Protein 9K6M (pdb70)

Sequence (538 aa):
STPEKIFQCFASVKKNGESFMTVEDFIRAILPHQFKSLNIKDIPYSFKIADVDGDGLISFGEFMFFSTLLSIPEASVPIAFKIMDVNGDGSIDANEFNSILRILSNQSPFAFNSHLFGKKGDKRLTLDQFQKKFLSQLRRDVLQLEFNFYDPSGRGQISQRDFGLLLISYSKLEHHIKALSSLPNKIDANNKGISFDQQFVSFNTLLDKLHDVELSMDLYKGINQPFTKSQFKYVSKIICNVDPQPEVVNTVYQVFDTDKNGDLAKDEFVEVMERRKYRSTPEKIFQCFASVKKNGESFMTVEDFIRAILPHQFKDIPYSFKIADVDGDGLISFGEFMFFSTLLSIPEASVPIAFKIMDVNGDGSIDANEFNSILRILSNQLFGKKGDKRLTLDQFQQKFLSQLRRDVLQLEFNFYDPSGRGQISQRDFGLLLISYSKQLEHHIKALSSLPNKIDANNKGISFDQFVSFNTLLDKLHDVELSMDLYKGINQPFTKSQFKYVSKIICNVDPQPEVVNTVYQVFDTDKNGDLAKDEFVEVMYR

Radius of gyration: 27.15 Å; Cα contacts (8 Å, |Δi|>4): 688; chains: 2; bounding box: 74×65×51 Å

Solvent-accessible surface area: 26941 Å² total; per-residue (Å²): 132,74,52,40,48,44,8,155,108,38,13,78,52,134,90,139,52,46,36,12,0,37,19,68,14,0,7,65,6,14,4,76,86,29,42,143,125,44,136,63,107,108,83,11,74,0,8,102,6,4,13,28,99,56,66,35,29,0,14,19,1,6,3,29,12,4,22,67,6,45,48,17,42,102,93,42,1,40,114,17,9,158,132,21,12,119,94,43,20,10,6,0,42,10,96,12,10,27,40,44,26,126,111,49,34,106,133,10,123,126,79,102,9,58,94,27,0,12,95,82,20,99,109,75,11,52,59,60,39,0,58,50,7,1,34,71,0,49,78,29,10,27,65,25,11,2,67,108,26,5,122,90,60,140,32,60,3,2,19,68,33,1,0,77,0,1,30,31,11,18,127,86,85,76,34,45,62,14,16,88,75,10,34,89,54,61,68,92,139,44,129,10,2,37,22,30,24,2,29,17,7,22,47,4,29,78,79,16,98,48,2,62,99,19,11,76,114,43,64,64,130,131,67,64,6,39,86,76,27,4,72,120,5,6,63,110,24,20,71,14,36,14,33,85,32,5,7,62,0,0,10,77,2,0,16,84,78,90,91,31,37,1,34,60,73,23,0,12,118,27,12,70,61,61,83,156,70,141,70,46,83,49,41,2,118,102,46,17,80,42,144,85,146,59,108,29,17,0,35,30,98,6,0,40,96,2,13,4,73,98,25,99,167,138,92,13,81,0,7,133,40,3,16,74,95,60,68,38,32,0,23,67,3,6,3,19,11,4,25,47,2,45,51,14,46,101,92,43,0,44,112,16,8,155,134,26,10,118,97,42,20,6,5,0,32,24,103,15,14,38,34,57,21,102,114,63,57,120,129,98,21,44,128,86,40,87,28,91,10,37,37,84,43,0,56,57,10,0,21,74,0,49,78,28,15,32,59,30,10,1,65,97,30,8,122,92,60,140,31,55,4,12,16,70,42,1,0,74,2,1,27,25,21,23,115,123,66,72,59,14,55,69,10,19,82,82,7,35,101,54,46,71,87,139,46,108,11,0,36,17,37,24,1,28,20,10,22,52,2,33,102,74,28,102,51,2,64,102,14,13,62,120,46,160,67,126,142,60,69,5,45,84,76,20,4,73,125,4,10,58,90,19,21,100,19,63,31,26,67,35,8,1,54,0,0,12,65,3,0,11,64,95,163,95,33,39,1,31,64,85,13,0,20,116,34,53,209,127

Organism: Dictyostelium discoideum (NCBI:txid44689)

InterPro domains:
  IPR002048 EF-hand domain [PF13202] (187-206)
  IPR002048 EF-hand domain [PF13202] (220-240)
  IPR002048 EF-hand domain [PF13833] (406-433)
  IPR002048 EF-hand domain [PS50222] (212-247)
  IPR002048 EF-hand domain [PS50222] (401-436)
  IPR002048 EF-hand domain [SM00054] (182-210)
  IPR002048 EF-hand domain [SM00054] (216-244)
  IPR002048 EF-hand domain [SM00054] (297-325)
  IPR002048 EF-hand domain [SM00054] (405-433)
  IPR002048 EF-hand domain [cd00051] (187-242)
  IPR011992 EF-hand domain pair [SSF47473] (134-292)
  IPR011992 EF-hand domain pair [SSF47473] (221-430)
  IPR018247 EF-Hand 1, calcium-binding site [PS00018] (225-237)
  IPR018247 EF-Hand 1, calcium-binding site [PS00018] (414-426)
  IPR039800 Calcium uptake protein 1/2/3 [PTHR12294] (72-451)

Nearest PDB structures (foldseek):
  6xqo-assembly1_I  TM=8.011E-01  e=1.044E-15  Homo sapiens
  6lb7-assembly1_A  TM=6.963E-01  e=7.621E-16  Homo sapiens
  4nsd-assembly2_B-3  TM=6.541E-01  e=9.904E-16  Homo sapiens
  4nsc-assembly1_F  TM=7.102E-01  e=6.228E-14  Homo sapiens
  6xqn-assembly1_I  TM=7.328E-01  e=3.001E-13  Homo sapiens

B-factor: mean 44.66, std 19.62, range [13.04, 140.34]

Foldseek 3Di:
DDLLVLQVVQQPDDDPNFTWHAQVSLLLSLPVLVHCVPVDDDRFPLQLQLCFVPPRIHGQLSSVVSVVLQQQALVCLVVVQCVLVPVRPQKAAQCSVVVSSVVSRCPGPVGGRCVQQNPVRPRIDGSVNSSVVSVVNNLRSLVSVQCSQVVVPPQWFFLLSVQSVLLSQFPAVLLNVLSVVGDRDDDPVGHTAGSVLSVLVVQCLQVLVQVVVLCVVCVVVVHAQALVSVQVSSCVRSVDGRDVSNSVSLCSRFVSVNPRGRHCVGHSNTGDHRPVD/DDLLVLCVVLFDDADPNFGWAAQVSLLCSLLVLVVPDHFPLQVQLPPVPPRIHGSLSSVLSVVLLPQDLVCLVVVQCVLPVVRPQWRAPCSSCVSSCVVPVCCCDPVSPRTHGSVNSSVVSVVNNLRSLCSLVCVQVVVPPQWFFLLSLLSSQVSQWVPPVLLVVLSVVGDRDDDPVGHTHGSVLSVLVVQCLSVLVQVVVLQVVQVVVVHACALVNVQVSSCVRSVDGHDSSSSVSLCSNQVSVNPRGRDCHSPVVGGCD

Structure (mmCIF, N/CA/C/O backbone):
data_9K6M
#
_entry.id   9K6M
#
_cell.length_a   103.937
_cell.length_b   103.937
_cell.length_c   297.505
_cell.angle_alpha   90.000
_cell.angle_beta   90.000
_cell.angle_gamma   90.000
#
_symmetry.space_group_name_H-M   'I 41 2 2'
#
loop_
_entity.id
_entity.type
_entity.pdbx_description
1 polymer 'EF-hand domain-containing protein'
2 non-polymer 'CALCIUM ION'
3 water water
#
loop_
_atom_site.group_PDB
_atom_site.id
_atom_site.type_symbol
_atom_site.label_atom_id
_atom_site.label_alt_id
_atom_site.label_comp_id
_atom_site.label_asym_id
_atom_site.label_entity_id
_atom_site.label_seq_id
_atom_site.pdbx_PDB_ins_code
_atom_site.Cartn_x
_atom_site.Cartn_y
_atom_site.Cartn_z
_atom_site.occupancy
_atom_site.B_iso_or_equiv
_atom_site.auth_seq_id
_atom_site.auth_comp_id
_atom_site.auth_asym_id
_atom_site.auth_atom_id
_atom_site.pdbx_PDB_model_num
ATOM 1 N N . SER A 1 41 ? -10.794 -20.803 21.906 1.000 71.390 131 SER A N 1
ATOM 2 C CA . SER A 1 41 ? -11.964 -21.055 22.793 1.000 74.320 131 SER A CA 1
ATOM 3 C C . SER A 1 41 ? -13.013 -19.943 22.656 1.000 76.730 131 SER A C 1
ATOM 4 O O . SER A 1 41 ? -14.210 -20.222 22.588 1.000 73.980 131 SER A O 1
ATOM 6 N N . THR A 1 42 ? -12.573 -18.679 22.640 1.000 72.860 132 THR A N 1
ATOM 7 C CA . THR A 1 42 ? -13.474 -17.566 22.368 1.000 73.200 132 THR A CA 1
ATOM 8 C C . THR A 1 42 ? -14.103 -17.736 20.978 1.000 71.920 132 THR A C 1
ATOM 9 O O . THR A 1 42 ? -13.478 -18.255 20.055 1.000 67.130 132 THR A O 1
ATOM 13 N N . PRO A 1 43 ? -15.376 -17.322 20.779 1.000 65.800 133 PRO A N 1
ATOM 14 C CA . PRO A 1 43 ? -15.987 -17.308 19.448 1.000 60.480 133 PRO A CA 1
ATOM 15 C C . PRO A 1 43 ? -15.373 -16.333 18.443 1.000 54.280 133 PRO A C 1
ATOM 16 O O . PRO A 1 43 ? -15.753 -16.365 17.277 1.000 49.770 133 PRO A O 1
ATOM 20 N N . GLU A 1 44 ? -14.451 -15.465 18.883 1.000 52.020 134 GLU A N 1
ATOM 21 C CA . GLU A 1 44 ? -13.761 -14.555 17.976 1.000 55.680 134 GLU A CA 1
ATOM 22 C C . GLU A 1 44 ? -12.434 -15.169 17.526 1.000 56.550 134 GLU A C 1
ATOM 23 O O . GLU A 1 44 ? -11.934 -14.844 16.457 1.000 56.150 134 GLU A O 1
ATOM 25 N N . LYS A 1 45 ? -11.848 -16.043 18.350 1.000 59.080 135 LYS A N 1
ATOM 26 C CA . LYS A 1 45 ? -10.671 -16.794 17.934 1.000 60.420 135 LYS A CA 1
ATOM 27 C C . LYS A 1 45 ? -11.126 -17.946 17.034 1.000 56.210 135 LYS A C 1
ATOM 28 O O . LYS A 1 45 ? -10.397 -18.313 16.111 1.000 56.060 135 LYS A O 1
ATOM 30 N N . ILE A 1 46 ? -12.337 -18.483 17.288 1.000 50.050 136 ILE A N 1
ATOM 31 C CA . ILE A 1 46 ? -12.936 -19.500 16.432 1.000 48.050 136 ILE A CA 1
ATOM 32 C C . ILE A 1 46 ? -13.172 -18.898 15.050 1.000 45.850 136 ILE A C 1
ATOM 33 O O . ILE A 1 46 ? -12.922 -19.536 14.039 1.000 47.270 136 ILE A O 1
ATOM 38 N N . PHE A 1 47 ? -13.677 -17.666 15.021 1.000 44.020 137 PHE A N 1
ATOM 39 C CA . PHE A 1 47 ? -14.093 -17.033 13.783 1.000 40.500 137 PHE A CA 1
ATOM 40 C C . PHE A 1 47 ? -12.887 -16.658 12.938 1.000 40.300 137 PHE A C 1
ATOM 41 O O . PHE A 1 47 ? -12.946 -16.752 11.724 1.000 45.850 137 PHE A O 1
ATOM 49 N N . GLN A 1 48 ? -11.794 -16.225 13.561 1.000 46.400 138 GLN A N 1
ATOM 50 C CA . GLN A 1 48 ? -10.643 -15.806 12.783 1.000 50.300 138 GLN A CA 1
ATOM 51 C C . GLN A 1 48 ? -9.975 -17.044 12.194 1.000 47.900 138 GLN A C 1
ATOM 52 O O . GLN A 1 48 ? -9.501 -16.990 11.066 1.000 47.870 138 GLN A O 1
ATOM 58 N N . CYS A 1 49 ? -9.984 -18.155 12.947 1.000 47.900 139 CYS A N 1
ATOM 59 C CA . CYS A 1 49 ? -9.450 -19.422 12.466 1.000 50.840 139 CYS A CA 1
ATOM 60 C C . CYS A 1 49 ? -10.191 -19.914 11.226 1.000 44.310 139 CYS A C 1
ATOM 61 O O . CYS A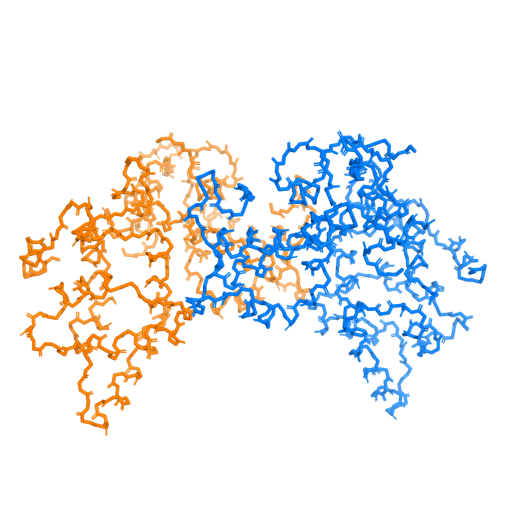 1 49 ? -9.574 -20.495 10.353 1.000 45.250 139 CYS A O 1
ATOM 64 N N . PHE A 1 50 ? -11.505 -19.698 11.158 1.000 39.590 140 PHE A N 1
ATOM 65 C CA . PHE A 1 50 ? -12.345 -20.470 10.263 1.000 39.360 140 PHE A CA 1
ATOM 66 C C . PHE A 1 50 ? -12.951 -19.615 9.161 1.000 38.150 140 PHE A C 1
ATOM 67 O O . PHE A 1 50 ? -13.454 -20.154 8.193 1.000 40.220 140 PHE A O 1
ATOM 75 N N . ALA A 1 51 ? -12.918 -18.296 9.301 1.000 40.870 141 ALA A N 1
ATOM 76 C CA . ALA A 1 51 ? -13.508 -17.438 8.289 1.000 41.890 141 ALA A CA 1
ATOM 77 C C . ALA A 1 51 ? -12.547 -17.336 7.107 1.000 41.490 141 ALA A C 1
ATOM 78 O O . ALA A 1 51 ? -11.602 -16.564 7.148 1.000 46.610 141 ALA A O 1
ATOM 80 N N . SER A 1 52 ? -12.806 -18.101 6.044 1.000 41.600 142 SER A N 1
ATOM 81 C CA . SER A 1 52 ? -11.814 -18.336 5.001 1.000 40.310 142 SER A CA 1
ATOM 82 C C . SER A 1 52 ? -11.934 -17.380 3.807 1.000 36.240 142 SER A C 1
ATOM 83 O O . SER A 1 52 ? -11.204 -17.523 2.841 1.000 36.260 142 SER A O 1
ATOM 86 N N . VAL A 1 53 ? -12.817 -16.385 3.870 1.000 36.720 143 VAL A N 1
ATOM 87 C CA . VAL A 1 53 ? -13.172 -15.610 2.694 1.000 35.870 143 VAL A CA 1
ATOM 88 C C . VAL A 1 53 ? -13.339 -14.149 3.097 1.000 37.730 143 VAL A C 1
ATOM 89 O O . VAL A 1 53 ? -13.715 -13.875 4.233 1.000 37.380 143 VAL A O 1
ATOM 93 N N . LYS A 1 54 ? -12.998 -13.255 2.172 1.000 39.050 144 LYS A N 1
ATOM 94 C CA . LYS A 1 54 ? -13.066 -11.810 2.467 1.000 41.590 144 LYS A CA 1
ATOM 95 C C . LYS A 1 54 ? -13.914 -11.121 1.409 1.000 41.230 144 LYS A C 1
ATOM 96 O O . LYS A 1 54 ? -13.928 -11.586 0.271 1.000 44.730 144 LYS A O 1
ATOM 102 N N . LYS A 1 55 ? -14.613 -10.071 1.807 1.000 41.700 145 LYS A N 1
ATOM 103 C CA . LYS A 1 55 ? -15.434 -9.299 0.897 1.000 44.160 145 LYS A CA 1
ATOM 104 C C . LYS A 1 55 ? -15.383 -7.854 1.384 1.000 45.840 145 LYS A C 1
ATOM 105 O O . LYS A 1 55 ? -15.766 -7.572 2.514 1.000 49.960 145 LYS A O 1
ATOM 111 N N . ASN A 1 56 ? -14.820 -6.976 0.540 1.000 53.660 146 ASN A N 1
ATOM 112 C CA . ASN A 1 56 ? -14.570 -5.575 0.846 1.000 54.100 146 ASN A CA 1
ATOM 113 C C . ASN A 1 56 ? -13.732 -5.462 2.114 1.000 53.620 146 ASN A C 1
ATOM 114 O O . ASN A 1 56 ? -13.986 -4.594 2.940 1.000 56.380 146 ASN A O 1
ATOM 119 N N . GLY A 1 57 ? -12.740 -6.353 2.258 1.000 53.290 147 GLY A N 1
ATOM 120 C CA . GLY A 1 57 ? -11.805 -6.306 3.371 1.000 50.210 147 GLY A CA 1
ATOM 121 C C . GLY A 1 57 ? -12.289 -7.094 4.586 1.000 49.660 147 GLY A C 1
ATOM 122 O O . GLY A 1 57 ? -11.461 -7.569 5.368 1.000 55.610 147 GLY A O 1
ATOM 123 N N . GLU A 1 58 ? -13.618 -7.252 4.699 1.000 43.730 148 GLU A N 1
ATOM 124 C CA . GLU A 1 58 ? -14.275 -7.888 5.833 1.000 43.120 148 GLU A CA 1
ATOM 125 C C . GLU A 1 58 ? -14.201 -9.414 5.682 1.000 41.240 148 GLU A C 1
ATOM 126 O O . GLU A 1 58 ? -14.423 -9.929 4.587 1.000 46.760 148 GLU A O 1
ATOM 132 N N . SER A 1 59 ? -13.903 -10.128 6.783 1.000 36.880 149 SER A N 1
ATOM 133 C CA . SER A 1 59 ? -13.879 -11.589 6.827 1.000 35.920 149 SER A CA 1
ATOM 134 C C . SER A 1 59 ? -15.279 -12.215 6.922 1.000 38.230 149 SER A C 1
ATOM 135 O O . SER A 1 59 ? -16.215 -11.635 7.482 1.000 44.040 149 SER A O 1
ATOM 138 N N . PHE A 1 60 ? -15.395 -13.435 6.378 1.000 33.840 150 PHE A N 1
ATOM 139 C CA . PHE A 1 60 ? -16.659 -14.137 6.278 1.000 32.850 150 PHE A CA 1
ATOM 140 C C . PHE A 1 60 ? -16.450 -15.656 6.246 1.000 33.560 150 PHE A C 1
ATOM 141 O O . PHE A 1 60 ? -15.385 -16.140 5.881 1.000 36.110 150 PHE A O 1
ATOM 149 N N . MET A 1 61 ? -17.512 -16.393 6.583 1.000 31.280 151 MET A N 1
ATOM 150 C CA . MET A 1 61 ? -17.544 -17.842 6.607 1.000 30.770 151 MET A CA 1
ATOM 151 C C . MET A 1 61 ? -18.428 -18.361 5.470 1.000 29.450 151 MET A C 1
ATOM 152 O O . MET A 1 61 ? -19.550 -17.907 5.301 1.000 34.790 151 MET A O 1
ATOM 157 N N . THR A 1 62 ? -17.955 -19.359 4.727 1.000 27.070 152 THR A N 1
ATOM 158 C CA . THR A 1 62 ? -18.803 -20.107 3.819 1.000 29.320 152 THR A CA 1
ATOM 159 C C . THR A 1 62 ? -19.590 -21.101 4.664 1.000 29.640 152 THR A C 1
ATOM 160 O O . THR A 1 62 ? -19.297 -21.227 5.849 1.000 31.540 152 THR A O 1
ATOM 164 N N . VAL A 1 63 ? -20.523 -21.832 4.039 1.000 29.020 153 VAL A N 1
ATOM 165 C CA . VAL A 1 63 ? -21.242 -22.922 4.687 1.000 31.990 153 VAL A CA 1
ATOM 166 C C . VAL A 1 63 ? -20.280 -23.910 5.342 1.000 31.390 153 VAL A C 1
ATOM 167 O O . VAL A 1 63 ? -20.503 -24.292 6.486 1.000 29.460 153 VAL A O 1
ATOM 171 N N . GLU A 1 64 ? -19.239 -24.349 4.626 1.000 33.440 154 GLU A N 1
ATOM 172 C CA . GLU A 1 64 ? -18.364 -25.396 5.151 1.000 35.640 154 GLU A CA 1
ATOM 173 C C . GLU A 1 64 ? -17.515 -24.872 6.315 1.000 31.530 154 GLU A C 1
ATOM 174 O O . GLU A 1 64 ? -17.193 -25.623 7.230 1.000 30.020 154 GLU A O 1
ATOM 180 N N . ASP A 1 65 ? -17.117 -23.599 6.266 1.000 29.720 155 ASP A N 1
ATOM 181 C CA . ASP A 1 65 ? -16.396 -22.983 7.369 1.000 30.910 155 ASP A CA 1
ATOM 182 C C . ASP A 1 65 ? -17.295 -22.964 8.601 1.000 31.410 155 ASP A C 1
ATOM 183 O O . ASP A 1 65 ? -16.851 -23.240 9.713 1.000 34.370 155 ASP A O 1
ATOM 188 N N . PHE A 1 66 ? -18.568 -22.625 8.395 1.000 30.370 156 PHE A N 1
ATOM 189 C CA . PHE A 1 66 ? -19.505 -22.523 9.493 1.000 30.120 156 PHE A CA 1
ATOM 190 C C . PHE A 1 66 ? -19.642 -23.870 10.181 1.000 29.560 156 PHE A C 1
ATOM 191 O O . PHE A 1 66 ? -19.566 -23.928 11.407 1.000 30.550 156 PHE A O 1
ATOM 199 N N . ILE A 1 67 ? -19.841 -24.932 9.389 1.000 29.330 157 ILE A N 1
ATOM 200 C CA . ILE A 1 67 ? -20.061 -26.248 9.958 1.000 30.500 157 ILE A CA 1
ATOM 201 C C . ILE A 1 67 ? -18.799 -26.705 10.693 1.000 32.070 157 ILE A C 1
ATOM 202 O O . ILE A 1 67 ? -18.875 -27.291 11.767 1.000 31.270 157 ILE A O 1
ATOM 207 N N . ARG A 1 68 ? -17.623 -26.449 10.129 1.000 33.650 158 ARG A N 1
ATOM 208 C CA . ARG A 1 68 ? -16.396 -26.767 10.843 1.000 39.610 158 ARG A CA 1
ATOM 209 C C . ARG A 1 68 ? -16.334 -26.002 12.166 1.000 40.080 158 ARG A C 1
ATOM 210 O O . ARG A 1 68 ? -15.996 -26.563 13.199 1.000 43.040 158 ARG A O 1
ATOM 218 N N . ALA A 1 69 ? -16.687 -24.715 12.138 1.000 36.990 159 ALA A N 1
ATOM 219 C CA . ALA A 1 69 ? -16.538 -23.854 13.295 1.000 35.290 159 ALA A CA 1
ATOM 220 C C . ALA A 1 69 ? -17.424 -24.280 14.461 1.000 36.820 159 ALA A C 1
ATOM 221 O O . ALA A 1 69 ? -17.008 -24.079 15.593 1.000 43.950 159 ALA A O 1
ATOM 223 N N . ILE A 1 70 ? -18.631 -24.808 14.203 1.000 35.100 160 ILE A N 1
ATOM 224 C CA . ILE A 1 70 ? -19.568 -25.167 15.263 1.000 35.190 160 ILE A CA 1
ATOM 225 C C . ILE A 1 70 ? -19.560 -26.671 15.550 1.000 35.600 160 ILE A C 1
ATOM 226 O O . ILE A 1 70 ? -20.441 -27.132 16.264 1.000 35.060 160 ILE A O 1
ATOM 231 N N . LEU A 1 71 ? -18.631 -27.446 14.979 1.000 33.820 161 LEU A N 1
ATOM 232 C CA . LEU A 1 71 ? -18.470 -28.845 15.359 1.000 33.740 161 LEU A CA 1
ATOM 233 C C . LEU A 1 71 ? -17.065 -29.030 15.926 1.000 36.890 161 LEU A C 1
ATOM 234 O O . LEU A 1 71 ? -16.219 -29.682 15.317 1.000 34.540 161 LEU A O 1
ATOM 239 N N . PRO A 1 72 ? -16.754 -28.469 17.114 1.000 41.780 162 PRO A N 1
ATOM 240 C CA . PRO A 1 72 ? -15.371 -28.452 17.605 1.000 47.860 162 PRO A CA 1
ATOM 241 C C . PRO A 1 72 ? -14.818 -29.843 17.927 1.000 53.060 162 PRO A C 1
ATOM 242 O O . PRO A 1 72 ? -13.635 -30.102 17.731 1.000 53.640 162 PRO A O 1
ATOM 246 N N . HIS A 1 73 ? -15.695 -30.755 18.363 1.000 60.780 163 HIS A N 1
ATOM 247 C CA . HIS A 1 73 ? -15.299 -32.123 18.670 1.000 63.010 163 HIS A CA 1
ATOM 248 C C . HIS A 1 73 ? -14.838 -32.863 17.409 1.000 60.320 163 HIS A C 1
ATOM 249 O O . HIS A 1 73 ? -14.071 -33.816 17.510 1.000 62.100 163 HIS A O 1
ATOM 256 N N . GLN A 1 74 ? -15.305 -32.431 16.227 1.000 57.110 164 GLN A N 1
ATOM 257 C CA . GLN A 1 74 ? -15.000 -33.111 14.975 1.000 54.180 164 GLN A CA 1
ATOM 258 C C . GLN A 1 74 ? -13.931 -32.346 14.187 1.000 58.270 164 GLN A C 1
ATOM 259 O O . GLN A 1 74 ? -13.219 -32.950 13.388 1.000 67.690 164 GLN A O 1
ATOM 265 N N . PHE A 1 75 ? -13.796 -31.028 14.414 1.000 63.820 165 PHE A N 1
ATOM 266 C CA . PHE A 1 75 ? -12.889 -30.188 13.634 1.000 65.430 165 PHE A CA 1
ATOM 267 C C . PHE A 1 75 ? -12.142 -29.225 14.559 1.000 71.330 165 PHE A C 1
ATOM 268 O O . PHE A 1 75 ? -12.749 -28.350 15.177 1.000 68.790 165 PHE A O 1
ATOM 276 N N . LYS A 1 76 ? -10.811 -29.371 14.622 1.000 84.590 166 LYS A N 1
ATOM 277 C CA . LYS A 1 76 ? -9.969 -28.561 15.492 1.000 90.160 166 LYS A CA 1
ATOM 278 C C . LYS A 1 76 ? -9.037 -27.675 14.651 1.000 97.980 166 LYS A C 1
ATOM 279 O O . LYS A 1 76 ? -8.162 -28.245 13.973 1.000 92.410 166 LYS A O 1
ATOM 281 N N . SER A 1 87 ? -13.116 -31.326 2.515 1.000 96.640 177 SER A N 1
ATOM 282 C CA . SER A 1 87 ? -14.166 -31.990 1.697 1.000 90.150 177 SER A CA 1
ATOM 283 C C . SER A 1 87 ? -15.258 -32.592 2.587 1.000 82.310 177 SER A C 1
ATOM 284 O O . SER A 1 87 ? -15.199 -33.775 2.923 1.000 70.290 177 SER A O 1
ATOM 286 N N . LEU A 1 88 ? -16.274 -31.783 2.932 1.000 73.810 178 LEU A N 1
ATOM 287 C CA . LEU A 1 88 ? -17.370 -32.226 3.789 1.000 63.600 178 LEU A CA 1
ATOM 288 C C . LEU A 1 88 ? -18.504 -32.794 2.941 1.000 57.150 178 LEU A C 1
ATOM 289 O O . LEU A 1 88 ? -19.451 -33.372 3.473 1.000 54.950 178 LEU A O 1
ATOM 294 N N . ASN A 1 89 ? -18.387 -32.643 1.619 1.000 57.960 179 ASN A N 1
ATOM 295 C CA . ASN A 1 89 ? -19.426 -33.064 0.689 1.000 66.140 179 ASN A CA 1
ATOM 296 C C . ASN A 1 89 ? -20.849 -32.793 1.169 1.000 60.960 179 ASN A C 1
ATOM 297 O O . ASN A 1 89 ? -21.655 -33.709 1.299 1.000 64.710 179 ASN A O 1
ATOM 302 N N . ILE A 1 90 ? -21.118 -31.520 1.468 1.000 56.220 180 ILE A N 1
ATOM 303 C CA . ILE A 1 90 ? -22.424 -31.087 1.933 1.000 57.510 180 ILE A CA 1
ATOM 304 C C . ILE A 1 90 ? -23.459 -31.286 0.832 1.000 60.020 180 ILE A C 1
ATOM 305 O O . ILE A 1 90 ? -23.234 -30.870 -0.304 1.000 65.540 180 ILE A O 1
ATOM 310 N N . LYS A 1 91 ? -24.579 -31.936 1.153 1.000 60.620 181 LYS A N 1
ATOM 311 C CA . LYS A 1 91 ? -25.612 -32.176 0.155 1.000 61.760 181 LYS A CA 1
ATOM 312 C C . LYS A 1 91 ? -26.677 -31.085 0.234 1.000 60.280 181 LYS A C 1
ATOM 313 O O . LYS A 1 91 ? -26.987 -30.450 -0.769 1.000 62.340 181 LYS A O 1
ATOM 315 N N . ASP A 1 92 ? -27.244 -30.893 1.428 1.000 64.870 182 ASP A N 1
ATOM 316 C CA . ASP A 1 92 ? -28.257 -29.874 1.662 1.000 68.640 182 ASP A CA 1
ATOM 317 C C . ASP A 1 92 ? -27.639 -28.758 2.507 1.000 60.730 182 ASP A C 1
ATOM 318 O O . ASP A 1 92 ? -26.539 -28.908 3.032 1.000 57.670 182 ASP A O 1
ATOM 323 N N . ILE A 1 93 ? -28.345 -27.626 2.606 1.000 52.340 183 ILE A N 1
ATOM 324 C CA . ILE A 1 93 ? -27.892 -26.513 3.425 1.000 47.110 183 ILE A CA 1
ATOM 325 C C . ILE A 1 93 ? -28.558 -26.640 4.787 1.000 48.950 183 ILE A C 1
ATOM 326 O O . ILE A 1 93 ? -29.777 -26.518 4.879 1.000 53.680 183 ILE A O 1
ATOM 331 N N . PRO A 1 94 ? -27.786 -26.835 5.878 1.000 50.110 184 PRO A N 1
ATOM 332 C CA . PRO A 1 94 ? -28.365 -27.081 7.201 1.000 47.750 184 PRO A CA 1
ATOM 333 C C . PRO A 1 94 ? -29.175 -25.901 7.727 1.000 40.610 184 PRO A C 1
ATOM 334 O O . PRO A 1 94 ? -28.868 -24.763 7.379 1.000 42.250 184 PRO A O 1
ATOM 338 N N . TYR A 1 95 ? -30.210 -26.208 8.531 1.000 34.430 185 TYR A N 1
ATOM 339 C CA . TYR A 1 95 ? -31.100 -25.215 9.119 1.000 34.530 185 TYR A CA 1
ATOM 340 C C . TYR A 1 95 ? -30.290 -24.206 9.940 1.000 36.480 185 TYR A C 1
ATOM 341 O O . TYR A 1 95 ? -30.610 -23.004 9.953 1.000 30.100 185 TYR A O 1
ATOM 350 N N . SER A 1 96 ? -29.251 -24.727 10.624 1.000 32.300 186 SER A N 1
ATOM 351 C CA . SER A 1 96 ? -28.367 -23.930 11.457 1.000 32.990 186 SER A CA 1
ATOM 352 C C . SER A 1 96 ? -27.740 -22.773 10.682 1.000 36.140 186 SER A C 1
ATOM 353 O O . SER A 1 96 ? -27.575 -21.676 11.239 1.000 33.110 186 SER A O 1
ATOM 356 N N . PHE A 1 97 ? -27.374 -23.055 9.418 1.000 33.790 187 PHE A N 1
ATOM 357 C CA . PHE A 1 97 ? -26.775 -22.069 8.544 1.000 31.380 187 PHE A CA 1
ATOM 358 C C . PHE A 1 97 ? -27.845 -21.069 8.124 1.000 30.940 187 PHE A C 1
ATOM 359 O O . PHE A 1 97 ? -27.616 -19.872 8.145 1.000 26.990 187 PHE A O 1
ATOM 367 N N . LYS A 1 98 ? -29.028 -21.553 7.765 1.000 35.540 188 LYS A N 1
ATOM 368 C CA . LYS A 1 98 ? -30.064 -20.640 7.312 1.000 39.390 188 LYS A CA 1
ATOM 369 C C . LYS A 1 98 ? -30.431 -19.708 8.465 1.000 37.530 188 LYS A C 1
ATOM 370 O O . LYS A 1 98 ? -30.692 -18.531 8.241 1.000 44.780 188 LYS A O 1
ATOM 376 N N . ILE A 1 99 ? -30.382 -20.218 9.700 1.000 33.630 189 ILE A N 1
ATOM 377 C CA . ILE A 1 99 ? -30.665 -19.410 10.873 1.000 34.420 189 ILE A CA 1
ATOM 378 C C . ILE A 1 99 ? -29.531 -18.413 11.125 1.000 33.180 189 ILE A C 1
ATOM 379 O O . ILE A 1 99 ? -29.794 -17.235 11.337 1.000 36.580 189 ILE A O 1
ATOM 384 N N . ALA A 1 100 ? -28.274 -18.870 11.099 1.000 29.530 190 ALA A N 1
ATOM 385 C CA . ALA A 1 100 ? -27.155 -17.991 11.382 1.000 29.510 190 ALA A CA 1
ATOM 386 C C . ALA A 1 100 ? -27.030 -16.863 10.345 1.000 31.750 190 ALA A C 1
ATOM 387 O O . ALA A 1 100 ? -26.598 -15.772 10.699 1.000 28.780 190 ALA A O 1
ATOM 389 N N . ASP A 1 101 ? -27.444 -17.107 9.087 1.000 30.670 191 ASP A N 1
ATOM 390 C CA . ASP A 1 101 ? -27.283 -16.156 7.995 1.000 32.810 191 ASP A CA 1
ATOM 391 C C . ASP A 1 101 ? -28.499 -15.230 7.869 1.000 35.560 191 ASP A C 1
ATOM 392 O O . ASP A 1 101 ? -29.340 -15.395 6.977 1.000 32.830 191 ASP A O 1
ATOM 397 N N . VAL A 1 102 ? -28.527 -14.196 8.715 1.000 35.400 192 VAL A N 1
ATOM 398 C CA . VAL A 1 102 ? -29.690 -13.338 8.863 1.000 38.080 192 VAL A CA 1
ATOM 399 C C . VAL A 1 102 ? -29.944 -12.541 7.578 1.000 41.610 192 VAL A C 1
ATOM 400 O O . VAL A 1 102 ? -31.071 -12.504 7.082 1.000 38.450 192 VAL A O 1
ATOM 404 N N . ASP A 1 103 ? -28.895 -11.915 7.021 1.000 45.620 193 ASP A N 1
ATOM 405 C CA . ASP A 1 103 ? -29.047 -11.052 5.854 1.000 44.870 193 ASP A CA 1
ATOM 406 C C . ASP A 1 103 ? -29.332 -11.871 4.596 1.000 41.380 193 ASP A C 1
ATOM 407 O O . ASP A 1 103 ? -29.970 -11.365 3.689 1.000 43.660 193 ASP A O 1
ATOM 412 N N . GLY A 1 104 ? -28.858 -13.118 4.518 1.000 42.480 194 GLY A N 1
ATOM 413 C CA . GLY A 1 104 ? -29.225 -14.005 3.417 1.000 43.810 194 GLY A CA 1
ATOM 414 C C . GLY A 1 104 ? -28.258 -13.974 2.220 1.000 40.900 194 GLY A C 1
ATOM 415 O O . GLY A 1 104 ? -28.594 -14.437 1.128 1.000 34.790 194 GLY A O 1
ATOM 416 N N . ASP A 1 105 ? -27.039 -13.459 2.426 1.000 38.790 195 ASP A N 1
ATOM 417 C CA . ASP A 1 105 ? -26.037 -13.416 1.370 1.000 37.850 195 ASP A CA 1
ATOM 418 C C . ASP A 1 105 ? -25.338 -14.764 1.229 1.000 38.190 195 ASP A C 1
ATOM 419 O O . ASP A 1 105 ? -24.452 -14.893 0.388 1.000 48.750 195 ASP A O 1
ATOM 424 N N . GLY A 1 106 ? -25.728 -15.759 2.036 1.000 34.000 196 GLY A N 1
ATOM 425 C CA . GLY A 1 106 ? -25.121 -17.079 1.960 1.000 34.100 196 GLY A CA 1
ATOM 426 C C . GLY A 1 106 ? -23.715 -17.134 2.565 1.000 35.420 196 GLY A C 1
ATOM 427 O O . GLY A 1 106 ? -22.986 -18.097 2.308 1.000 33.090 196 GLY A O 1
ATOM 428 N N . LEU A 1 107 ? -23.364 -16.124 3.388 1.000 34.740 197 LEU A N 1
ATOM 429 C CA . LEU A 1 107 ? -22.123 -16.105 4.160 1.000 33.080 197 LEU A CA 1
ATOM 430 C C . LEU A 1 107 ? -22.414 -15.741 5.613 1.000 30.050 197 LEU A C 1
ATOM 431 O O . LEU A 1 107 ? -23.344 -14.996 5.898 1.000 32.140 197 LEU A O 1
ATOM 436 N N . ILE A 1 108 ? -21.600 -16.244 6.541 1.000 27.310 198 ILE A N 1
ATOM 437 C CA . ILE A 1 108 ? -21.767 -15.890 7.935 1.000 26.720 198 ILE A CA 1
ATOM 438 C C . ILE A 1 108 ? -20.768 -14.788 8.271 1.000 27.890 198 ILE A C 1
ATOM 439 O O . ILE A 1 108 ? -19.561 -14.965 8.190 1.000 24.910 198 ILE A O 1
ATOM 444 N N . SER A 1 109 ? -21.298 -13.638 8.668 1.000 29.370 199 SER A N 1
ATOM 445 C CA . SER A 1 109 ? -20.479 -12.532 9.116 1.000 31.330 199 SER A CA 1
ATOM 446 C C . SER A 1 109 ? -19.967 -12.832 10.515 1.000 31.210 199 SER A C 1
ATOM 447 O O . SER A 1 109 ? -20.407 -13.780 11.160 1.000 34.420 199 SER A O 1
ATOM 450 N N . PHE A 1 110 ? -19.009 -12.027 10.952 1.000 28.860 200 PHE A N 1
ATO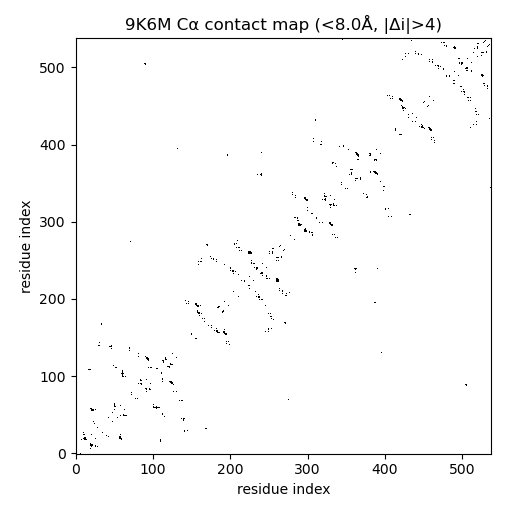M 451 C CA . PHE A 1 110 ? -18.592 -12.036 12.335 1.000 32.510 200 PHE A CA 1
ATOM 452 C C . PHE A 1 110 ? -19.802 -11.823 13.240 1.000 31.150 200 PHE A C 1
ATOM 453 O O . PHE A 1 110 ? -20.020 -12.582 14.180 1.000 28.050 200 PHE A O 1
ATOM 461 N N . GLY A 1 111 ? -20.576 -10.776 12.951 1.000 31.230 201 GLY A N 1
ATOM 462 C CA . GLY A 1 111 ? -21.770 -10.475 13.725 1.000 33.310 201 GLY A CA 1
ATOM 463 C C . GLY A 1 111 ? -22.719 -11.672 13.820 1.000 32.640 201 GLY A C 1
ATOM 464 O O . GLY A 1 111 ? -23.153 -12.055 14.904 1.000 37.430 201 GLY A O 1
ATOM 465 N N . GLU A 1 112 ? -22.994 -12.294 12.677 1.000 30.570 202 GLU A N 1
ATOM 466 C CA . GLU A 1 112 ? -23.863 -13.456 12.621 1.000 29.680 202 GLU A CA 1
ATOM 467 C C . GLU A 1 112 ? -23.281 -14.633 13.409 1.000 28.680 202 GLU A C 1
ATOM 468 O O . GLU A 1 112 ? -24.021 -15.376 14.034 1.000 30.790 202 GLU A O 1
ATOM 474 N N . PHE A 1 113 ? -21.960 -14.825 13.398 1.000 29.680 203 PHE A N 1
ATOM 475 C CA . PHE A 1 113 ? -21.396 -15.971 14.091 1.000 29.940 203 PHE A CA 1
ATOM 476 C C . PHE A 1 113 ? -21.479 -15.778 15.605 1.000 33.040 203 PHE A C 1
ATOM 477 O O . PHE A 1 113 ? -21.836 -16.710 16.322 1.000 37.160 203 PHE A O 1
ATOM 485 N N . MET A 1 114 ? -21.130 -14.580 16.091 1.000 35.290 204 MET A N 1
ATOM 486 C CA . MET A 1 114 ? -21.222 -14.263 17.511 1.000 36.820 204 MET A CA 1
ATOM 487 C C . MET A 1 114 ? -22.638 -14.516 18.018 1.000 33.340 204 MET A C 1
ATOM 488 O O . MET A 1 114 ? -22.808 -15.157 19.035 1.000 36.000 204 MET A O 1
ATOM 493 N N . PHE A 1 115 ? -23.653 -14.060 17.296 1.000 31.470 205 PHE A N 1
ATOM 494 C CA . PHE A 1 115 ? -25.043 -14.230 17.774 1.000 32.820 205 PHE A CA 1
ATOM 495 C C . PHE A 1 115 ? -25.393 -15.717 17.807 1.000 32.080 205 PHE A C 1
ATOM 496 O O . PHE A 1 115 ? -25.930 -16.187 18.812 1.000 30.690 205 PHE A O 1
ATOM 504 N N . PHE A 1 116 ? -25.101 -16.422 16.718 1.000 31.760 206 PHE A N 1
ATOM 505 C CA . PHE A 1 116 ? -25.380 -17.838 16.676 1.000 28.450 206 PHE A CA 1
ATOM 506 C C . PHE A 1 116 ? -24.690 -18.537 17.844 1.000 31.010 206 PHE A C 1
ATOM 507 O O . PHE A 1 116 ? -25.331 -19.317 18.522 1.000 34.780 206 PHE A O 1
ATOM 515 N N . SER A 1 117 ? -23.390 -18.295 18.064 1.000 32.090 207 SER A N 1
ATOM 516 C CA . SER A 1 117 ? -22.674 -18.901 19.184 1.000 33.920 207 SER A CA 1
ATOM 517 C C . SER A 1 117 ? -23.431 -18.698 20.498 1.000 32.530 207 SER A C 1
ATOM 518 O O . SER A 1 117 ? -23.704 -19.660 21.218 1.000 34.070 207 SER A O 1
ATOM 521 N N . THR A 1 118 ? -23.754 -17.422 20.774 1.000 31.710 208 THR A N 1
ATOM 522 C CA . THR A 1 118 ? -24.380 -16.958 22.005 1.000 29.660 208 THR A CA 1
ATOM 523 C C . THR A 1 118 ? -25.694 -17.704 22.229 1.000 27.890 208 THR A C 1
ATOM 524 O O . THR A 1 118 ? -25.899 -18.251 23.302 1.000 30.540 208 THR A O 1
ATOM 528 N N . LEU A 1 119 ? -26.573 -17.749 21.218 1.000 26.480 209 LEU A N 1
ATOM 529 C CA . LEU A 1 119 ? -27.844 -18.437 21.365 1.000 27.330 209 LEU A CA 1
ATOM 530 C C . LEU A 1 119 ? -27.578 -19.897 21.693 1.000 30.490 209 LEU A C 1
ATOM 531 O O . LEU A 1 119 ? -28.180 -20.439 22.603 1.000 41.820 209 LEU A O 1
ATOM 536 N N . LEU A 1 120 ? -26.648 -20.516 20.976 1.000 33.180 210 LEU A N 1
ATOM 537 C CA . LEU A 1 120 ? -26.395 -21.938 21.106 1.000 33.560 210 LEU A CA 1
ATOM 538 C C . LEU A 1 120 ? -25.797 -22.269 22.474 1.000 32.650 210 LEU A C 1
ATOM 539 O O . LEU A 1 120 ? -25.985 -23.370 22.985 1.000 30.600 210 LEU A O 1
ATOM 544 N N . SER A 1 121 ? -25.055 -21.325 23.048 1.000 31.380 211 SER A N 1
ATOM 545 C CA . SER A 1 121 ? -24.355 -21.574 24.299 1.000 31.320 211 SER A CA 1
ATOM 546 C C . SER A 1 121 ? -25.279 -21.472 25.519 1.000 31.070 211 SER A C 1
ATOM 547 O O . SER A 1 121 ? -24.869 -21.803 26.618 1.000 36.310 211 SER A O 1
ATOM 550 N N . ILE A 1 122 ? -26.514 -21.005 25.354 1.000 29.900 212 ILE A N 1
ATOM 551 C CA . ILE A 1 122 ? -27.386 -20.779 26.492 1.000 27.580 212 ILE A CA 1
ATOM 552 C C . ILE A 1 122 ? -27.893 -22.122 26.984 1.000 28.280 212 ILE A C 1
ATOM 553 O O . ILE A 1 122 ? -28.638 -22.785 26.273 1.000 32.020 212 ILE A O 1
ATOM 558 N N . PRO A 1 123 ? -27.580 -22.516 28.233 1.000 29.330 213 PRO A N 1
ATOM 559 C CA . PRO A 1 123 ? -28.200 -23.691 28.849 1.000 30.740 213 PRO A CA 1
ATOM 560 C C . PRO A 1 123 ? -29.728 -23.676 28.858 1.000 33.670 213 PRO A C 1
ATOM 561 O O . PRO A 1 123 ? -30.356 -22.648 29.098 1.000 34.820 213 PRO A O 1
ATOM 565 N N . GLU A 1 124 ? -30.320 -24.851 28.669 1.000 38.480 214 GLU A N 1
ATOM 566 C CA . GLU A 1 124 ? -31.766 -24.968 28.598 1.000 42.820 214 GLU A CA 1
ATOM 567 C C . GLU A 1 124 ? -32.423 -24.270 29.788 1.000 39.960 214 GLU A C 1
ATOM 568 O O . GLU A 1 124 ? -33.431 -23.585 29.603 1.000 41.060 214 GLU A O 1
ATOM 574 N N . ALA A 1 125 ? -31.872 -24.459 30.998 1.000 41.180 215 ALA A N 1
ATOM 575 C CA . ALA A 1 125 ? -32.548 -24.048 32.230 1.000 40.240 215 ALA A CA 1
ATOM 576 C C . ALA A 1 125 ? -32.299 -22.573 32.545 1.000 40.080 215 ALA A C 1
ATOM 577 O O . ALA A 1 125 ? -32.957 -22.018 33.421 1.000 43.230 215 ALA A O 1
ATOM 579 N N . SER A 1 126 ? -31.374 -21.942 31.812 1.000 34.020 216 SER A N 1
ATOM 580 C CA . SER A 1 126 ? -31.108 -20.521 31.941 1.000 31.310 216 SER A CA 1
ATOM 581 C C . SER A 1 126 ? -31.731 -19.707 30.806 1.000 26.520 216 SER A C 1
ATOM 582 O O . SER A 1 126 ? -31.502 -18.516 30.723 1.000 27.030 216 SER A O 1
ATOM 585 N N . VAL A 1 127 ? -32.533 -20.318 29.940 1.000 25.060 217 VAL A N 1
ATOM 586 C CA . VAL A 1 127 ? -33.122 -19.589 28.830 1.000 27.490 217 VAL A CA 1
ATOM 587 C C . VAL A 1 127 ? -33.971 -18.412 29.322 1.000 26.760 217 VAL A C 1
ATOM 588 O O . VAL A 1 127 ? -33.913 -17.343 28.729 1.000 23.230 217 VAL A O 1
ATOM 592 N N . PRO A 1 128 ? -34.836 -18.571 30.352 1.000 30.030 218 PRO A N 1
ATOM 593 C CA . PRO A 1 128 ? -35.651 -17.462 30.845 1.000 31.160 218 PRO A CA 1
ATOM 594 C C . PRO A 1 128 ? -34.873 -16.235 31.280 1.000 30.240 218 PRO A C 1
ATOM 595 O O . PRO A 1 128 ? -35.370 -15.133 31.129 1.000 38.210 218 PRO A O 1
ATOM 599 N N . ILE A 1 129 ? -33.662 -16.436 31.786 1.000 31.250 219 ILE A N 1
ATOM 600 C CA . ILE A 1 129 ? -32.799 -15.335 32.199 1.000 35.180 219 ILE A CA 1
ATOM 601 C C . ILE A 1 129 ? -32.352 -14.582 30.960 1.000 30.900 219 ILE A C 1
ATOM 602 O O . ILE A 1 129 ? -32.462 -13.371 30.904 1.000 29.340 219 ILE A O 1
ATOM 607 N N . ALA A 1 130 ? -31.862 -15.332 29.969 1.000 29.010 220 ALA A N 1
ATOM 608 C CA . ALA A 1 130 ? -31.431 -14.759 28.709 1.000 25.870 220 ALA A CA 1
ATOM 609 C C . ALA A 1 130 ? -32.588 -14.025 28.044 1.000 23.750 220 ALA A C 1
ATOM 610 O O . ALA A 1 130 ? -32.420 -12.946 27.511 1.000 24.850 220 ALA A O 1
ATOM 612 N N . PHE A 1 131 ? -33.778 -14.596 28.114 1.000 23.150 221 PHE A N 1
ATOM 613 C CA . PHE A 1 131 ? -34.953 -13.962 27.542 1.000 22.510 221 PHE A CA 1
ATOM 614 C C . PHE A 1 131 ? -35.133 -12.573 28.159 1.000 25.590 221 PHE A C 1
ATOM 615 O O . PHE A 1 131 ? -35.294 -11.601 27.443 1.000 28.650 221 PHE A O 1
ATOM 623 N N . LYS A 1 132 ? -35.079 -12.464 29.489 1.000 28.300 222 LYS A N 1
ATOM 624 C CA . LYS A 1 132 ? -35.425 -11.223 30.165 1.000 27.850 222 LYS A CA 1
ATOM 625 C C . LYS A 1 132 ? -34.390 -10.143 29.846 1.000 27.230 222 LYS A C 1
ATOM 626 O O . LYS A 1 132 ? -34.701 -8.959 29.810 1.000 30.680 222 LYS A O 1
ATOM 632 N N . ILE A 1 133 ? -33.165 -10.552 29.559 1.000 26.020 223 ILE A N 1
ATOM 633 C CA . ILE A 1 133 ? -32.127 -9.614 29.186 1.000 26.760 223 ILE A CA 1
ATOM 634 C C . ILE A 1 133 ? -32.363 -9.074 27.772 1.000 30.330 223 ILE A C 1
ATOM 635 O O . ILE A 1 133 ? -32.206 -7.886 27.531 1.000 34.630 223 ILE A O 1
ATOM 640 N N . MET A 1 134 ? -32.796 -9.918 26.838 1.000 35.350 224 MET A N 1
ATOM 641 C CA . MET A 1 134 ? -32.926 -9.508 25.451 1.000 35.440 224 MET A CA 1
ATOM 642 C C . MET A 1 134 ? -34.310 -8.908 25.216 1.000 32.180 224 MET A C 1
ATOM 643 O O . MET A 1 134 ? -34.537 -8.281 24.198 1.000 37.300 224 MET A O 1
ATOM 648 N N . ASP A 1 135 ? -35.219 -9.022 26.186 1.000 31.910 225 ASP A N 1
ATOM 649 C CA . ASP A 1 135 ? -36.539 -8.397 26.092 1.000 28.960 225 ASP A CA 1
ATOM 650 C C . ASP A 1 135 ? -36.452 -6.962 26.605 1.000 28.130 225 ASP A C 1
ATOM 651 O O . ASP A 1 135 ? -36.806 -6.682 27.738 1.000 26.400 225 ASP A O 1
ATOM 656 N N . VAL A 1 136 ? -35.974 -6.046 25.766 1.000 33.140 226 VAL A N 1
ATOM 657 C CA . VAL A 1 136 ? -35.430 -4.798 26.279 1.000 33.220 226 VAL A CA 1
ATOM 658 C C . VAL A 1 136 ? -36.564 -3.923 26.821 1.000 30.670 226 VAL A C 1
ATOM 659 O O . VAL A 1 136 ? -36.355 -3.241 27.810 1.000 30.470 226 VAL A O 1
ATOM 663 N N . ASN A 1 137 ? -37.779 -3.996 26.262 1.000 28.290 227 ASN A N 1
ATOM 664 C CA . ASN A 1 137 ? -38.845 -3.124 26.727 1.000 27.950 227 ASN A CA 1
ATOM 665 C C . ASN A 1 137 ? -39.767 -3.810 27.743 1.000 26.390 227 ASN A C 1
ATOM 666 O O . ASN A 1 137 ? -40.807 -3.233 28.087 1.000 24.440 227 ASN A O 1
ATOM 671 N N . GLY A 1 138 ? -39.417 -5.038 28.186 1.000 24.340 228 GLY A N 1
ATOM 672 C CA . GLY A 1 138 ? -40.114 -5.747 29.260 1.000 22.010 228 GLY A CA 1
ATOM 673 C C . GLY A 1 138 ? -41.575 -6.154 28.980 1.000 22.240 228 GLY A C 1
ATOM 674 O O . GLY A 1 138 ? -42.308 -6.458 29.907 1.000 27.530 228 GLY A O 1
ATOM 675 N N . ASP A 1 139 ? -42.020 -6.236 27.724 1.000 21.920 229 ASP A N 1
ATOM 676 C CA . ASP A 1 139 ? -43.410 -6.573 27.421 1.000 21.970 229 ASP A CA 1
ATOM 677 C C . ASP A 1 139 ? -43.645 -8.091 27.397 1.000 21.350 229 ASP A C 1
ATOM 678 O O . ASP A 1 139 ? -44.779 -8.537 27.183 1.000 15.940 229 ASP A O 1
ATOM 683 N N . GLY A 1 140 ? -42.561 -8.884 27.574 1.000 22.610 230 GLY A N 1
ATOM 684 C CA . GLY A 1 140 ? -42.646 -10.339 27.600 1.000 21.830 230 GLY A CA 1
ATOM 685 C C . GLY A 1 140 ? -42.636 -10.955 26.204 1.000 22.820 230 GLY A C 1
ATOM 686 O O . GLY A 1 140 ? -43.078 -12.082 26.034 1.000 22.800 230 GLY A O 1
ATOM 687 N N . SER A 1 141 ? -42.183 -10.191 25.199 1.000 23.440 231 SER A N 1
ATOM 688 C CA . SER A 1 141 ? -42.010 -10.706 23.852 1.000 25.790 231 SER A CA 1
ATOM 689 C C . SER A 1 141 ? -40.688 -10.225 23.286 1.000 26.310 231 SER A C 1
ATOM 690 O O . SER A 1 141 ? -40.251 -9.121 23.599 1.000 26.590 231 SER A O 1
ATOM 693 N N . ILE A 1 142 ? -40.084 -11.050 22.422 1.000 27.190 232 ILE A N 1
ATOM 694 C CA . ILE A 1 142 ? -38.941 -10.598 21.646 1.000 28.970 232 ILE A CA 1
ATOM 695 C C . ILE A 1 142 ? -39.388 -10.302 20.222 1.000 28.970 232 ILE A C 1
ATOM 696 O O . ILE A 1 142 ? -39.871 -11.189 19.524 1.000 24.790 232 ILE A O 1
ATOM 701 N N . ASP A 1 143 ? -39.218 -9.033 19.832 1.000 33.870 233 ASP A N 1
ATOM 702 C CA . ASP A 1 143 ? -39.600 -8.562 18.507 1.000 39.320 233 ASP A CA 1
ATOM 703 C C . ASP A 1 143 ? -38.340 -8.505 17.649 1.000 33.630 233 ASP A C 1
ATOM 704 O O . ASP A 1 143 ? -37.230 -8.626 18.167 1.000 32.300 233 ASP A O 1
ATOM 709 N N . ALA A 1 144 ? -38.542 -8.373 16.336 1.000 31.310 234 ALA A N 1
ATOM 710 C CA . ALA A 1 144 ? -37.466 -8.407 15.365 1.000 34.540 234 ALA A CA 1
ATOM 711 C C . ALA A 1 144 ? -36.392 -7.367 15.688 1.000 35.670 234 ALA A C 1
ATOM 712 O O . ALA A 1 144 ? -35.190 -7.614 15.527 1.000 39.720 234 ALA A O 1
ATOM 714 N N . ASN A 1 145 ? -36.831 -6.204 16.161 1.000 33.870 235 ASN A N 1
ATOM 715 C CA . ASN A 1 145 ? -35.928 -5.097 16.381 1.000 41.430 235 ASN A CA 1
ATOM 716 C C . ASN A 1 145 ? -35.018 -5.361 17.573 1.000 41.380 235 ASN A C 1
ATOM 717 O O . ASN A 1 145 ? -33.849 -4.964 17.551 1.000 40.870 235 ASN A O 1
ATOM 722 N N . GLU A 1 146 ? -35.568 -5.981 18.621 1.000 37.480 236 GLU A N 1
ATOM 723 C CA . GLU A 1 146 ? -34.780 -6.279 19.802 1.000 36.190 236 GLU A CA 1
ATOM 724 C C . GLU A 1 146 ? -33.676 -7.252 19.393 1.000 38.060 236 GLU A C 1
ATOM 725 O O . GLU A 1 146 ? -32.555 -7.146 19.878 1.000 42.180 236 GLU A O 1
ATOM 731 N N . PHE A 1 147 ? -33.993 -8.153 18.458 1.000 40.010 237 PHE A N 1
ATOM 732 C CA . PHE A 1 147 ? -33.044 -9.137 17.955 1.000 48.520 237 PHE A CA 1
ATOM 733 C C . PHE A 1 147 ? -32.063 -8.494 16.970 1.000 46.140 237 PHE A C 1
ATOM 734 O O . PHE A 1 147 ? -30.853 -8.653 17.100 1.000 51.540 237 PHE A O 1
ATOM 742 N N . ASN A 1 148 ? -32.568 -7.758 15.975 1.000 46.580 238 ASN A N 1
ATOM 743 C CA . ASN A 1 148 ? -31.680 -7.083 15.038 1.000 52.830 238 ASN A CA 1
ATOM 744 C C . ASN A 1 148 ? -30.819 -6.048 15.762 1.000 47.920 238 ASN A C 1
ATOM 745 O O . ASN A 1 148 ? -29.708 -5.748 15.340 1.000 47.500 238 ASN A O 1
ATOM 750 N N . SER A 1 149 ? -31.334 -5.478 16.852 1.000 49.530 239 SER A N 1
ATOM 751 C CA . SER A 1 149 ? -30.553 -4.550 17.648 1.000 46.130 239 SER A CA 1
ATOM 752 C C . SER A 1 149 ? -29.258 -5.216 18.103 1.000 41.830 239 SER A C 1
ATOM 753 O O . SER A 1 149 ? -28.208 -4.584 18.058 1.000 39.160 239 SER A O 1
ATOM 756 N N . ILE A 1 150 ? -29.344 -6.485 18.533 1.000 41.370 240 ILE A N 1
ATOM 757 C CA . ILE A 1 150 ? -28.198 -7.196 19.094 1.000 43.420 240 ILE A CA 1
ATOM 758 C C . ILE A 1 150 ? -27.186 -7.504 17.992 1.000 44.860 240 ILE A C 1
ATOM 759 O O . ILE A 1 150 ? -25.979 -7.256 18.143 1.000 39.700 240 ILE A O 1
ATOM 764 N N . LEU A 1 151 ? -27.708 -8.022 16.877 1.000 41.580 241 LEU A N 1
ATOM 765 C CA . LEU A 1 151 ? -26.893 -8.281 15.704 1.000 42.570 241 LEU A CA 1
ATOM 766 C C . LEU A 1 151 ? -26.080 -7.049 15.294 1.000 37.840 241 LEU A C 1
ATOM 767 O O . LEU A 1 151 ? -24.878 -7.167 15.075 1.000 42.070 241 LEU A O 1
ATOM 772 N N . ARG A 1 152 ? -26.743 -5.891 15.191 1.000 36.610 242 ARG A N 1
ATOM 773 C CA . ARG A 1 152 ? -26.114 -4.636 14.807 1.000 41.460 242 ARG A CA 1
ATOM 774 C C . ARG A 1 152 ? -24.919 -4.327 15.702 1.000 40.120 242 ARG A C 1
ATOM 775 O O . ARG A 1 152 ? -23.883 -3.935 15.188 1.000 42.840 242 ARG A O 1
ATOM 783 N N . ILE A 1 153 ? -25.047 -4.494 17.024 1.000 41.190 243 ILE A N 1
ATOM 784 C CA . ILE A 1 153 ? -23.983 -4.074 17.926 1.000 45.840 243 ILE A CA 1
ATOM 785 C C . ILE A 1 153 ? -22.811 -5.049 17.807 1.000 49.010 243 ILE A C 1
ATOM 786 O O . ILE A 1 153 ? -21.663 -4.621 17.729 1.000 54.680 243 ILE A O 1
ATOM 791 N N . LEU A 1 154 ? -23.112 -6.355 17.797 1.000 53.800 244 LEU A N 1
ATOM 792 C CA . LEU A 1 154 ? -22.104 -7.402 17.671 1.000 51.780 244 LEU A CA 1
ATOM 793 C C . LEU A 1 154 ? -21.289 -7.238 16.387 1.000 51.000 244 LEU A C 1
ATOM 794 O O . LEU A 1 154 ? -20.096 -7.530 16.376 1.000 49.450 244 LEU A O 1
ATOM 799 N N . SER A 1 155 ? -21.944 -6.797 15.305 1.000 48.370 245 SER A N 1
ATOM 800 C CA . SER A 1 155 ? -21.281 -6.582 14.030 1.000 47.520 245 SER A CA 1
ATOM 801 C C . SER A 1 155 ? -20.356 -5.371 14.120 1.000 59.400 245 SER A C 1
ATOM 802 O O . SER A 1 155 ? -19.188 -5.462 13.753 1.000 65.080 245 SER A O 1
ATOM 805 N N . ASN A 1 156 ? -20.869 -4.260 14.671 1.000 71.500 246 ASN A N 1
ATOM 806 C CA . ASN A 1 156 ? -20.118 -3.012 14.798 1.000 76.580 246 ASN A CA 1
ATOM 807 C C . ASN A 1 156 ? -18.956 -3.156 15.789 1.000 76.750 246 ASN A C 1
ATOM 808 O O . ASN A 1 156 ? -18.132 -2.248 15.898 1.000 68.070 246 ASN A O 1
ATOM 813 N N . GLN A 1 157 ? -18.894 -4.295 16.497 1.000 77.810 247 GLN A N 1
ATOM 814 C CA . GLN A 1 157 ? -17.773 -4.646 17.357 1.000 80.310 247 GLN A CA 1
ATOM 815 C C . GLN A 1 157 ? -16.838 -5.620 16.636 1.000 80.640 247 GLN A C 1
ATOM 816 O O . GLN A 1 157 ? -15.968 -6.210 17.275 1.000 68.110 247 GLN A O 1
ATOM 822 N N . SER A 1 158 ? -17.038 -5.805 15.318 1.000 86.660 248 SER A N 1
ATOM 823 C CA . SER A 1 158 ? -16.142 -6.617 14.504 1.000 91.430 248 SER A CA 1
ATOM 824 C C . SER A 1 158 ? -14.809 -5.881 14.347 1.000 95.750 248 SER A C 1
ATOM 825 O O . SER A 1 158 ? -14.772 -4.650 14.360 1.000 89.560 248 SER A O 1
ATOM 828 N N . PRO A 1 159 ? -13.665 -6.599 14.242 1.000 101.970 249 PRO A N 1
ATOM 829 C CA . PRO A 1 159 ? -12.384 -5.960 13.937 1.000 100.820 249 PRO A CA 1
ATOM 830 C C . PRO A 1 159 ? -12.450 -4.981 12.766 1.000 104.580 249 PRO A C 1
ATOM 831 O O . PRO A 1 159 ? -11.905 -3.883 12.864 1.000 112.260 249 PRO A O 1
ATOM 835 N N . PHE A 1 160 ? -13.134 -5.374 11.678 1.000 109.310 250 PHE A N 1
ATOM 836 C CA . PHE A 1 160 ? -13.233 -4.550 10.480 1.000 113.860 250 PHE A CA 1
ATOM 837 C C . PHE A 1 160 ? -13.908 -3.212 10.792 1.000 123.290 250 PHE A C 1
ATOM 838 O O . PHE A 1 160 ? -13.386 -2.158 10.429 1.000 140.340 250 PHE A O 1
ATOM 846 N N . ALA A 1 161 ? -15.071 -3.250 11.453 1.000 121.440 251 ALA A N 1
ATOM 847 C CA . ALA A 1 161 ? -15.774 -2.033 11.840 1.000 114.110 251 ALA A CA 1
ATOM 848 C C . ALA A 1 161 ? -14.889 -1.159 12.741 1.000 110.970 251 ALA A C 1
ATOM 849 O O . ALA A 1 161 ? -14.403 -1.681 13.761 1.000 103.170 251 ALA A O 1
ATOM 851 N N . PHE A 1 178 ? -33.524 -9.037 9.349 1.000 70.820 268 PHE A N 1
ATOM 852 C CA . PHE A 1 178 ? -34.481 -9.760 10.234 1.000 76.980 268 PHE A CA 1
ATOM 853 C C . PHE A 1 178 ? -34.607 -11.199 9.741 1.000 76.220 268 PHE A C 1
ATOM 854 O O . PHE A 1 178 ? -34.817 -11.427 8.550 1.000 83.830 268 PHE A O 1
ATOM 862 N N . ASN A 1 179 ? -34.432 -12.178 10.639 1.000 67.250 269 ASN A N 1
ATOM 863 C CA . ASN A 1 179 ? -34.722 -13.545 10.249 1.000 67.460 269 ASN A CA 1
ATOM 864 C C . ASN A 1 179 ? -36.205 -13.585 9.913 1.000 67.000 269 ASN A C 1
ATOM 865 O O . ASN A 1 179 ? -37.042 -13.327 10.773 1.000 66.720 269 ASN A O 1
ATOM 870 N N . SER A 1 180 ? -36.506 -13.856 8.642 1.000 74.580 270 SER A N 1
ATOM 871 C CA . SER A 1 180 ? -37.852 -14.207 8.218 1.000 78.150 270 SER A CA 1
ATOM 872 C C . SER A 1 180 ? -38.278 -15.517 8.877 1.000 76.280 270 SER A C 1
ATOM 873 O O . SER A 1 180 ? -39.468 -15.822 8.954 1.000 68.090 270 SER A O 1
ATOM 876 N N . HIS A 1 181 ? -37.276 -16.265 9.359 1.000 78.990 271 HIS A N 1
ATOM 877 C CA . HIS A 1 181 ? -37.467 -17.603 9.883 1.000 83.220 271 HIS A CA 1
ATOM 878 C C . HIS A 1 181 ? -38.229 -17.535 11.198 1.000 76.770 271 HIS A C 1
ATOM 879 O O . HIS A 1 181 ? -39.052 -18.413 11.453 1.000 76.200 271 HIS A O 1
ATOM 886 N N . LEU A 1 182 ? -37.966 -16.484 11.992 1.000 69.890 272 LEU A N 1
ATOM 887 C CA . LEU A 1 182 ? -38.505 -16.368 13.340 1.000 63.110 272 LEU A CA 1
ATOM 888 C C . LEU A 1 182 ? -39.638 -15.360 13.398 1.000 58.250 272 LEU A C 1
ATOM 889 O O . LEU A 1 182 ? -40.585 -15.589 14.149 1.000 60.310 272 LEU A O 1
ATOM 894 N N . PHE A 1 183 ? -39.516 -14.264 12.632 1.000 55.140 273 PHE A N 1
ATOM 895 C CA . PHE A 1 183 ? -40.389 -13.111 12.803 1.000 50.120 273 PHE A CA 1
ATOM 896 C C . PHE A 1 183 ? -41.393 -12.987 11.662 1.000 49.090 273 PHE A C 1
ATOM 897 O O . PHE A 1 183 ? -42.209 -12.070 11.690 1.000 47.770 273 PHE A O 1
ATOM 905 N N . GLY A 1 184 ? -41.357 -13.916 10.693 1.000 51.430 274 GLY A N 1
ATOM 906 C CA . GLY A 1 184 ? -42.288 -13.907 9.570 1.000 56.270 274 GLY A CA 1
ATOM 907 C C . GLY A 1 184 ? -41.726 -13.201 8.333 1.000 56.050 274 GLY A C 1
ATOM 908 O O . GLY A 1 184 ? -40.688 -12.536 8.402 1.000 51.530 274 GLY A O 1
ATOM 909 N N . LYS A 1 185 ? -42.426 -13.342 7.197 1.000 55.610 275 LYS A N 1
ATOM 910 C CA . LYS A 1 185 ? -41.958 -12.747 5.957 1.000 59.370 275 LYS A CA 1
ATOM 911 C C . LYS A 1 185 ? -41.845 -11.241 6.186 1.000 66.530 275 LYS A C 1
ATOM 912 O O . LYS A 1 185 ? -40.794 -10.646 5.922 1.000 63.520 275 LYS A O 1
ATOM 914 N N . LYS A 1 186 ? -42.911 -10.670 6.778 1.000 67.510 276 LYS A N 1
ATOM 915 C CA . LYS A 1 186 ? -43.039 -9.235 7.010 1.000 61.270 276 LYS A CA 1
ATOM 916 C C . LYS A 1 186 ? -42.131 -8.766 8.156 1.000 55.090 276 LYS A C 1
ATOM 917 O O . LYS A 1 186 ? -41.606 -7.658 8.124 1.000 49.820 276 LYS A O 1
ATOM 919 N N . GLY A 1 187 ? -41.947 -9.602 9.184 1.000 58.150 277 GLY A N 1
ATOM 920 C CA . GLY A 1 187 ? -41.102 -9.267 10.326 1.000 50.130 277 GLY A CA 1
ATOM 921 C C . GLY A 1 187 ? -41.924 -8.725 11.490 1.000 40.730 277 GLY A C 1
ATOM 922 O O . GLY A 1 187 ? -41.428 -7.983 12.318 1.000 38.710 277 GLY A O 1
ATOM 923 N N . ASP A 1 188 ? -43.181 -9.147 11.540 1.000 40.270 278 ASP A N 1
ATOM 924 C CA . ASP A 1 188 ? -44.218 -8.499 12.319 1.000 45.740 278 ASP A CA 1
ATOM 925 C C . ASP A 1 188 ? -44.650 -9.402 13.475 1.000 48.890 278 ASP A C 1
ATOM 926 O O . ASP A 1 188 ? -45.521 -9.009 14.250 1.000 44.560 278 ASP A O 1
ATOM 931 N N . LYS A 1 189 ? -44.058 -10.607 13.565 1.000 52.090 279 LYS A N 1
ATOM 932 C CA . LYS A 1 189 ? -44.389 -11.572 14.607 1.000 54.290 279 LYS A CA 1
ATOM 933 C C . LYS A 1 189 ? -43.361 -11.430 15.727 1.000 44.470 279 LYS A C 1
ATOM 934 O O . LYS A 1 189 ? -42.335 -10.773 15.550 1.000 43.200 279 LYS A O 1
ATOM 940 N N . ARG A 1 190 ? -43.645 -12.045 16.877 1.000 41.650 280 ARG A N 1
ATOM 941 C CA . ARG A 1 190 ? -42.788 -11.926 18.046 1.000 39.660 280 ARG A CA 1
ATOM 942 C C . ARG A 1 190 ? -42.666 -13.266 18.752 1.000 34.950 280 ARG A C 1
ATOM 943 O O . ARG A 1 190 ? -43.478 -14.156 18.533 1.000 38.180 280 ARG A O 1
ATOM 951 N N . LEU A 1 191 ? -41.691 -13.372 19.652 1.000 30.740 281 LEU A N 1
ATOM 952 C CA . LEU A 1 191 ? -41.511 -14.593 20.420 1.000 29.720 281 LEU A CA 1
ATOM 953 C C . LEU A 1 191 ? -41.854 -14.362 21.898 1.000 26.990 281 LEU A C 1
ATOM 954 O O . LEU A 1 191 ? -41.273 -13.523 22.589 1.000 25.050 281 LEU A O 1
ATOM 959 N N . THR A 1 192 ? -42.814 -15.140 22.384 1.000 22.560 282 THR A N 1
ATOM 960 C CA . THR A 1 192 ? -42.960 -15.348 23.803 1.000 20.930 282 THR A CA 1
ATOM 961 C C . THR A 1 192 ? -41.760 -16.142 24.329 1.000 18.570 282 THR A C 1
ATOM 962 O O . THR A 1 192 ? -40.984 -16.689 23.569 1.000 19.140 282 THR A O 1
ATOM 966 N N . LEU A 1 193 ? -41.678 -16.299 25.641 1.000 17.610 283 LEU A N 1
ATOM 967 C CA . LEU A 1 193 ? -40.646 -17.105 26.243 1.000 19.940 283 LEU A CA 1
ATOM 968 C C . LEU A 1 193 ? -40.693 -18.566 25.779 1.000 24.620 283 LEU A C 1
ATOM 969 O O . LEU A 1 193 ? -39.641 -19.187 25.623 1.000 23.270 283 LEU A O 1
ATOM 974 N N . ASP A 1 194 ? -41.901 -19.122 25.621 1.000 29.110 284 ASP A N 1
ATOM 975 C CA . ASP A 1 194 ? -42.096 -20.530 25.296 1.000 31.180 284 ASP A CA 1
ATOM 976 C C . ASP A 1 194 ? -41.612 -20.779 23.861 1.000 27.870 284 ASP A C 1
ATOM 977 O O . ASP A 1 194 ? -40.736 -21.599 23.610 1.000 30.800 284 ASP A O 1
ATOM 982 N N . GLN A 1 195 ? -42.149 -20.032 22.906 1.000 24.120 285 GLN A N 1
ATOM 983 C CA . GLN A 1 195 ? -41.602 -20.033 21.563 1.000 23.080 285 GLN A CA 1
ATOM 984 C C . GLN A 1 195 ? -40.080 -19.850 21.579 1.000 22.770 285 GLN A C 1
ATOM 985 O O . GLN A 1 195 ? -39.395 -20.501 20.810 1.000 25.260 285 GLN A O 1
ATOM 991 N N . PHE A 1 196 ? -39.520 -18.970 22.419 1.000 20.570 286 PHE A N 1
ATOM 992 C CA . PHE A 1 196 ? -38.083 -18.748 22.379 1.000 20.610 286 PHE A CA 1
ATOM 993 C C . PHE A 1 196 ? -37.340 -19.981 22.870 1.000 22.310 286 PHE A C 1
ATOM 994 O O . PHE A 1 196 ? -36.294 -20.335 22.341 1.000 23.210 286 PHE A O 1
ATOM 1002 N N . GLN A 1 197 ? -37.906 -20.650 23.872 1.000 24.620 287 GLN A N 1
ATOM 1003 C CA . GLN A 1 197 ? -37.392 -21.926 24.324 1.000 26.350 287 GLN A CA 1
ATOM 1004 C C . GLN A 1 197 ? -37.414 -22.960 23.199 1.000 29.230 287 GLN A C 1
ATOM 1005 O O . GLN A 1 197 ? -36.448 -23.699 23.051 1.000 28.980 287 GLN A O 1
ATOM 1011 N N A LYS A 1 198 ? -38.524 -23.021 22.445 0.540 29.310 288 LYS A N 1
ATOM 1012 N N B LYS A 1 198 ? -38.495 -23.005 22.422 0.460 28.700 288 LYS A N 1
ATOM 1013 C CA A LYS A 1 198 ? -38.671 -23.964 21.339 0.540 30.060 288 LYS A CA 1
ATOM 1014 C CA B LYS A 1 198 ? -38.622 -24.019 21.341 0.460 28.910 288 LYS A CA 1
ATOM 1015 C C A LYS A 1 198 ? -37.602 -23.706 20.276 0.540 29.650 288 LYS A C 1
ATOM 1016 C C B LYS A 1 198 ? -37.607 -23.708 20.237 0.460 28.930 288 LYS A C 1
ATOM 1017 O O A LYS A 1 198 ? -36.971 -24.644 19.792 0.540 29.700 288 LYS A O 1
ATOM 1018 O O B LYS A 1 198 ? -37.118 -24.662 19.614 0.460 29.120 288 LYS A O 1
ATOM 1029 N N . PHE A 1 199 ? -37.419 -22.427 19.916 1.000 28.210 289 PHE A N 1
ATOM 1030 C CA . PHE A 1 199 ? -36.430 -22.027 18.929 1.000 27.020 289 PHE A CA 1
ATOM 1031 C C . PHE A 1 199 ? -35.040 -22.450 19.387 1.000 27.890 289 PHE A C 1
ATOM 1032 O O . PHE A 1 199 ? -34.296 -23.052 18.619 1.000 25.590 289 PHE A O 1
ATOM 1040 N N . LEU A 1 200 ? -34.693 -22.186 20.651 1.000 27.230 290 LEU A N 1
ATOM 1041 C CA . LEU A 1 200 ? -33.364 -22.563 21.091 1.000 25.480 290 LEU A CA 1
ATOM 1042 C C . LEU A 1 200 ? -33.210 -24.080 21.087 1.000 24.320 290 LEU A C 1
ATOM 1043 O O . LEU A 1 200 ? -32.112 -24.569 20.851 1.000 24.080 290 LEU A O 1
ATOM 1048 N N . SER A 1 201 ? -34.310 -24.810 21.284 1.000 26.270 291 SER A N 1
ATOM 1049 C CA . SER A 1 201 ? -34.316 -26.267 21.220 1.000 27.110 291 SER A CA 1
ATOM 1050 C C . SER A 1 201 ? -33.997 -26.788 19.828 1.000 29.900 291 SER A C 1
ATOM 1051 O O . SER A 1 201 ? -33.059 -27.564 19.702 1.000 30.400 291 SER A O 1
ATOM 1054 N N . GLN A 1 202 ? -34.837 -26.447 18.833 1.000 30.600 292 GLN A N 1
ATOM 1055 C CA . GLN A 1 202 ? -34.591 -26.820 17.446 1.000 32.740 292 GLN A CA 1
ATOM 1056 C C . GLN A 1 202 ? -33.121 -26.567 17.096 1.000 29.780 292 GLN A C 1
ATOM 1057 O O . GLN A 1 202 ? -32.446 -27.415 16.541 1.000 34.940 292 GLN A O 1
ATOM 1063 N N . LEU A 1 203 ? -32.612 -25.396 17.434 1.000 26.540 293 LEU A N 1
ATOM 1064 C CA . LEU A 1 203 ? -31.232 -25.056 17.155 1.000 26.820 293 LEU A CA 1
ATOM 1065 C C . LEU A 1 203 ? -30.248 -26.061 17.755 1.000 27.630 293 LEU A C 1
ATOM 1066 O O . LEU A 1 203 ? -29.303 -26.467 17.096 1.000 24.200 293 LEU A O 1
ATOM 1071 N N . ARG A 1 204 ? -30.401 -26.361 19.049 1.000 28.330 294 ARG A N 1
ATOM 1072 C CA . ARG A 1 204 ? -29.494 -27.276 19.718 1.000 29.350 294 ARG A CA 1
ATOM 1073 C C . ARG A 1 204 ? -29.549 -28.645 19.037 1.000 30.180 294 ARG A C 1
ATOM 1074 O O . ARG A 1 204 ? -28.497 -29.232 18.772 1.000 33.650 294 ARG A O 1
ATOM 1082 N N . ARG A 1 205 ? -30.771 -29.115 18.748 1.000 26.890 295 ARG A N 1
ATOM 1083 C CA . ARG A 1 205 ? -31.028 -30.385 18.091 1.000 29.150 295 ARG A CA 1
ATOM 1084 C C . ARG A 1 205 ? -30.429 -30.413 16.680 1.000 30.550 295 ARG A C 1
ATOM 1085 O O . ARG A 1 205 ? -29.897 -31.442 16.272 1.000 26.920 295 ARG A O 1
ATOM 1093 N N . ASP A 1 206 ? -30.480 -29.282 15.957 1.000 29.620 296 ASP A N 1
ATOM 1094 C CA . ASP A 1 206 ? -29.958 -29.229 14.603 1.000 31.310 296 ASP A CA 1
ATOM 1095 C C . ASP A 1 206 ? -28.458 -29.493 14.589 1.000 28.300 296 ASP A C 1
ATOM 1096 O O . ASP A 1 206 ? -27.969 -30.259 13.762 1.000 30.700 296 ASP A O 1
ATOM 1101 N N . VAL A 1 207 ? -27.740 -28.824 15.479 1.000 25.760 297 VAL A N 1
ATOM 1102 C CA . VAL A 1 207 ? -26.309 -28.990 15.585 1.000 26.180 297 VAL A CA 1
ATOM 1103 C C . VAL A 1 207 ? -25.984 -30.424 16.002 1.000 29.520 297 VAL A C 1
ATOM 1104 O O . VAL A 1 207 ? -25.053 -31.022 15.468 1.000 29.480 297 VAL A O 1
ATOM 1108 N N . LEU A 1 208 ? -26.762 -31.003 16.921 1.000 31.970 298 LEU A N 1
ATOM 1109 C CA . LEU A 1 208 ? -26.558 -32.408 17.248 1.000 30.810 298 LEU A CA 1
ATOM 1110 C C . LEU A 1 208 ? -26.722 -33.252 15.982 1.000 31.590 298 LEU A C 1
ATOM 1111 O O . LEU A 1 208 ? -25.978 -34.197 15.785 1.000 32.730 298 LEU A O 1
ATOM 1116 N N . GLN A 1 209 ? -27.652 -32.880 15.098 1.000 32.860 299 GLN A N 1
ATOM 1117 C CA . GLN A 1 209 ? -27.874 -33.623 13.869 1.000 35.300 299 GLN A CA 1
ATOM 1118 C C . GLN A 1 209 ? -26.649 -33.524 12.961 1.000 39.820 299 GLN A C 1
ATOM 1119 O O . GLN A 1 209 ? -26.312 -34.500 12.308 1.000 43.210 299 GLN A O 1
ATOM 1125 N N . LEU A 1 210 ? -25.966 -32.369 12.932 1.000 42.210 300 LEU A N 1
ATOM 1126 C CA . LEU A 1 210 ? -24.768 -32.213 12.115 1.000 38.870 300 LEU A CA 1
ATOM 1127 C C . LEU A 1 210 ? -23.674 -33.141 12.637 1.000 42.860 300 LEU A C 1
ATOM 1128 O O . LEU A 1 210 ? -23.120 -33.912 11.854 1.000 53.570 300 LEU A O 1
ATOM 1133 N N . GLU A 1 211 ? -23.384 -33.086 13.949 1.000 40.740 301 GLU A N 1
ATOM 1134 C CA . GLU A 1 211 ? -22.460 -34.019 14.578 1.000 40.890 301 GLU A CA 1
ATOM 1135 C C . GLU A 1 211 ? -22.810 -35.456 14.195 1.000 42.700 301 GLU A C 1
ATOM 1136 O O . GLU A 1 211 ? -21.953 -36.222 13.764 1.000 41.550 301 GLU A O 1
ATOM 1142 N N . PHE A 1 212 ? -24.087 -35.809 14.351 1.000 39.250 302 PHE A N 1
ATOM 1143 C CA . PHE A 1 212 ? -24.531 -37.172 14.161 1.000 38.280 302 PHE A CA 1
ATOM 1144 C C . PHE A 1 212 ? -24.196 -37.651 12.755 1.000 39.570 302 PHE A C 1
ATOM 1145 O O . PHE A 1 212 ? -23.713 -38.767 12.594 1.000 44.750 302 PHE A O 1
ATOM 1153 N N . ASN A 1 213 ? -24.461 -36.799 11.760 1.000 37.340 303 ASN A N 1
ATOM 1154 C CA . ASN A 1 213 ? -24.464 -37.191 10.354 1.000 38.760 303 ASN A CA 1
ATOM 1155 C C . ASN A 1 213 ? -23.056 -37.503 9.842 1.000 41.160 303 ASN A C 1
ATOM 1156 O O . ASN A 1 213 ? -22.914 -38.286 8.917 1.000 42.480 303 ASN A O 1
ATOM 1161 N N . PHE A 1 214 ? -22.026 -36.862 10.403 1.000 47.060 304 PHE A N 1
ATOM 1162 C CA . PHE A 1 214 ? -20.637 -37.202 10.127 1.000 52.140 304 PHE A CA 1
ATOM 1163 C C . PHE A 1 214 ? -20.473 -38.718 10.242 1.000 47.790 304 PHE A C 1
ATOM 1164 O O . PHE A 1 214 ? -19.739 -39.312 9.463 1.000 58.870 304 PHE A O 1
ATOM 1172 N N . TYR A 1 215 ? -21.177 -39.351 11.191 1.000 44.660 305 TYR A N 1
ATOM 1173 C CA . TYR A 1 215 ? -20.997 -40.772 11.459 1.000 45.300 305 TYR A CA 1
ATOM 1174 C C . TYR A 1 215 ? -22.107 -41.595 10.816 1.000 42.370 305 TYR A C 1
ATOM 1175 O O . TYR A 1 215 ? -22.090 -42.820 10.926 1.000 43.740 305 TYR A O 1
ATOM 1184 N N . ASP A 1 216 ? -23.059 -40.925 10.157 1.000 37.650 306 ASP A N 1
ATOM 1185 C CA . ASP A 1 216 ? -24.147 -41.605 9.483 1.000 45.190 306 ASP A CA 1
ATOM 1186 C C . ASP A 1 216 ? -24.406 -40.956 8.126 1.000 54.450 306 ASP A C 1
ATOM 1187 O O . ASP A 1 216 ? -25.489 -40.405 7.907 1.000 54.470 306 ASP A O 1
ATOM 1192 N N . PRO A 1 217 ? -23.446 -40.998 7.167 1.000 61.980 307 PRO A N 1
ATOM 1193 C CA . PRO A 1 217 ? -23.578 -40.231 5.926 1.000 61.230 307 PRO A CA 1
ATOM 1194 C C . PRO A 1 217 ? -24.730 -40.743 5.070 1.000 58.580 307 PRO A C 1
ATOM 1195 O O . PRO A 1 217 ? -25.299 -39.967 4.316 1.000 53.730 307 PRO A O 1
ATOM 1199 N N . SER A 1 218 ? -25.089 -42.023 5.245 1.000 59.930 308 SER A N 1
ATOM 1200 C CA . SER A 1 218 ? -26.182 -42.654 4.518 1.000 64.960 308 SER A CA 1
ATOM 1201 C C . SER A 1 218 ? -27.549 -42.052 4.868 1.000 69.120 308 SER A C 1
ATOM 1202 O O . SER A 1 218 ? -28.457 -42.041 4.035 1.000 70.400 308 SER A O 1
ATOM 1205 N N . GLY A 1 219 ? -27.718 -41.592 6.112 1.000 64.780 309 GLY A N 1
ATOM 1206 C CA . GLY A 1 219 ? -28.995 -41.056 6.560 1.000 61.370 309 GLY A CA 1
ATOM 1207 C C . GLY A 1 219 ? -29.941 -42.161 7.026 1.000 65.400 309 GLY A C 1
ATOM 1208 O O . GLY A 1 219 ? -31.160 -42.006 6.942 1.000 66.370 309 GLY A O 1
ATOM 1209 N N . ARG A 1 220 ? -29.349 -43.246 7.559 1.000 68.610 310 ARG A N 1
ATOM 1210 C CA . ARG A 1 220 ? -30.050 -44.453 7.990 1.000 66.990 310 ARG A CA 1
ATOM 1211 C C . ARG A 1 220 ? -30.963 -44.132 9.168 1.000 66.710 310 ARG A C 1
ATOM 1212 O O . ARG A 1 220 ? -32.014 -44.747 9.333 1.000 64.700 310 ARG A O 1
ATOM 1220 N N . GLY A 1 221 ? -30.517 -43.183 9.999 1.000 61.850 311 GLY A N 1
ATOM 1221 C CA . GLY A 1 221 ? -31.184 -42.882 11.248 1.000 57.710 311 GLY A CA 1
ATOM 1222 C C . GLY A 1 221 ? -30.405 -43.391 12.458 1.000 58.950 311 GLY A C 1
ATOM 1223 O O . GLY A 1 221 ? -30.784 -43.076 13.591 1.000 60.550 311 GLY A O 1
ATOM 1224 N N . GLN A 1 222 ? -29.325 -44.164 12.224 1.000 50.770 312 GLN A N 1
ATOM 1225 C CA . GLN A 1 222 ? -28.560 -44.705 13.331 1.000 50.710 312 GLN A CA 1
ATOM 1226 C C . GLN A 1 222 ? -27.120 -45.006 12.933 1.000 47.970 312 GLN A C 1
ATOM 1227 O O . GLN A 1 222 ? -26.766 -44.987 11.767 1.000 56.080 312 GLN A O 1
ATOM 1233 N N . ILE A 1 223 ? -26.297 -45.226 13.959 1.000 48.270 313 ILE A N 1
ATOM 1234 C CA . ILE A 1 223 ? -24.863 -45.418 13.831 1.000 50.270 313 ILE A CA 1
ATOM 1235 C C . ILE A 1 223 ? -24.462 -46.679 14.594 1.000 54.460 313 ILE A C 1
ATOM 1236 O O . ILE A 1 223 ? -25.179 -47.149 15.477 1.000 53.480 313 ILE A O 1
ATOM 1241 N N . SER A 1 224 ? -23.280 -47.202 14.276 1.000 52.050 314 SER A N 1
ATOM 1242 C CA . SER A 1 224 ? -22.796 -48.385 14.963 1.000 55.560 314 SER A CA 1
ATOM 1243 C C . SER A 1 224 ? -22.391 -48.011 16.384 1.000 52.080 314 SER A C 1
ATOM 1244 O O . SER A 1 224 ? -22.364 -46.833 16.725 1.000 48.390 314 SER A O 1
ATOM 1247 N N . GLN A 1 225 ? -22.043 -49.034 17.174 1.000 49.620 315 GLN A N 1
ATOM 1248 C CA . GLN A 1 225 ? -21.579 -48.863 18.541 1.000 43.340 315 GLN A CA 1
ATOM 1249 C C . GLN A 1 225 ? -20.148 -48.331 18.542 1.000 45.530 315 GLN A C 1
ATOM 1250 O O . GLN A 1 225 ? -19.753 -47.621 19.470 1.000 38.350 315 GLN A O 1
ATOM 1256 N N . ARG A 1 226 ? -19.365 -48.721 17.527 1.000 53.090 316 ARG A N 1
ATOM 1257 C CA . ARG A 1 226 ? -18.006 -48.227 17.376 1.000 57.190 316 ARG A CA 1
ATOM 1258 C C . ARG A 1 226 ? -18.126 -46.744 17.047 1.000 53.800 316 ARG A C 1
ATOM 1259 O O . ARG A 1 226 ? -17.394 -45.907 17.586 1.000 47.710 316 ARG A O 1
ATOM 1267 N N . ASP A 1 227 ? -19.104 -46.436 16.189 1.000 54.370 317 ASP A N 1
ATOM 1268 C CA . ASP A 1 227 ? -19.323 -45.064 15.763 1.000 59.910 317 ASP A CA 1
ATOM 1269 C C . ASP A 1 227 ? -19.715 -44.240 16.987 1.000 51.630 317 ASP A C 1
ATOM 1270 O O . ASP A 1 227 ? -19.157 -43.163 17.226 1.000 43.370 317 ASP A O 1
ATOM 1275 N N . PHE A 1 228 ? -20.603 -44.808 17.810 1.000 47.010 318 PHE A N 1
ATOM 1276 C CA . PHE A 1 228 ? -21.017 -44.148 19.035 1.000 44.860 318 PHE A CA 1
ATOM 1277 C C . PHE A 1 228 ? -19.819 -43.940 19.960 1.000 41.290 318 PHE A C 1
ATOM 1278 O O . PHE A 1 228 ? -19.761 -42.940 20.664 1.000 45.420 318 PHE A O 1
ATOM 1286 N N . GLY A 1 229 ? -18.860 -44.867 19.945 1.000 43.460 319 GLY A N 1
ATOM 1287 C CA . GLY A 1 229 ? -17.682 -44.789 20.802 1.000 45.090 319 GLY A CA 1
ATOM 1288 C C . GLY A 1 229 ? -16.694 -43.701 20.375 1.000 50.410 319 GLY A C 1
ATOM 1289 O O . GLY A 1 229 ? -16.144 -42.998 21.222 1.000 45.600 319 GLY A O 1
ATOM 1290 N N . LEU A 1 230 ? -16.450 -43.571 19.063 1.000 56.390 320 LEU A N 1
ATOM 1291 C CA . LEU A 1 230 ? -15.644 -42.471 18.553 1.000 59.200 320 LEU A CA 1
ATOM 1292 C C . LEU A 1 230 ? -16.234 -41.159 19.051 1.000 57.600 320 LEU A C 1
ATOM 1293 O O . LEU A 1 230 ? -15.502 -40.331 19.597 1.000 60.000 320 LEU A O 1
ATOM 1298 N N . LEU A 1 231 ? -17.557 -40.993 18.849 1.000 53.300 321 LEU A N 1
ATOM 1299 C CA . LEU A 1 231 ? -18.284 -39.830 19.349 1.000 48.620 321 LEU A CA 1
ATOM 1300 C C . LEU A 1 231 ? -17.985 -39.608 20.830 1.000 48.470 321 LEU A C 1
ATOM 1301 O O . LEU A 1 231 ? -17.623 -38.499 21.214 1.000 50.630 321 LEU A O 1
ATOM 1306 N N . LEU A 1 232 ? -18.120 -40.654 21.660 1.000 43.880 322 LEU A N 1
ATOM 1307 C CA . LEU A 1 232 ? -17.946 -40.476 23.091 1.000 46.830 322 LEU A CA 1
ATOM 1308 C C . LEU A 1 232 ? -16.530 -39.980 23.382 1.000 53.330 322 LEU A C 1
ATOM 1309 O O . LEU A 1 232 ? -16.339 -39.155 24.272 1.000 56.120 322 LEU A O 1
ATOM 1314 N N . ILE A 1 233 ? -15.543 -40.476 22.623 1.000 58.260 323 ILE A N 1
ATOM 1315 C CA . ILE A 1 233 ? -14.152 -40.082 22.810 1.000 56.680 323 ILE A CA 1
ATOM 1316 C C . ILE A 1 233 ? -13.956 -38.631 22.364 1.000 55.840 323 ILE A C 1
ATOM 1317 O O . ILE A 1 233 ? -13.209 -37.876 22.991 1.000 43.020 323 ILE A O 1
ATOM 1322 N N . SER A 1 234 ? -14.636 -38.237 21.279 1.000 54.950 324 SER A N 1
ATOM 1323 C CA . SER A 1 234 ? -14.542 -36.866 20.806 1.000 58.380 324 SER A CA 1
ATOM 1324 C C . SER A 1 234 ? -14.952 -35.886 21.912 1.000 59.130 324 SER A C 1
ATOM 1325 O O . SER A 1 234 ? -14.467 -34.757 21.946 1.000 65.230 324 SER A O 1
ATOM 1328 N N . TYR A 1 235 ? -15.800 -36.346 22.846 1.000 57.130 325 TYR A N 1
ATOM 1329 C CA . TYR A 1 235 ? -16.301 -35.525 23.938 1.000 53.680 325 TYR A CA 1
ATOM 1330 C C . TYR A 1 235 ? -15.338 -35.502 25.127 1.000 53.660 325 TYR A C 1
ATOM 1331 O O . TYR A 1 235 ? -15.575 -34.776 26.100 1.000 47.370 325 TYR A O 1
ATOM 1340 N N . SER A 1 236 ? -14.242 -36.269 25.038 1.000 59.490 326 SER A N 1
ATOM 1341 C CA . SER A 1 236 ? -13.367 -36.513 26.174 1.000 65.250 326 SER A CA 1
ATOM 1342 C C . SER A 1 236 ? -12.318 -35.407 26.309 1.000 69.500 326 SER A C 1
ATOM 1343 O O . SER A 1 236 ? -12.452 -34.358 25.685 1.000 69.360 326 SER A O 1
ATOM 1346 N N . LYS A 1 237 ? -11.315 -35.639 27.178 1.000 77.760 327 LYS A N 1
ATOM 1347 C CA . LYS A 1 237 ? -10.128 -34.804 27.334 1.000 74.960 327 LYS A CA 1
ATOM 1348 C C . LYS A 1 237 ? -10.532 -33.355 27.642 1.000 73.000 327 LYS A C 1
ATOM 1349 O O . LYS A 1 237 ? -10.752 -33.061 28.846 1.000 72.450 327 LYS A O 1
ATOM 1351 N N . LEU A 1 241 ? -5.544 -41.091 23.548 1.000 111.280 331 LEU A N 1
ATOM 1352 C CA . LEU A 1 241 ? -6.743 -41.879 23.946 1.000 115.650 331 LEU A CA 1
ATOM 1353 C C . LEU A 1 241 ? -6.631 -43.325 23.458 1.000 124.690 331 LEU A C 1
ATOM 1354 O O . LEU A 1 241 ? -7.654 -43.964 23.220 1.000 131.950 331 LEU A O 1
ATOM 1356 N N . GLU A 1 242 ? -5.395 -43.839 23.339 1.000 123.560 332 GLU A N 1
ATOM 1357 C CA . GLU A 1 242 ? -5.127 -45.157 22.778 1.000 118.390 332 GLU A CA 1
ATOM 1358 C C . GLU A 1 242 ? -5.712 -46.249 23.673 1.000 122.640 332 GLU A C 1
ATOM 1359 O O . GLU A 1 242 ? -5.996 -47.353 23.200 1.000 127.460 332 GLU A O 1
ATOM 1361 N N . HIS A 1 243 ? -5.840 -45.939 24.973 1.000 120.070 333 HIS A N 1
ATOM 1362 C CA . HIS A 1 243 ? -6.524 -46.793 25.934 1.000 116.300 333 HIS A CA 1
ATOM 1363 C C . HIS A 1 243 ? -8.028 -46.808 25.650 1.000 113.490 333 HIS A C 1
ATOM 1364 O O . HIS A 1 243 ? -8.619 -47.882 25.526 1.000 101.790 333 HIS A O 1
ATOM 1366 N N . HIS A 1 244 ? -8.627 -45.608 25.549 1.000 110.900 334 HIS A N 1
ATOM 1367 C CA . HIS A 1 244 ? -10.031 -45.450 25.197 1.000 107.170 334 HIS A CA 1
ATOM 1368 C C . HIS A 1 244 ? -10.278 -45.968 23.779 1.000 105.700 334 HIS A C 1
ATOM 1369 O O . HIS A 1 244 ? -11.323 -46.551 23.508 1.000 109.540 334 HIS A O 1
ATOM 1376 N N . ILE A 1 245 ? -9.308 -45.760 22.879 1.000 105.410 335 ILE A N 1
ATOM 1377 C CA . ILE A 1 245 ? -9.402 -46.233 21.504 1.000 103.600 335 ILE A CA 1
ATOM 1378 C C . ILE A 1 245 ? -9.364 -47.764 21.475 1.000 105.000 335 ILE A C 1
ATOM 1379 O O . ILE A 1 245 ? -10.093 -48.374 20.696 1.000 107.960 335 ILE A O 1
ATOM 1381 N N . LYS A 1 246 ? -8.528 -48.380 22.330 1.000 104.020 336 LYS A N 1
ATOM 1382 C CA . LYS A 1 246 ? -8.346 -49.828 22.363 1.000 92.360 336 LYS A CA 1
ATOM 1383 C C . LYS A 1 246 ? -9.691 -50.548 22.481 1.000 92.780 336 LYS A C 1
ATOM 1384 O O . LYS A 1 246 ? -9.885 -51.570 21.829 1.000 90.450 336 LYS A O 1
ATOM 1386 N N . ALA A 1 247 ? -10.615 -50.006 23.293 1.000 84.560 337 ALA A N 1
ATOM 1387 C CA . ALA A 1 247 ? -11.897 -50.645 23.565 1.000 80.040 337 ALA A CA 1
ATOM 1388 C C . ALA A 1 247 ? -12.781 -50.711 22.324 1.000 78.290 337 ALA A C 1
ATOM 1389 O O . ALA A 1 247 ? -13.604 -51.616 22.223 1.000 86.250 337 ALA A O 1
ATOM 1391 N N . LEU A 1 248 ? -12.628 -49.740 21.412 1.000 79.070 338 LEU A N 1
ATOM 1392 C CA . LEU A 1 248 ? -13.416 -49.664 20.186 1.000 78.740 338 LEU A CA 1
ATOM 1393 C C . LEU A 1 248 ? -13.314 -50.967 19.398 1.000 75.490 338 LEU A C 1
ATOM 1394 O O . LEU A 1 248 ? -14.259 -51.337 18.703 1.000 66.300 338 LEU A O 1
ATOM 1399 N N . SER A 1 249 ? -12.153 -51.628 19.501 1.000 84.730 339 SER A N 1
ATOM 1400 C CA . SER A 1 249 ? -11.924 -52.959 18.955 1.000 82.340 339 SER A CA 1
ATOM 1401 C C . SER A 1 249 ? -13.041 -53.928 19.356 1.000 84.980 339 SER A C 1
ATOM 1402 O O . SER A 1 249 ? -13.556 -54.661 18.513 1.000 89.060 339 SER A O 1
ATOM 1405 N N . SER A 1 250 ? -13.416 -53.924 20.643 1.000 76.660 340 SER A N 1
ATOM 1406 C CA . SER A 1 250 ? -14.455 -54.807 21.149 1.000 75.520 340 SER A CA 1
ATOM 1407 C C . SER A 1 250 ? -15.847 -54.366 20.677 1.000 71.150 340 SER A C 1
ATOM 1408 O O . SER A 1 250 ? -16.820 -55.086 20.880 1.000 64.990 340 SER A O 1
ATOM 1411 N N . LEU A 1 251 ? -15.954 -53.178 20.067 1.000 66.730 341 LEU A N 1
ATOM 1412 C CA . LEU A 1 251 ? -17.256 -52.599 19.767 1.000 67.490 341 LEU A CA 1
ATOM 1413 C C . LEU A 1 251 ? -17.679 -52.955 18.345 1.000 57.420 341 LEU A C 1
ATOM 1414 O O . LEU A 1 251 ? -16.941 -52.723 17.391 1.000 59.170 341 LEU A O 1
ATOM 1419 N N . PRO A 1 252 ? -18.910 -53.475 18.164 1.000 50.140 342 PRO A N 1
ATOM 1420 C CA . PRO A 1 252 ? -19.447 -53.757 16.836 1.000 50.850 342 PRO A CA 1
ATOM 1421 C C . PRO A 1 252 ? -19.374 -52.558 15.894 1.000 56.240 342 PRO A C 1
ATOM 1422 O O . PRO A 1 252 ? -19.525 -51.421 16.332 1.000 61.040 342 PRO A O 1
ATOM 1426 N N . ASN A 1 253 ? -19.138 -52.831 14.602 1.000 58.870 343 ASN A N 1
ATOM 1427 C CA . ASN A 1 253 ? -19.096 -51.795 13.585 1.000 58.280 343 ASN A CA 1
ATOM 1428 C C . ASN A 1 253 ? -20.136 -52.072 12.512 1.000 52.880 343 ASN A C 1
ATOM 1429 O O . ASN A 1 253 ? -20.093 -51.461 11.453 1.000 53.850 343 ASN A O 1
ATOM 1434 N N . LYS A 1 254 ? -21.068 -52.980 12.796 1.000 57.970 344 LYS A N 1
ATOM 1435 C CA . LYS A 1 254 ? -22.126 -53.304 11.857 1.000 65.110 344 LYS A CA 1
ATOM 1436 C C . LYS A 1 254 ? -23.446 -53.164 12.602 1.000 65.820 344 LYS A C 1
ATOM 1437 O O . LYS A 1 254 ? -23.479 -53.361 13.815 1.000 78.080 344 LYS A O 1
ATOM 1439 N N . ILE A 1 255 ? -24.511 -52.790 11.886 1.000 64.460 345 ILE A N 1
ATOM 1440 C CA . ILE A 1 255 ? -25.861 -52.909 12.418 1.000 70.780 345 ILE A CA 1
ATOM 1441 C C . ILE A 1 255 ? -26.482 -54.171 11.813 1.000 72.970 345 ILE A C 1
ATOM 1442 O O . ILE A 1 255 ? -26.948 -54.156 10.679 1.000 75.000 345 ILE A O 1
ATOM 1447 N N . ASP A 1 256 ? -26.446 -55.273 12.571 1.000 79.150 346 ASP A N 1
ATOM 1448 C CA . ASP A 1 256 ? -27.160 -56.493 12.219 1.000 84.170 346 ASP A CA 1
ATOM 1449 C C . ASP A 1 256 ? -28.175 -56.804 13.323 1.000 96.000 346 ASP A C 1
ATOM 1450 O O . ASP A 1 256 ? -28.532 -55.925 14.108 1.000 109.350 346 ASP A O 1
ATOM 1455 N N . ALA A 1 257 ? -28.668 -58.049 13.360 1.000 95.460 347 ALA A N 1
ATOM 1456 C CA . ALA A 1 257 ? -29.700 -58.458 14.303 1.000 91.720 347 ALA A CA 1
ATOM 1457 C C . ALA A 1 257 ? -29.154 -58.537 15.729 1.000 89.090 347 ALA A C 1
ATOM 1458 O O . ALA A 1 257 ? -29.841 -58.170 16.682 1.000 75.510 347 ALA A O 1
ATOM 1460 N N . ASN A 1 258 ? -27.918 -59.037 15.862 1.000 97.410 348 ASN A N 1
ATOM 1461 C CA . ASN A 1 258 ? -27.293 -59.275 17.156 1.000 98.230 348 ASN A CA 1
ATOM 1462 C C . ASN A 1 258 ? -26.522 -58.041 17.621 1.000 89.950 348 ASN A C 1
ATOM 1463 O O . ASN A 1 258 ? -26.054 -58.001 18.757 1.000 90.210 348 ASN A O 1
ATOM 1468 N N . ASN A 1 259 ? -26.350 -57.062 16.725 1.000 83.160 349 ASN A N 1
ATOM 1469 C CA . ASN A 1 259 ? -25.643 -55.835 17.048 1.000 76.680 349 ASN A CA 1
ATOM 1470 C C . ASN A 1 259 ? -26.498 -54.668 16.574 1.000 77.570 349 ASN A C 1
ATOM 1471 O O . ASN A 1 259 ? -26.560 -54.396 15.376 1.000 84.230 349 ASN A O 1
ATOM 1476 N N . LYS A 1 260 ? -27.171 -54.002 17.520 1.000 70.370 350 LYS A N 1
ATOM 1477 C CA . LYS A 1 260 ? -28.046 -52.895 17.172 1.000 64.180 350 LYS A CA 1
ATOM 1478 C C . LYS A 1 260 ? -27.249 -51.596 17.157 1.000 53.030 350 LYS A C 1
ATOM 1479 O O . LYS A 1 260 ? -26.167 -51.509 17.726 1.000 47.670 350 LYS A O 1
ATOM 1485 N N . GLY A 1 261 ? -27.807 -50.612 16.445 1.000 54.070 351 GLY A N 1
ATOM 1486 C CA . GLY A 1 261 ? -27.244 -49.279 16.353 1.000 53.090 351 GLY A CA 1
ATOM 1487 C C . GLY A 1 261 ? -27.871 -48.331 17.370 1.000 50.760 351 GLY A C 1
ATOM 1488 O O . GLY A 1 261 ? -28.762 -48.724 18.120 1.000 48.830 351 GLY A O 1
ATOM 1489 N N . ILE A 1 262 ? -27.363 -47.091 17.397 1.000 52.400 352 ILE A N 1
ATOM 1490 C CA . ILE A 1 262 ? -27.854 -46.064 18.299 1.000 47.190 352 ILE A CA 1
ATOM 1491 C C . ILE A 1 262 ? -28.583 -45.025 17.466 1.000 39.680 352 ILE A C 1
ATOM 1492 O O . ILE A 1 262 ? -28.024 -44.508 16.515 1.000 38.030 352 ILE A O 1
ATOM 1497 N N . SER A 1 263 ? -29.841 -44.754 17.818 1.000 41.140 353 SER A N 1
ATOM 1498 C CA . SER A 1 263 ? -30.658 -43.779 17.102 1.000 40.300 353 SER A CA 1
ATOM 1499 C C . SER A 1 263 ? -30.247 -42.341 17.437 1.000 37.860 353 SER A C 1
ATOM 1500 O O . SER A 1 263 ? -29.657 -42.057 18.475 1.000 36.840 353 SER A O 1
ATO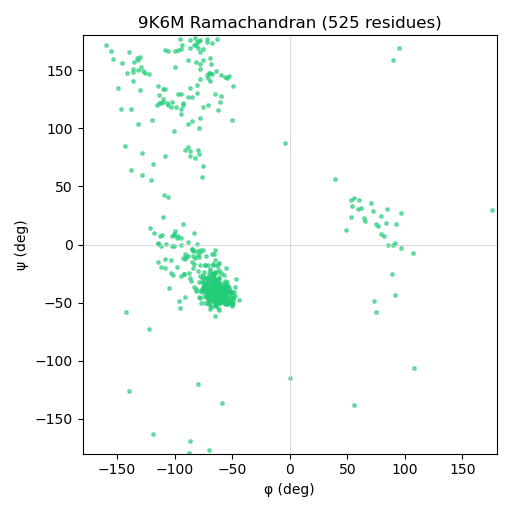M 1503 N N . PHE A 1 264 ? -30.592 -41.414 16.547 1.000 38.390 354 PHE A N 1
ATOM 1504 C CA . PHE A 1 264 ? -30.408 -39.997 16.822 1.000 36.190 354 PHE A CA 1
ATOM 1505 C C . PHE A 1 264 ? -31.042 -39.607 18.159 1.000 36.150 354 PHE A C 1
ATOM 1506 O O . PHE A 1 264 ? -30.377 -38.960 18.969 1.000 37.590 354 PHE A O 1
ATOM 1514 N N . ASP A 1 265 ? -32.307 -40.007 18.371 1.000 34.260 355 ASP A N 1
ATOM 1515 C CA . ASP A 1 265 ? -33.017 -39.767 19.622 1.000 36.660 355 ASP A CA 1
ATOM 1516 C C . ASP A 1 265 ? -32.136 -40.148 20.826 1.000 39.430 355 ASP A C 1
ATOM 1517 O O . ASP A 1 265 ? -31.980 -39.352 21.762 1.000 40.720 355 ASP A O 1
ATOM 1522 N N A GLN A 1 266 ? -31.524 -41.338 20.804 0.500 38.290 356 GLN A N 1
ATOM 1523 N N B GLN A 1 266 ? -31.582 -41.373 20.790 0.500 37.610 356 GLN A N 1
ATOM 1524 C CA A GLN A 1 266 ? -30.748 -41.805 21.945 0.500 36.970 356 GLN A CA 1
ATOM 1525 C CA B GLN A 1 266 ? -30.715 -41.890 21.841 0.500 35.820 356 GLN A CA 1
ATOM 1526 C C A GLN A 1 266 ? -29.391 -41.091 22.012 0.500 34.850 356 GLN A C 1
ATOM 1527 C C B GLN A 1 266 ? -29.505 -40.969 22.021 0.500 34.520 356 GLN A C 1
ATOM 1528 O O A GLN A 1 266 ? -28.741 -41.088 23.053 0.500 37.350 356 GLN A O 1
ATOM 1529 O O B GLN A 1 266 ? -29.087 -40.694 23.142 0.500 38.140 356 GLN A O 1
ATOM 1540 N N . PHE A 1 267 ? -28.946 -40.486 20.906 1.000 33.470 357 PHE A N 1
ATOM 1541 C CA . PHE A 1 267 ? -27.780 -39.607 20.930 1.000 30.950 357 PHE A CA 1
ATOM 1542 C C . PHE A 1 267 ? -28.129 -38.277 21.612 1.000 28.500 357 PHE A C 1
ATOM 1543 O O . PHE A 1 267 ? -27.380 -37.802 22.455 1.000 26.970 357 PHE A O 1
ATOM 1551 N N . VAL A 1 268 ? -29.274 -37.691 21.248 1.000 26.680 358 VAL A N 1
ATOM 1552 C CA . VAL A 1 268 ? -29.778 -36.475 21.865 1.000 25.400 358 VAL A CA 1
ATOM 1553 C C . VAL A 1 268 ? -29.951 -36.681 23.369 1.000 25.950 358 VAL A C 1
ATOM 1554 O O . VAL A 1 268 ? -29.507 -35.870 24.165 1.000 27.300 358 VAL A O 1
ATOM 1558 N N . SER A 1 269 ? -30.565 -37.794 23.781 1.000 32.900 359 SER A N 1
ATOM 1559 C CA . SER A 1 269 ? -30.731 -38.063 25.202 1.000 30.720 359 SER A CA 1
ATOM 1560 C C . SER A 1 269 ? -29.380 -38.122 25.891 1.000 28.070 359 SER A C 1
ATOM 1561 O O . SER A 1 269 ? -29.247 -37.712 27.034 1.000 30.270 359 SER A O 1
ATOM 1564 N N . PHE A 1 270 ? -28.376 -38.670 25.227 1.000 25.380 360 PHE A N 1
ATOM 1565 C CA . PHE A 1 270 ? -27.104 -38.761 25.908 1.000 26.370 360 PHE A CA 1
ATOM 1566 C C . PHE A 1 270 ? -26.515 -37.367 26.116 1.000 26.840 360 PHE A C 1
ATOM 1567 O O . PHE A 1 270 ? -25.891 -37.086 27.135 1.000 25.160 360 PHE A O 1
ATOM 1575 N N . ASN A 1 271 ? -26.737 -36.476 25.152 1.000 29.790 361 ASN A N 1
ATOM 1576 C CA . ASN A 1 271 ? -26.329 -35.097 25.327 1.000 32.480 361 ASN A CA 1
ATOM 1577 C C . ASN A 1 271 ? -27.123 -34.461 26.464 1.000 30.550 361 ASN A C 1
ATOM 1578 O O . ASN A 1 271 ? -26.568 -33.680 27.231 1.000 30.020 361 ASN A O 1
ATOM 1583 N N . THR A 1 272 ? -28.398 -34.819 26.616 1.000 28.560 362 THR A N 1
ATOM 1584 C CA . THR A 1 272 ? -29.125 -34.376 27.788 1.000 29.640 362 THR A CA 1
ATOM 1585 C C . THR A 1 272 ? -28.368 -34.799 29.038 1.000 29.690 362 THR A C 1
ATOM 1586 O O . THR A 1 272 ? -28.240 -34.002 29.953 1.000 33.300 362 THR A O 1
ATOM 1590 N N . LEU A 1 273 ? -27.853 -36.032 29.085 1.000 31.560 363 LEU A N 1
ATOM 1591 C CA . LEU A 1 273 ? -27.178 -36.509 30.284 1.000 30.650 363 LEU A CA 1
ATOM 1592 C C . LEU A 1 273 ? -25.912 -35.700 30.560 1.000 31.040 363 LEU A C 1
ATOM 1593 O O . LEU A 1 273 ? -25.583 -35.448 31.712 1.000 34.380 363 LEU A O 1
ATOM 1598 N N . LEU A 1 274 ? -25.183 -35.307 29.518 1.000 35.110 364 LEU A N 1
ATOM 1599 C CA . LEU A 1 274 ? -23.955 -34.545 29.708 1.000 38.780 364 LEU A CA 1
ATOM 1600 C C . LEU A 1 274 ? -24.265 -33.119 30.143 1.000 36.450 364 LEU A C 1
ATOM 1601 O O . LEU A 1 274 ? -23.471 -32.535 30.860 1.000 36.160 364 LEU A O 1
ATOM 1606 N N . ASP A 1 275 ? -25.425 -32.579 29.744 1.000 38.800 365 ASP A N 1
ATOM 1607 C CA . ASP A 1 275 ? -25.838 -31.249 30.175 1.000 38.780 365 ASP A CA 1
ATOM 1608 C C . ASP A 1 275 ? -25.982 -31.242 31.695 1.000 38.590 365 ASP A C 1
ATOM 1609 O O . ASP A 1 275 ? -25.615 -30.258 32.329 1.000 41.000 365 ASP A O 1
ATOM 1614 N N . LYS A 1 276 ? -26.432 -32.371 32.265 1.000 38.590 366 LYS A N 1
ATOM 1615 C CA . LYS A 1 276 ? -26.674 -32.500 33.697 1.000 37.920 366 LYS A CA 1
ATOM 1616 C C . LYS A 1 276 ? -25.587 -33.347 34.361 1.000 34.190 366 LYS A C 1
ATOM 1617 O O . LYS A 1 276 ? -25.855 -34.169 35.245 1.000 36.320 366 LYS A O 1
ATOM 1623 N N . LEU A 1 277 ? -24.341 -33.139 33.955 1.000 30.230 367 LEU A N 1
ATOM 1624 C CA . LEU A 1 277 ? -23.270 -34.010 34.409 1.000 32.290 367 LEU A CA 1
ATOM 1625 C C . LEU A 1 277 ? -23.055 -33.836 35.910 1.000 29.730 367 LEU A C 1
ATOM 1626 O O . LEU A 1 277 ? -22.607 -34.751 36.588 1.000 26.640 367 LEU A O 1
ATOM 1631 N N . HIS A 1 278 ? -23.430 -32.661 36.423 1.000 31.480 368 HIS A N 1
ATOM 1632 C CA . HIS A 1 278 ? -23.296 -32.329 37.829 1.000 31.660 368 HIS A CA 1
ATOM 1633 C C . HIS A 1 278 ? -24.271 -33.159 38.645 1.000 32.120 368 HIS A C 1
ATOM 1634 O O . HIS A 1 278 ? -24.013 -33.399 39.818 1.000 34.230 368 HIS A O 1
ATOM 1641 N N . ASP A 1 279 ? -25.348 -33.651 38.013 1.000 37.050 369 ASP A N 1
ATOM 1642 C CA . ASP A 1 279 ? -26.330 -34.494 38.689 1.000 34.710 369 ASP A CA 1
ATOM 1643 C C . ASP A 1 279 ? -25.925 -35.965 38.672 1.000 33.970 369 ASP A C 1
ATOM 1644 O O . ASP A 1 279 ? -26.270 -36.694 39.601 1.000 34.190 369 ASP A O 1
ATOM 1649 N N . VAL A 1 280 ? -25.212 -36.405 37.625 1.000 33.710 370 VAL A N 1
ATOM 1650 C CA . VAL A 1 280 ? -24.573 -37.717 37.648 1.000 31.170 370 VAL A CA 1
ATOM 1651 C C . VAL A 1 280 ? -23.559 -37.718 38.793 1.000 34.330 370 VAL A C 1
ATOM 1652 O O . VAL A 1 280 ? -23.351 -38.730 39.451 1.000 30.440 370 VAL A O 1
ATOM 1656 N N . GLU A 1 281 ? -22.906 -36.564 39.012 1.000 38.850 371 GLU A N 1
ATOM 1657 C CA . GLU A 1 281 ? -21.813 -36.471 39.967 1.000 40.270 371 GLU A CA 1
ATOM 1658 C C . GLU A 1 281 ? -22.369 -36.688 41.374 1.000 37.540 371 GLU A C 1
ATOM 1659 O O . GLU A 1 281 ? -21.854 -37.478 42.158 1.000 38.640 371 GLU A O 1
ATOM 1665 N N . LEU A 1 282 ? -23.457 -35.985 41.670 1.000 33.550 372 LEU A N 1
ATOM 1666 C CA . LEU A 1 282 ? -24.167 -36.132 42.928 1.000 32.650 372 LEU A CA 1
ATOM 1667 C C . LEU A 1 282 ? -24.618 -37.579 43.101 1.000 31.490 372 LEU A C 1
ATOM 1668 O O . LEU A 1 282 ? -24.468 -38.131 44.182 1.000 32.480 372 LEU A O 1
ATOM 1673 N N . SER A 1 283 ? -25.178 -38.181 42.044 1.000 29.610 373 SER A N 1
ATOM 1674 C CA . SER A 1 283 ? -25.642 -39.558 42.109 1.000 31.950 373 SER A CA 1
ATOM 1675 C C . SER A 1 283 ? -24.504 -40.492 42.530 1.000 32.640 373 SER A C 1
ATOM 1676 O O . SER A 1 283 ? -24.691 -41.401 43.340 1.000 35.870 373 SER A O 1
ATOM 1679 N N . MET A 1 284 ? -23.305 -40.257 42.000 1.000 32.910 374 MET A N 1
ATOM 1680 C CA . MET A 1 284 ? -22.184 -41.146 42.249 1.000 33.720 374 MET A CA 1
ATOM 1681 C C . MET A 1 284 ? -21.702 -40.967 43.680 1.000 34.140 374 MET A C 1
ATOM 1682 O O . MET A 1 284 ? -21.273 -41.932 44.311 1.000 40.930 374 MET A O 1
ATOM 1687 N N . ASP A 1 285 ? -21.800 -39.738 44.197 1.000 36.790 375 ASP A N 1
ATOM 1688 C CA . ASP A 1 285 ? -21.392 -39.464 45.569 1.000 38.360 375 ASP A CA 1
ATOM 1689 C C . ASP A 1 285 ? -22.414 -40.023 46.567 1.000 35.830 375 ASP A C 1
ATOM 1690 O O . ASP A 1 285 ? -22.053 -40.384 47.683 1.000 38.390 375 ASP A O 1
ATOM 1695 N N . LEU A 1 286 ? -23.685 -40.119 46.182 1.000 34.910 376 LEU A N 1
ATOM 1696 C CA . LEU A 1 286 ? -24.706 -40.645 47.080 1.000 38.320 376 LEU A CA 1
ATOM 1697 C C . LEU A 1 286 ? -24.614 -42.162 47.183 1.000 39.350 376 LEU A C 1
ATOM 1698 O O . LEU A 1 286 ? -24.798 -42.697 48.282 1.000 44.460 376 LEU A O 1
ATOM 1703 N N . TYR A 1 287 ? -24.362 -42.832 46.043 1.000 39.620 377 TYR A N 1
ATOM 1704 C CA . TYR A 1 287 ? -24.224 -44.283 46.012 1.000 38.390 377 TYR A CA 1
ATOM 1705 C C . TYR A 1 287 ? -22.915 -44.673 46.687 1.000 39.270 377 TYR A C 1
ATOM 1706 O O . TYR A 1 287 ? -22.894 -45.649 47.415 1.000 53.080 377 TYR A O 1
ATOM 1715 N N . LYS A 1 288 ? -21.839 -43.909 46.469 1.000 43.760 378 LYS A N 1
ATOM 1716 C CA . LYS A 1 288 ? -20.558 -44.178 47.115 1.000 50.520 378 LYS A CA 1
ATOM 1717 C C . LYS A 1 288 ? -20.732 -44.242 48.636 1.000 56.520 378 LYS A C 1
ATOM 1718 O O . LYS A 1 288 ? -20.095 -45.061 49.291 1.000 56.260 378 LYS A O 1
ATOM 1720 N N . GLY A 1 289 ? -21.624 -43.403 49.185 1.000 56.100 379 GLY A N 1
ATOM 1721 C CA . GLY A 1 289 ? -21.955 -43.420 50.601 1.000 58.930 379 GLY A CA 1
ATOM 1722 C C . GLY A 1 289 ? -22.567 -44.748 51.044 1.000 59.290 379 GLY A C 1
ATOM 1723 O O . GLY A 1 289 ? -22.033 -45.387 51.947 1.000 69.350 379 GLY A O 1
ATOM 1724 N N . I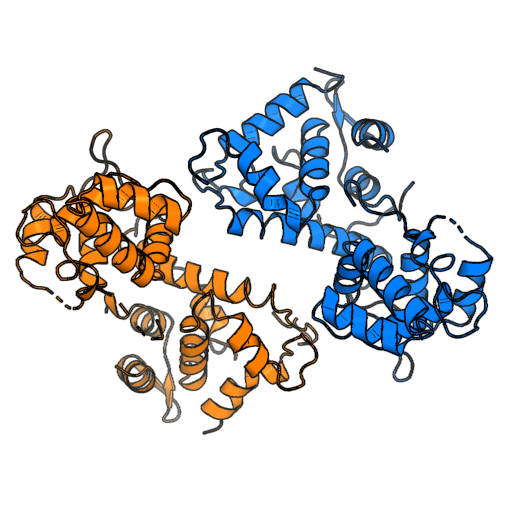LE A 1 290 ? -23.665 -45.169 50.397 1.000 53.320 380 ILE A N 1
ATOM 1725 C CA . ILE A 1 290 ? -24.298 -46.445 50.710 1.000 53.980 380 ILE A CA 1
ATOM 1726 C C . ILE A 1 290 ? -23.362 -47.611 50.361 1.000 52.310 380 ILE A C 1
ATOM 1727 O O . ILE A 1 290 ? -23.634 -48.757 50.716 1.000 45.980 380 ILE A O 1
ATOM 1732 N N . ASN A 1 291 ? -22.217 -47.277 49.769 1.000 49.760 381 ASN A N 1
ATOM 1733 C CA . ASN A 1 291 ? -21.206 -48.293 49.382 1.000 54.820 381 ASN A CA 1
ATOM 1734 C C . ASN A 1 291 ? -21.756 -49.096 48.205 1.000 58.120 381 ASN A C 1
ATOM 1735 O O . ASN A 1 291 ? -21.486 -50.299 48.139 1.000 55.860 381 ASN A O 1
ATOM 1740 N N . GLN A 1 292 ? -22.501 -48.437 47.321 1.000 64.830 382 GLN A N 1
ATOM 1741 C CA . GLN A 1 292 ? -23.016 -49.059 46.109 1.000 61.230 382 GLN A CA 1
ATOM 1742 C C . GLN A 1 292 ? -22.153 -48.598 44.935 1.000 58.030 382 GLN A C 1
ATOM 1743 O O . GLN A 1 292 ? -21.958 -47.411 44.698 1.000 51.010 382 GLN A O 1
ATOM 1749 N N . PRO A 1 293 ? -21.538 -49.533 44.194 1.000 61.150 383 PRO A N 1
ATOM 1750 C CA . PRO A 1 293 ? -20.754 -49.162 43.023 1.000 58.330 383 PRO A CA 1
ATOM 1751 C C . PRO A 1 293 ? -21.687 -48.662 41.920 1.000 55.780 383 PRO A C 1
ATOM 1752 O O . PRO A 1 293 ? -22.830 -49.127 41.817 1.000 51.160 383 PRO A O 1
ATOM 1756 N N . PHE A 1 294 ? -21.198 -47.702 41.116 1.000 48.580 384 PHE A N 1
ATOM 1757 C CA . PHE A 1 294 ? -21.985 -47.148 40.026 1.000 44.030 384 PHE A CA 1
ATOM 1758 C C . PHE A 1 294 ? -21.912 -48.128 38.852 1.000 45.840 384 PHE A C 1
ATOM 1759 O O . PHE A 1 294 ? -21.112 -47.978 37.922 1.000 45.470 384 PHE A O 1
ATOM 1767 N N . THR A 1 295 ? -22.745 -49.168 38.941 1.000 41.340 385 THR A N 1
ATOM 1768 C CA . THR A 1 295 ? -22.818 -50.192 37.920 1.000 41.490 385 THR A CA 1
ATOM 1769 C C . THR A 1 295 ? -23.821 -49.735 36.880 1.000 41.200 385 THR A C 1
ATOM 1770 O O . THR A 1 295 ? -24.447 -48.695 37.056 1.000 45.310 385 THR A O 1
ATOM 1774 N N . LYS A 1 296 ? -24.024 -50.574 35.861 1.000 41.130 386 LYS A N 1
ATOM 1775 C CA . LYS A 1 296 ? -24.824 -50.209 34.702 1.000 45.720 386 LYS A CA 1
ATOM 1776 C C . LYS A 1 296 ? -26.285 -50.030 35.115 1.000 43.910 386 LYS A C 1
ATOM 1777 O O . LYS A 1 296 ? -27.087 -49.449 34.388 1.000 42.780 386 LYS A O 1
ATOM 1783 N N . SER A 1 297 ? -26.637 -50.554 36.289 1.000 48.030 387 SER A N 1
ATOM 1784 C CA . SER A 1 297 ? -28.014 -50.501 36.745 1.000 48.950 387 SER A CA 1
ATOM 1785 C C . SER A 1 297 ? -28.273 -49.146 37.402 1.000 42.630 387 SER A C 1
ATOM 1786 O O . SER A 1 297 ? -29.347 -48.566 37.239 1.000 39.430 387 SER A O 1
ATOM 1789 N N . GLN A 1 298 ? -27.259 -48.642 38.117 1.000 38.100 388 GLN A N 1
ATOM 1790 C CA . GLN A 1 298 ? -27.301 -47.303 38.672 1.000 43.030 388 GLN A CA 1
ATOM 1791 C C . GLN A 1 298 ? -27.285 -46.287 37.533 1.000 40.050 388 GLN A C 1
ATOM 1792 O O . GLN A 1 298 ? -28.039 -45.312 37.572 1.000 39.610 388 GLN A O 1
ATOM 1798 N N . PHE A 1 299 ? -26.435 -46.553 36.528 1.000 39.140 389 PHE A N 1
ATOM 1799 C CA . PHE A 1 299 ? -26.280 -45.684 35.371 1.000 37.510 389 PHE A CA 1
ATOM 1800 C C . PHE A 1 299 ? -27.604 -45.546 34.634 1.000 34.650 389 PHE A C 1
ATOM 1801 O O . PHE A 1 299 ? -27.965 -44.449 34.205 1.000 32.920 389 PHE A O 1
ATOM 1809 N N . LYS A 1 300 ? -28.300 -46.676 34.506 1.000 34.340 390 LYS A N 1
ATOM 1810 C CA . LYS A 1 300 ? -29.589 -46.755 33.840 1.000 38.680 390 LYS A CA 1
ATOM 1811 C C . LYS A 1 300 ? -30.593 -45.887 34.600 1.000 33.520 390 LYS A C 1
ATOM 1812 O O . LYS A 1 300 ? -31.258 -45.025 34.021 1.000 30.470 390 LYS A O 1
ATOM 1818 N N . TYR A 1 301 ? -30.652 -46.087 35.920 1.000 33.880 391 TYR A N 1
ATOM 1819 C CA . TYR A 1 301 ? -31.677 -45.474 36.751 1.000 35.910 391 TYR A CA 1
ATOM 1820 C C . TYR A 1 301 ? -31.501 -43.954 36.795 1.000 36.220 391 TYR A C 1
ATOM 1821 O O . TYR A 1 301 ? -32.487 -43.215 36.685 1.000 33.660 391 TYR A O 1
ATOM 1830 N N . VAL A 1 302 ? -30.246 -43.496 36.961 1.000 33.050 392 VAL A N 1
ATOM 1831 C CA . VAL A 1 302 ? -29.949 -42.071 36.989 1.000 33.410 392 VAL A CA 1
ATOM 1832 C C . VAL A 1 302 ? -30.333 -41.424 35.653 1.000 33.840 392 VAL A C 1
ATOM 1833 O O . VAL A 1 302 ? -30.910 -40.335 35.644 1.000 29.720 392 VAL A O 1
ATOM 1837 N N . SER A 1 303 ? -30.019 -42.071 34.522 1.000 31.950 393 SER A N 1
ATOM 1838 C CA . SER A 1 303 ? -30.322 -41.463 33.238 1.000 30.120 393 SER A CA 1
ATOM 1839 C C . SER A 1 303 ? -31.823 -41.296 33.112 1.000 30.590 393 SER A C 1
ATOM 1840 O O . SER A 1 303 ? -32.293 -40.293 32.579 1.000 28.350 393 SER A O 1
ATOM 1843 N N . LYS A 1 304 ? -32.563 -42.298 33.603 1.000 38.370 394 LYS A N 1
ATOM 1844 C CA . LYS A 1 304 ? -34.014 -42.264 33.532 1.000 39.500 394 LYS A CA 1
ATOM 1845 C C . LYS A 1 304 ? -34.530 -41.037 34.284 1.000 37.410 394 LYS A C 1
ATOM 1846 O O . LYS A 1 304 ? -35.366 -40.306 33.776 1.000 36.140 394 LYS A O 1
ATOM 1852 N N . ILE A 1 305 ? -33.991 -40.796 35.483 1.000 35.660 395 ILE A N 1
ATOM 1853 C CA . ILE A 1 305 ? -34.357 -39.650 36.304 1.000 32.530 395 ILE A CA 1
ATOM 1854 C C . ILE A 1 305 ? -33.980 -38.340 35.621 1.000 32.110 395 ILE A C 1
ATOM 1855 O O . ILE A 1 305 ? -34.772 -37.405 35.644 1.000 39.180 395 ILE A O 1
ATOM 1860 N N . ILE A 1 306 ? -32.774 -38.260 35.040 1.000 31.050 396 ILE A N 1
ATOM 1861 C CA . ILE A 1 306 ? -32.284 -37.028 34.436 1.000 30.840 396 ILE A CA 1
ATOM 1862 C C . ILE A 1 306 ? -32.897 -36.781 33.052 1.000 36.560 396 ILE A C 1
ATOM 1863 O O . ILE A 1 306 ? -33.274 -35.658 32.740 1.000 37.090 396 ILE A O 1
ATOM 1868 N N . CYS A 1 307 ? -32.934 -37.810 32.195 1.000 44.070 397 CYS A N 1
ATOM 1869 C CA . CYS A 1 307 ? -33.263 -37.644 30.783 1.000 46.450 397 CYS A CA 1
ATOM 1870 C C . CYS A 1 307 ? -34.760 -37.828 30.573 1.000 52.430 397 CYS A C 1
ATOM 1871 O O . CYS A 1 307 ? -35.328 -37.336 29.601 1.000 54.730 397 CYS A O 1
ATOM 1874 N N . ASN A 1 308 ? -35.357 -38.586 31.496 1.000 57.490 398 ASN A N 1
ATOM 1875 C CA . ASN A 1 308 ? -36.771 -38.919 31.508 1.000 60.340 398 ASN A CA 1
ATOM 1876 C C . ASN A 1 308 ? -37.029 -40.038 30.509 1.000 53.950 398 ASN A C 1
ATOM 1877 O O . ASN A 1 308 ? -38.182 -40.379 30.252 1.000 53.440 398 ASN A O 1
ATOM 1882 N N . VAL A 1 309 ? -35.946 -40.610 29.977 1.000 50.860 399 VAL A N 1
ATOM 1883 C CA . VAL A 1 309 ? -36.030 -41.687 29.006 1.000 52.460 399 VAL A CA 1
ATOM 1884 C C . VAL A 1 309 ? -35.112 -42.813 29.484 1.000 50.040 399 VAL A C 1
ATOM 1885 O O . VAL A 1 309 ? -33.975 -42.593 29.885 1.000 45.260 399 VAL A 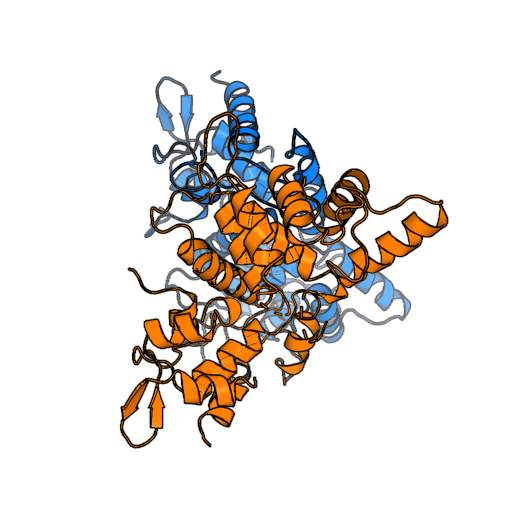O 1
ATOM 1889 N N . ASP A 1 310 ? -35.609 -44.043 29.474 1.000 53.670 400 ASP A N 1
ATOM 1890 C CA . ASP A 1 310 ? -34.714 -45.170 29.625 1.000 59.030 400 ASP A CA 1
ATOM 1891 C C . ASP A 1 310 ? -33.569 -44.961 28.643 1.000 65.120 400 ASP A C 1
ATOM 1892 O O . ASP A 1 310 ? -33.825 -44.527 27.519 1.000 64.600 400 ASP A O 1
ATOM 1897 N N . PRO A 1 311 ? -32.287 -45.182 29.024 1.000 59.610 401 PRO A N 1
ATOM 1898 C CA . PRO A 1 311 ? -31.264 -45.523 28.040 1.000 57.060 401 PRO A CA 1
ATOM 1899 C C . PRO A 1 311 ? -31.547 -46.938 27.549 1.000 64.490 401 PRO A C 1
ATOM 1900 O O . PRO A 1 311 ? -32.011 -47.771 28.326 1.000 63.080 401 PRO A O 1
ATOM 1904 N N . GLN A 1 312 ? -31.309 -47.184 26.253 1.000 66.270 402 GLN A N 1
ATOM 1905 C CA . GLN A 1 312 ? -31.283 -48.545 25.739 1.000 64.320 402 GLN A CA 1
ATOM 1906 C C . GLN A 1 312 ? -29.904 -49.136 26.044 1.000 62.700 402 GLN A C 1
ATOM 1907 O O . GLN A 1 312 ? -28.933 -48.406 26.242 1.000 67.850 402 GLN A O 1
ATOM 1909 N N . PRO A 1 313 ? -29.768 -50.476 26.109 1.000 58.640 403 PRO A N 1
ATOM 1910 C CA . PRO A 1 313 ? -28.534 -51.104 26.587 1.000 58.900 403 PRO A CA 1
ATOM 1911 C C . PRO A 1 313 ? -27.274 -50.739 25.814 1.000 61.550 403 PRO A C 1
ATOM 1912 O O . PRO A 1 313 ? -26.225 -50.516 26.410 1.000 59.530 403 PRO A O 1
ATOM 1916 N N . GLU A 1 314 ? -27.401 -50.681 24.484 1.000 69.620 404 GLU A N 1
ATOM 1917 C CA . GLU A 1 314 ? -26.260 -50.472 23.603 1.000 69.720 404 GLU A CA 1
ATOM 1918 C C . GLU A 1 314 ? -25.538 -49.185 24.002 1.000 57.840 404 GLU A C 1
ATOM 1919 O O . GLU A 1 314 ? -24.314 -49.121 23.929 1.000 47.610 404 GLU A O 1
ATOM 1925 N N . VAL A 1 315 ? -26.319 -48.184 24.441 1.000 55.050 405 VAL A N 1
ATOM 1926 C CA . VAL A 1 315 ? -25.800 -46.910 24.924 1.000 50.300 405 VAL A CA 1
ATOM 1927 C C . VAL A 1 315 ? -24.936 -47.187 26.153 1.000 43.480 405 VAL A C 1
ATOM 1928 O O . VAL A 1 315 ? -23.751 -46.861 26.191 1.000 41.250 405 VAL A O 1
ATOM 1932 N N . VAL A 1 316 ? -25.541 -47.862 27.127 1.000 38.550 406 VAL A N 1
ATOM 1933 C CA . VAL A 1 316 ? -24.909 -48.126 28.407 1.000 41.050 406 VAL A CA 1
ATOM 1934 C C . VAL A 1 316 ? -23.708 -49.053 28.216 1.000 42.520 406 VAL A C 1
ATOM 1935 O O . VAL A 1 316 ? -22.668 -48.878 28.843 1.000 38.380 406 VAL A O 1
ATOM 1939 N N . ASN A 1 317 ? -23.874 -50.072 27.365 1.000 49.990 407 ASN A N 1
ATOM 1940 C CA . ASN A 1 317 ? -22.835 -51.064 27.128 1.000 48.510 407 ASN A CA 1
ATOM 1941 C C . ASN A 1 317 ? -21.611 -50.367 26.551 1.000 42.430 407 ASN A C 1
ATOM 1942 O O . ASN A 1 317 ? -20.497 -50.585 27.020 1.000 37.470 407 ASN A O 1
ATOM 1947 N N . THR A 1 318 ? -21.851 -49.461 25.597 1.000 44.810 408 THR A N 1
ATOM 1948 C CA . THR A 1 318 ? -20.782 -48.702 24.973 1.000 42.090 408 THR A CA 1
ATOM 1949 C C . THR A 1 318 ? -20.132 -47.762 25.985 1.000 42.580 408 THR A C 1
ATOM 1950 O O . THR A 1 318 ? -18.908 -47.660 26.026 1.000 45.470 408 THR A O 1
ATOM 1954 N N . VAL A 1 319 ? -20.934 -47.088 26.819 1.000 44.360 409 VAL A N 1
ATOM 1955 C CA . VAL A 1 319 ? -20.373 -46.127 27.759 1.000 45.340 409 VAL A CA 1
ATOM 1956 C C . VAL A 1 319 ? -19.400 -46.857 28.672 1.000 44.010 409 VAL A C 1
ATOM 1957 O O . VAL A 1 319 ? -18.285 -46.392 28.892 1.000 47.290 409 VAL A O 1
ATOM 1961 N N . TYR A 1 320 ? -19.836 -48.010 29.191 1.000 51.230 410 TYR A N 1
ATOM 1962 C CA . TYR A 1 320 ? -19.035 -48.788 30.127 1.000 56.220 410 TYR A CA 1
ATOM 1963 C C . TYR A 1 320 ? -17.779 -49.294 29.418 1.000 59.220 410 TYR A C 1
ATOM 1964 O O . TYR A 1 320 ? -16.672 -49.068 29.899 1.000 52.230 410 TYR A O 1
ATOM 1973 N N . GLN A 1 321 ? -17.973 -49.919 28.250 1.000 58.500 411 GLN A N 1
ATOM 1974 C CA . GLN A 1 321 ? -16.888 -50.468 27.455 1.000 61.680 411 GLN A CA 1
ATOM 1975 C C . GLN A 1 321 ? -15.787 -49.419 27.273 1.000 59.940 411 GLN A C 1
ATOM 1976 O O . GLN A 1 321 ? -14.614 -49.670 27.557 1.000 61.500 411 GLN A O 1
ATOM 1982 N N . VAL A 1 322 ? -16.179 -48.225 26.828 1.000 56.080 412 VAL A N 1
ATOM 1983 C CA . VAL A 1 322 ? -15.222 -47.202 26.454 1.000 54.450 412 VAL A CA 1
ATOM 1984 C C . VAL A 1 322 ? -14.546 -46.634 27.700 1.000 58.630 412 VAL A C 1
ATOM 1985 O O . VAL A 1 322 ? -13.341 -46.399 27.672 1.000 62.140 412 VAL A O 1
ATOM 1989 N N . PHE A 1 323 ? -15.304 -46.403 28.784 1.000 56.790 413 PHE A N 1
ATOM 1990 C CA . PHE A 1 323 ? -14.821 -45.523 29.842 1.000 59.200 413 PHE A CA 1
ATOM 1991 C C . PHE A 1 323 ? -14.435 -46.272 31.115 1.000 57.970 413 PHE A C 1
ATOM 1992 O O . PHE A 1 323 ? -13.714 -45.726 31.940 1.000 56.680 413 PHE A O 1
ATOM 2000 N N . ASP A 1 324 ? -14.943 -47.494 31.285 1.000 61.460 414 ASP A N 1
ATOM 2001 C CA . ASP A 1 324 ? -14.689 -48.290 32.476 1.000 63.620 414 ASP A CA 1
ATOM 2002 C C . ASP A 1 324 ? -13.333 -48.982 32.331 1.000 69.120 414 ASP A C 1
ATOM 2003 O O . ASP A 1 324 ? -13.274 -50.196 32.133 1.000 84.630 414 ASP A O 1
ATOM 2008 N N . THR A 1 325 ? -12.243 -48.214 32.473 1.000 69.360 415 THR A N 1
ATOM 2009 C CA . THR A 1 325 ? -10.922 -48.655 32.037 1.000 74.230 415 THR A CA 1
ATOM 2010 C C . THR A 1 325 ? -10.256 -49.637 33.007 1.000 78.500 415 THR A C 1
ATOM 2011 O O . THR A 1 325 ? -9.184 -50.145 32.692 1.000 79.620 415 THR A O 1
ATOM 2015 N N . ASP A 1 326 ? -10.848 -49.887 34.186 1.000 82.030 416 ASP A N 1
ATOM 2016 C CA . ASP A 1 326 ? -10.412 -50.987 35.042 1.000 73.400 416 ASP A CA 1
ATOM 2017 C C . ASP A 1 326 ? -11.355 -52.184 34.888 1.000 64.440 416 ASP A C 1
ATOM 2018 O O . ASP A 1 326 ? -11.283 -53.143 35.646 1.000 64.380 416 ASP A O 1
ATOM 2023 N N . LYS A 1 327 ? -12.267 -52.115 33.917 1.000 62.400 417 LYS A N 1
ATOM 2024 C CA . LYS A 1 327 ? -13.197 -53.195 33.629 1.000 65.890 417 LYS A CA 1
ATOM 2025 C C . LYS A 1 327 ? -13.911 -53.715 34.889 1.000 70.580 417 LYS A C 1
ATOM 2026 O O . LYS A 1 327 ? -14.603 -54.726 34.801 1.000 73.010 417 LYS A O 1
ATOM 2028 N N . ASN A 1 328 ? -13.837 -53.008 36.033 1.000 69.180 418 ASN A N 1
ATOM 2029 C CA . ASN A 1 328 ? -14.284 -53.564 37.305 1.000 69.710 418 ASN A CA 1
ATOM 2030 C C . ASN A 1 328 ? -15.808 -53.522 37.452 1.000 69.530 418 ASN A C 1
ATOM 2031 O O . ASN A 1 328 ? -16.327 -54.091 38.407 1.000 67.250 418 ASN A O 1
ATOM 2036 N N . GLY A 1 329 ? -16.515 -52.810 36.560 1.000 64.520 419 GLY A N 1
ATOM 2037 C CA . GLY A 1 329 ? -17.973 -52.848 36.518 1.000 61.070 419 GLY A CA 1
ATOM 2038 C C . GLY A 1 329 ? -18.642 -51.699 37.279 1.000 57.340 419 GLY A C 1
ATOM 2039 O O . GLY A 1 329 ? -19.871 -51.605 37.270 1.000 53.510 419 GLY A O 1
ATOM 2040 N N . ASP A 1 330 ? -17.824 -50.859 37.933 1.000 55.680 420 ASP A N 1
ATOM 2041 C CA . ASP A 1 330 ? -18.251 -49.634 38.595 1.000 62.170 420 ASP A CA 1
ATOM 2042 C C . ASP A 1 330 ? -17.616 -48.447 37.879 1.000 61.590 420 ASP A C 1
ATOM 2043 O O . ASP A 1 330 ? -16.390 -48.340 37.845 1.000 64.550 420 ASP A O 1
ATOM 2048 N N . LEU A 1 331 ? -18.453 -47.551 37.339 1.000 59.420 421 LEU A N 1
ATOM 2049 C CA . LEU A 1 331 ? -17.968 -46.381 36.626 1.000 55.660 421 LEU A CA 1
ATOM 2050 C C . LEU A 1 331 ? -17.671 -45.269 37.624 1.000 56.250 421 LEU A C 1
ATOM 2051 O O . LEU A 1 331 ? -18.587 -44.656 38.165 1.000 66.820 421 LEU A O 1
ATOM 2056 N N . ALA A 1 332 ? -16.381 -45.022 37.860 1.000 51.720 422 ALA A N 1
ATOM 2057 C CA . ALA A 1 332 ? -15.958 -44.065 38.869 1.000 57.240 422 ALA A CA 1
ATOM 2058 C C . ALA A 1 332 ? -16.006 -42.643 38.316 1.000 58.920 422 ALA A C 1
ATOM 2059 O O . ALA A 1 332 ? -16.284 -42.433 37.136 1.000 58.770 422 ALA A O 1
ATOM 2061 N N . LYS A 1 333 ? -15.672 -41.676 39.180 1.000 60.940 423 LYS A N 1
ATOM 2062 C CA . LYS A 1 333 ? -15.597 -40.275 38.796 1.000 65.410 423 LYS A CA 1
ATOM 2063 C C . LYS A 1 333 ? -14.332 -39.996 37.981 1.000 70.070 423 LYS A C 1
ATOM 2064 O O . LYS A 1 333 ? -14.374 -39.224 37.026 1.000 76.460 423 LYS A O 1
ATOM 2070 N N . ASP A 1 334 ? -13.210 -40.626 38.353 1.000 70.790 424 ASP A N 1
ATOM 2071 C CA . ASP A 1 334 ? -11.965 -40.512 37.603 1.000 64.740 424 ASP A CA 1
ATOM 2072 C C . ASP A 1 334 ? -12.153 -41.004 36.163 1.000 59.570 424 ASP A C 1
ATOM 2073 O O . ASP A 1 334 ? -11.442 -40.554 35.266 1.000 58.860 424 ASP A O 1
ATOM 2075 N N . GLU A 1 335 ? -13.140 -41.886 35.936 1.000 57.000 425 GLU A N 1
ATOM 2076 C CA . GLU A 1 335 ? -13.261 -42.636 34.693 1.000 58.230 425 GLU A CA 1
ATOM 2077 C C . GLU A 1 335 ? -14.251 -42.021 33.697 1.000 59.710 425 GLU A C 1
ATOM 2078 O O . GLU A 1 335 ? -14.186 -42.363 32.518 1.000 67.150 425 GLU A O 1
ATOM 2084 N N . PHE A 1 336 ? -15.175 -41.150 34.140 1.000 59.100 426 PHE A N 1
ATOM 2085 C CA . PHE A 1 336 ? -16.236 -40.669 33.261 1.000 55.560 426 PHE A CA 1
ATOM 2086 C C . PHE A 1 336 ? -16.555 -39.196 33.501 1.000 56.320 426 PHE A C 1
ATOM 2087 O O . PHE A 1 336 ? -16.492 -38.409 32.569 1.000 59.310 426 PHE A O 1
ATOM 2095 N N . VAL A 1 337 ? -16.939 -38.834 34.730 1.000 54.630 427 VAL A N 1
ATOM 2096 C CA . VAL A 1 337 ? -17.342 -37.466 35.032 1.000 56.470 427 VAL A CA 1
ATOM 2097 C C . VAL A 1 337 ? -16.183 -36.509 34.762 1.000 59.080 427 VAL A C 1
ATOM 2098 O O . VAL A 1 337 ? -16.384 -35.489 34.116 1.000 60.530 427 VAL A O 1
ATOM 2102 N N . GLU A 1 338 ? -14.976 -36.848 35.240 1.000 67.950 428 GLU A N 1
ATOM 2103 C CA . GLU A 1 338 ? -13.805 -35.983 35.128 1.000 69.930 428 GLU A CA 1
ATOM 2104 C C . GLU A 1 338 ? -13.119 -36.120 33.765 1.000 66.020 428 GLU A C 1
ATOM 2105 O O . GLU A 1 338 ? -12.032 -35.594 33.570 1.000 70.110 428 GLU A O 1
ATOM 2111 N N . VAL A 1 339 ? -13.742 -36.810 32.807 1.000 68.920 429 VAL A N 1
ATOM 2112 C CA . VAL A 1 339 ? -13.155 -36.990 31.488 1.000 69.220 429 VAL A CA 1
ATOM 2113 C C . VAL A 1 339 ? -13.969 -36.212 30.447 1.000 70.740 429 VAL A C 1
ATOM 2114 O O . VAL A 1 339 ? -13.465 -35.911 29.368 1.000 72.990 429 VAL A O 1
ATOM 2118 N N . MET A 1 340 ? -15.216 -35.853 30.772 1.000 65.460 430 MET A N 1
ATOM 2119 C CA . MET A 1 340 ? -16.056 -35.117 29.845 1.000 67.850 430 MET A CA 1
ATOM 2120 C C . MET A 1 340 ? -15.886 -33.622 30.107 1.000 78.340 430 MET A C 1
ATOM 2121 O O . MET A 1 340 ? -16.160 -33.151 31.211 1.000 85.540 430 MET A O 1
ATOM 2126 N N . GLU A 1 341 ? -15.435 -32.885 29.084 1.000 83.720 431 GLU A N 1
ATOM 2127 C CA . GLU A 1 341 ? -15.433 -31.431 29.125 1.000 76.520 431 GLU A CA 1
ATOM 2128 C C . GLU A 1 341 ? -16.874 -30.958 29.293 1.000 73.230 431 GLU A C 1
ATOM 2129 O O . GLU A 1 341 ? -17.726 -31.296 28.477 1.000 66.040 431 GLU A O 1
ATOM 2131 N N . ARG A 1 342 ? -17.135 -30.187 30.357 1.000 76.740 432 ARG A N 1
ATOM 2132 C CA . ARG A 1 342 ? -18.467 -29.665 30.629 1.000 72.960 432 ARG A CA 1
ATOM 2133 C C . ARG A 1 342 ? -18.803 -28.563 29.618 1.000 76.600 432 ARG A C 1
ATOM 2134 O O . ARG A 1 342 ? -17.976 -28.211 28.774 1.000 72.210 432 ARG A O 1
ATOM 2136 N N . ARG A 1 343 ? -20.036 -28.038 29.702 1.000 80.860 433 ARG A N 1
ATOM 2137 C CA . ARG A 1 343 ? -20.496 -26.925 28.876 1.000 82.000 433 ARG A CA 1
ATOM 2138 C C . ARG A 1 343 ? -20.046 -25.595 29.495 1.000 86.740 433 ARG A C 1
ATOM 2139 O O . ARG A 1 343 ? -19.526 -25.576 30.607 1.000 92.120 433 ARG A O 1
ATOM 2141 N N . LYS A 1 344 ? -20.248 -24.480 28.772 1.000 89.480 434 LYS A N 1
ATOM 2142 C CA . LYS A 1 344 ? -19.665 -23.184 29.116 1.000 89.180 434 LYS A CA 1
ATOM 2143 C C . LYS A 1 344 ? -20.099 -22.711 30.508 1.000 87.910 434 LYS A C 1
ATOM 2144 O O . LYS A 1 344 ? -19.289 -22.128 31.231 1.000 88.130 434 LYS A O 1
ATOM 2146 N N . TYR A 1 345 ? -21.373 -22.929 30.869 1.000 79.810 435 TYR A N 1
ATOM 2147 C CA . TYR A 1 345 ? -21.882 -22.507 32.172 1.000 79.140 435 TYR A CA 1
ATOM 2148 C C . TYR A 1 345 ? -22.402 -23.727 32.951 1.000 79.880 435 TYR A C 1
ATOM 2149 O O . TYR A 1 345 ? -23.553 -23.763 33.397 1.000 73.340 435 TYR A O 1
ATOM 2158 N N . ARG A 1 346 ? -21.537 -24.733 33.132 1.000 75.280 436 ARG A N 1
ATOM 2159 C CA . ARG A 1 346 ? -21.927 -25.948 33.831 1.000 79.990 436 ARG A CA 1
ATOM 2160 C C . ARG A 1 346 ? -20.686 -26.781 34.167 1.000 79.880 436 ARG A C 1
ATOM 2161 O O . ARG A 1 346 ? -19.647 -26.519 33.546 1.000 80.140 436 ARG A O 1
ATOM 2163 N N . SER B 1 41 ? -73.328 -32.163 21.612 1.000 78.680 131 SER B N 1
ATOM 2164 C CA . SER B 1 41 ? -72.393 -31.601 22.627 1.000 81.000 131 SER B CA 1
ATOM 2165 C C . SER B 1 41 ? -71.158 -32.488 22.799 1.000 74.580 131 SER B C 1
ATOM 2166 O O . SER B 1 41 ? -70.078 -31.969 23.058 1.000 77.540 131 SER B O 1
ATOM 2169 N N . THR B 1 42 ? -71.315 -33.814 22.671 1.000 74.760 132 THR B N 1
ATOM 2170 C CA . THR B 1 42 ? -70.182 -34.730 22.641 1.000 75.010 132 THR B CA 1
ATOM 2171 C C . THR B 1 42 ? -69.548 -34.686 21.248 1.000 71.590 132 THR B C 1
ATOM 2172 O O . THR B 1 42 ? -70.209 -34.342 20.273 1.000 67.940 132 THR B O 1
ATOM 2176 N N . PRO B 1 43 ? -68.247 -35.024 21.102 1.000 66.380 133 PRO B N 1
ATOM 2177 C CA . PRO B 1 43 ? -67.626 -35.132 19.782 1.000 64.860 133 PRO B CA 1
ATOM 2178 C C . PRO B 1 43 ? -68.158 -36.238 18.858 1.000 60.280 133 PRO B C 1
ATOM 2179 O O . PRO B 1 43 ? -67.873 -36.212 17.666 1.000 54.620 133 PRO B O 1
ATOM 2183 N N . GLU B 1 44 ? -68.943 -37.197 19.372 1.000 63.300 134 GLU B N 1
ATOM 2184 C CA . GLU B 1 44 ? -69.550 -38.218 18.521 1.000 59.520 134 GLU B CA 1
ATOM 2185 C C . GLU B 1 44 ? -70.801 -37.653 17.862 1.000 55.400 134 GLU B C 1
ATOM 2186 O O . GLU B 1 44 ? -71.085 -37.970 16.707 1.000 48.250 134 GLU B O 1
ATOM 2192 N N . LYS B 1 45 ? -71.558 -36.848 18.625 1.000 62.270 135 LYS B N 1
ATOM 2193 C CA . LYS B 1 45 ? -72.703 -36.112 18.102 1.000 58.880 135 LYS B CA 1
ATOM 2194 C C . LYS B 1 45 ? -72.206 -35.113 17.064 1.000 48.950 135 LYS B C 1
ATOM 2195 O O . LYS B 1 45 ? -72.786 -35.041 15.992 1.000 46.120 135 LYS B O 1
ATOM 2197 N N . ILE B 1 46 ? -71.103 -34.407 17.380 1.000 50.050 136 ILE B N 1
ATOM 2198 C CA . ILE B 1 46 ? -70.509 -33.398 16.500 1.000 49.780 136 ILE B CA 1
ATOM 2199 C C . ILE B 1 46 ? -70.119 -34.036 15.168 1.000 47.290 136 ILE B C 1
ATOM 2200 O O . ILE B 1 46 ? -70.400 -33.470 14.112 1.000 42.880 136 ILE B O 1
ATOM 2205 N N . PHE B 1 47 ? -69.447 -35.198 15.233 1.000 43.290 137 PHE B N 1
ATOM 2206 C CA . PHE B 1 47 ? -68.995 -35.874 14.028 1.000 38.690 137 PHE B CA 1
ATOM 2207 C C . PHE B 1 47 ? -70.188 -36.225 13.146 1.000 37.570 137 PHE B C 1
ATOM 2208 O O . PHE B 1 47 ? -70.143 -35.939 11.957 1.000 34.110 137 PHE B O 1
ATOM 2216 N N . GLN B 1 48 ? -71.232 -36.829 13.738 1.000 41.340 138 GLN B N 1
ATOM 2217 C CA . GLN B 1 48 ? -72.436 -37.231 13.019 1.000 46.320 138 GLN B CA 1
ATOM 2218 C C . GLN B 1 48 ? -72.999 -36.052 12.238 1.000 46.180 138 GLN B C 1
ATOM 2219 O O . GLN B 1 48 ? -73.350 -36.186 11.071 1.000 48.720 138 GLN B O 1
ATOM 2225 N N . CYS B 1 49 ? -73.032 -34.894 12.889 1.000 45.440 139 CYS B N 1
ATOM 2226 C CA . CYS B 1 49 ? -73.775 -33.750 12.407 1.000 47.600 139 CYS B CA 1
ATOM 2227 C C . CYS B 1 49 ? -73.029 -33.042 11.281 1.000 47.710 139 CYS B C 1
ATOM 2228 O O . CYS B 1 49 ? -73.671 -32.411 10.443 1.000 54.480 139 CYS B O 1
ATOM 2231 N N . PHE B 1 50 ? -71.693 -33.140 11.242 1.000 42.710 140 PHE B N 1
ATOM 2232 C CA . PHE B 1 50 ? -70.920 -32.362 10.283 1.000 40.140 140 PHE B CA 1
ATOM 2233 C C . PHE B 1 50 ? -70.328 -33.209 9.153 1.000 37.750 140 PHE B C 1
ATOM 2234 O O . PHE B 1 50 ? -69.833 -32.645 8.182 1.000 35.350 140 PHE B O 1
ATOM 2242 N N . ALA B 1 51 ? -70.350 -34.543 9.281 1.000 36.640 141 ALA B N 1
ATOM 2243 C CA . ALA B 1 51 ? -69.771 -35.431 8.281 1.000 37.460 141 ALA B CA 1
ATOM 2244 C C . ALA B 1 51 ? -70.712 -35.554 7.090 1.000 36.950 141 ALA B C 1
ATOM 2245 O O . ALA B 1 51 ? -71.731 -36.224 7.178 1.000 39.660 141 ALA B O 1
ATOM 2247 N N . SER B 1 52 ? -70.332 -34.956 5.961 1.000 37.900 142 SER B N 1
ATOM 2248 C CA . SER B 1 52 ? -71.228 -34.814 4.819 1.000 39.570 142 SER B CA 1
ATOM 2249 C C . SER B 1 52 ? -71.130 -35.972 3.813 1.000 36.350 142 SER B C 1
ATOM 2250 O O . SER B 1 52 ? -72.054 -36.195 3.028 1.000 34.040 142 SER B O 1
ATOM 2253 N N . VAL B 1 53 ? -69.979 -36.649 3.774 1.000 32.000 143 VAL B N 1
ATOM 2254 C CA . VAL B 1 53 ? -69.705 -37.653 2.766 1.000 31.930 143 VAL B CA 1
ATOM 2255 C C . VAL B 1 53 ? -70.128 -39.015 3.306 1.000 34.550 143 VAL B C 1
ATOM 2256 O O . VAL B 1 53 ? -69.625 -39.475 4.319 1.000 36.140 143 VAL B O 1
ATOM 2260 N N . LYS B 1 54 ? -71.030 -39.667 2.584 1.000 39.990 144 LYS B N 1
ATOM 2261 C CA . LYS B 1 54 ? -71.411 -41.041 2.971 1.000 40.930 144 LYS B CA 1
ATOM 2262 C C . LYS B 1 54 ? -70.854 -41.968 1.900 1.000 33.000 144 LYS B C 1
ATOM 2263 O O . LYS B 1 54 ? -71.146 -41.761 0.729 1.000 40.340 144 LYS B O 1
ATOM 2269 N N . LYS B 1 55 ? -70.035 -42.907 2.310 1.000 31.010 145 LYS B N 1
ATOM 2270 C CA . LYS B 1 55 ? -69.430 -43.841 1.400 1.000 31.390 145 LYS B CA 1
ATOM 2271 C C . LYS B 1 55 ? -69.238 -45.134 2.181 1.000 31.700 145 LYS B C 1
ATOM 2272 O O . LYS B 1 55 ? -68.845 -45.088 3.344 1.000 29.760 145 LYS B O 1
ATOM 2278 N N . ASN B 1 56 ? -69.606 -46.255 1.553 1.000 31.000 146 ASN B N 1
ATOM 2279 C CA . ASN B 1 56 ? -69.533 -47.564 2.170 1.000 33.430 146 ASN B CA 1
ATOM 2280 C C . ASN B 1 56 ? -70.287 -47.571 3.508 1.000 37.220 146 ASN B C 1
ATOM 2281 O O . ASN B 1 56 ? -69.933 -48.293 4.446 1.000 34.930 146 ASN B O 1
ATOM 2286 N N . GLY B 1 57 ? -71.362 -46.790 3.600 1.000 37.660 147 GLY B N 1
ATOM 2287 C CA . GLY B 1 57 ? -72.150 -46.809 4.818 1.000 42.990 147 GLY B CA 1
ATOM 2288 C C . GLY B 1 57 ? -71.390 -46.366 6.075 1.000 47.680 147 GLY B C 1
ATOM 2289 O O . GLY B 1 57 ? -71.688 -46.859 7.166 1.000 49.090 147 GLY B O 1
ATOM 2290 N N . GLU B 1 58 ? -70.423 -45.443 5.911 1.000 48.790 148 GLU B N 1
ATOM 2291 C CA . GLU B 1 58 ? -69.810 -44.683 6.994 1.000 43.890 148 GLU B CA 1
ATOM 2292 C C . GLU B 1 58 ? -69.797 -43.204 6.612 1.000 42.020 148 GLU B C 1
ATOM 2293 O O . GLU B 1 58 ? -69.848 -42.845 5.439 1.000 43.450 148 GLU B O 1
ATOM 2299 N N . SER B 1 59 ? -69.690 -42.324 7.601 1.000 41.810 149 SER B N 1
ATOM 2300 C CA . SER B 1 59 ? -69.628 -40.903 7.307 1.000 38.450 149 SER B CA 1
ATOM 2301 C C . SER B 1 59 ? -68.177 -40.428 7.363 1.000 30.630 149 SER B C 1
ATOM 2302 O O . SER B 1 59 ? -67.344 -41.045 8.029 1.000 27.160 149 SER B O 1
ATOM 2305 N N . PHE B 1 60 ? -67.890 -39.364 6.606 1.000 25.630 150 PHE B N 1
ATOM 2306 C CA . PHE B 1 60 ? -66.566 -38.785 6.555 1.000 25.960 150 PHE B CA 1
ATOM 2307 C C . PHE B 1 60 ? -66.646 -37.267 6.394 1.000 28.440 150 PHE B C 1
ATOM 2308 O O . PHE B 1 60 ? -67.649 -36.736 5.896 1.000 25.870 150 PHE B O 1
ATOM 2316 N N . MET B 1 61 ? -65.568 -36.585 6.819 1.000 26.650 151 MET B N 1
ATOM 2317 C CA . MET B 1 61 ? -65.513 -35.135 6.769 1.000 26.500 151 MET B CA 1
ATOM 2318 C C . MET B 1 61 ? -64.549 -34.716 5.671 1.000 24.480 151 MET B C 1
ATOM 2319 O O . MET B 1 61 ? -63.456 -35.248 5.583 1.000 22.350 151 MET B O 1
ATOM 2324 N N . THR B 1 62 ? -64.957 -33.752 4.853 1.000 26.200 152 THR B N 1
ATOM 2325 C CA . THR B 1 62 ? -64.009 -33.031 4.023 1.000 28.600 152 THR B CA 1
ATOM 2326 C C . THR B 1 62 ? -63.278 -31.996 4.874 1.000 29.110 152 THR B C 1
ATOM 2327 O O . THR B 1 62 ? -63.581 -31.827 6.049 1.000 26.640 152 THR B O 1
ATOM 2331 N N . VAL B 1 63 ? -62.323 -31.314 4.247 1.000 29.450 153 VAL B N 1
ATOM 2332 C CA . VAL B 1 63 ? -61.632 -30.197 4.847 1.000 32.900 153 VAL B CA 1
ATOM 2333 C C . VAL B 1 63 ? -62.632 -29.196 5.419 1.000 37.530 153 VAL B C 1
ATOM 2334 O O . VAL B 1 63 ? -62.460 -28.752 6.548 1.000 43.070 153 VAL B O 1
ATOM 2338 N N . GLU B 1 64 ? -63.686 -28.854 4.674 1.000 40.920 154 GLU B N 1
ATOM 2339 C CA . GLU B 1 64 ? -64.601 -27.816 5.134 1.000 47.090 154 GLU B CA 1
ATOM 2340 C C . GLU B 1 64 ? -65.477 -28.353 6.263 1.000 40.630 154 GLU B C 1
ATOM 2341 O O . GLU B 1 64 ? -65.841 -27.613 7.174 1.000 40.360 154 GLU B O 1
ATOM 2347 N N . ASP B 1 65 ? -65.845 -29.631 6.201 1.000 36.380 155 ASP B N 1
ATOM 2348 C CA . ASP B 1 65 ? -66.613 -30.211 7.292 1.000 39.260 155 ASP B CA 1
ATOM 2349 C C . ASP B 1 65 ? -65.770 -30.135 8.565 1.000 38.500 155 ASP B C 1
ATOM 2350 O O . ASP B 1 65 ? -66.262 -29.761 9.626 1.000 40.120 155 ASP B O 1
ATOM 2355 N N . PHE B 1 66 ? -64.485 -30.483 8.432 1.000 35.280 156 PHE B N 1
ATOM 2356 C CA . PHE B 1 66 ? -63.582 -30.623 9.559 1.000 32.380 156 PHE B CA 1
ATOM 2357 C C . PHE B 1 66 ? -63.319 -29.272 10.208 1.000 33.680 156 PHE B C 1
ATOM 2358 O O . PHE B 1 66 ? -63.267 -29.169 11.423 1.000 33.470 156 PHE B O 1
ATOM 2366 N N . ILE B 1 67 ? -63.161 -28.239 9.387 1.000 34.260 157 ILE B N 1
ATOM 2367 C CA . ILE B 1 67 ? -62.974 -26.905 9.920 1.000 35.500 157 ILE B CA 1
ATOM 2368 C C . ILE B 1 67 ? -64.249 -26.449 10.633 1.000 36.310 157 ILE B C 1
ATOM 2369 O O . ILE B 1 67 ? -64.154 -25.866 11.701 1.000 45.310 157 ILE B O 1
ATOM 2374 N N . ARG B 1 68 ? -65.439 -26.768 10.129 1.000 35.550 158 ARG B N 1
ATOM 2375 C CA . ARG B 1 68 ? -66.650 -26.302 10.797 1.000 41.940 158 ARG B CA 1
ATOM 2376 C C . ARG B 1 68 ? -66.847 -27.025 12.127 1.000 43.880 158 ARG B C 1
ATOM 2377 O O . ARG B 1 68 ? -67.474 -26.496 13.039 1.000 44.700 158 ARG B O 1
ATOM 2385 N N . ALA B 1 69 ? -66.296 -28.234 12.239 1.000 43.880 159 ALA B N 1
ATOM 2386 C CA . ALA B 1 69 ? -66.531 -29.076 13.398 1.000 40.630 159 ALA B CA 1
ATOM 2387 C C . ALA B 1 69 ? -65.624 -28.666 14.555 1.000 40.560 159 ALA B C 1
ATOM 2388 O O . ALA B 1 69 ? -66.060 -28.682 15.703 1.000 42.040 159 ALA B O 1
ATOM 2390 N N . ILE B 1 70 ? -64.360 -28.335 14.249 1.000 37.700 160 ILE B N 1
ATOM 2391 C CA . ILE B 1 70 ? -63.383 -27.973 15.266 1.000 39.700 160 ILE B CA 1
ATOM 2392 C C . ILE B 1 70 ? -63.528 -26.498 15.663 1.000 40.590 160 ILE B C 1
ATOM 2393 O O . ILE B 1 70 ? -62.903 -26.072 16.624 1.000 44.020 160 ILE B O 1
ATOM 2398 N N . LEU B 1 71 ? -64.298 -25.697 14.918 1.000 38.570 161 LEU B N 1
ATOM 2399 C CA . LEU B 1 71 ? -64.583 -24.338 15.344 1.000 36.540 161 LEU B CA 1
ATOM 2400 C C . LEU B 1 71 ? -66.051 -24.348 15.760 1.000 40.400 161 LEU B C 1
ATOM 2401 O O . LEU B 1 71 ? -66.898 -23.829 15.038 1.000 44.7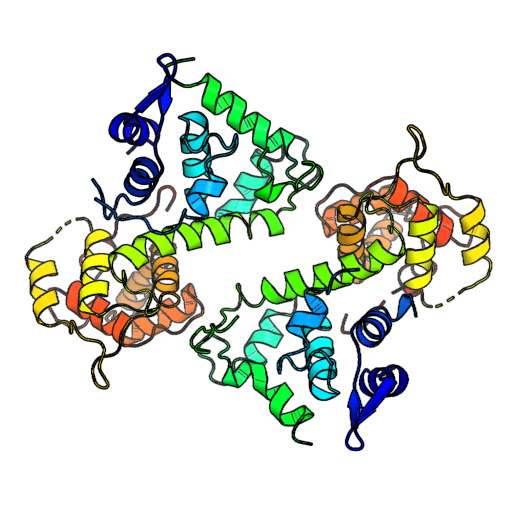90 161 LEU B O 1
ATOM 2406 N N . PRO B 1 72 ? -66.406 -24.898 16.945 1.000 49.300 162 PRO B N 1
ATOM 2407 C CA . PRO B 1 72 ? -67.812 -25.057 17.334 1.000 62.290 162 PRO B CA 1
ATOM 2408 C C . PRO B 1 72 ? -68.444 -23.688 17.593 1.000 71.490 162 PRO B C 1
ATOM 2409 O O . PRO B 1 72 ? -69.587 -23.453 17.192 1.000 69.130 162 PRO B O 1
ATOM 2413 N N . HIS B 1 73 ? -67.676 -22.789 18.235 1.000 70.450 163 HIS B N 1
ATOM 2414 C CA . HIS B 1 73 ? -68.136 -21.446 18.557 1.000 72.440 163 HIS B CA 1
ATOM 2415 C C . HIS B 1 73 ? -68.611 -20.707 17.305 1.000 69.460 163 HIS B C 1
ATOM 2416 O O . HIS B 1 73 ? -69.562 -19.932 17.385 1.000 70.220 163 HIS B O 1
ATOM 2423 N N . GLN B 1 74 ? -67.967 -20.948 16.154 1.000 64.820 164 GLN B N 1
ATOM 2424 C CA . GLN B 1 74 ? -68.261 -20.191 14.944 1.000 60.970 164 GLN B CA 1
ATOM 2425 C C . GLN B 1 74 ? -69.320 -20.892 14.086 1.000 59.420 164 GLN B C 1
ATOM 2426 O O . GLN B 1 74 ? -69.805 -20.289 13.129 1.000 52.430 164 GLN B O 1
ATOM 2432 N N . PHE B 1 75 ? -69.652 -22.163 14.388 1.000 61.450 165 PHE B N 1
ATOM 2433 C CA . PHE B 1 75 ? -70.574 -22.933 13.555 1.000 65.640 165 PHE B CA 1
ATOM 2434 C C . PHE B 1 75 ? -71.529 -23.769 14.414 1.000 64.720 165 PHE B C 1
ATOM 2435 O O . PHE B 1 75 ? -71.055 -24.793 14.928 1.000 66.650 165 PHE B O 1
ATOM 2443 N N . LYS B 1 91 ? -59.119 -22.174 0.979 1.000 84.310 181 LYS B N 1
ATOM 2444 C CA . LYS B 1 91 ? -57.811 -21.635 0.509 1.000 85.550 181 LYS B CA 1
ATOM 2445 C C . LYS B 1 91 ? -56.824 -22.797 0.398 1.000 85.750 181 LYS B C 1
ATOM 2446 O O . LYS B 1 91 ? -56.959 -23.600 -0.523 1.000 78.160 181 LYS B O 1
ATOM 2448 N N . ASP B 1 92 ? -55.876 -22.874 1.337 1.000 86.840 182 ASP B N 1
ATOM 2449 C CA . ASP B 1 92 ? -54.917 -24.014 1.368 1.000 80.940 182 ASP B CA 1
ATOM 2450 C C . ASP B 1 92 ? -55.310 -24.938 2.525 1.000 67.780 182 ASP B C 1
ATOM 2451 O O . ASP B 1 92 ? -56.099 -24.500 3.364 1.000 71.760 182 ASP B O 1
ATOM 2456 N N . ILE B 1 93 ? -54.768 -26.150 2.581 1.000 59.020 183 ILE B N 1
ATOM 2457 C CA . ILE B 1 93 ? -55.196 -27.139 3.567 1.000 53.570 183 ILE B CA 1
ATOM 2458 C C . ILE B 1 93 ? -54.454 -26.954 4.892 1.000 48.240 183 ILE B C 1
ATOM 2459 O O . ILE B 1 93 ? -53.228 -27.034 4.920 1.000 44.400 183 ILE B O 1
ATOM 2464 N N . PRO B 1 94 ? -55.175 -26.831 6.036 1.000 41.390 184 PRO B N 1
ATOM 2465 C CA . PRO B 1 94 ? -54.540 -26.689 7.359 1.000 38.800 184 PRO B CA 1
ATOM 2466 C C . PRO B 1 94 ? -53.751 -27.878 7.935 1.000 36.920 184 PRO B C 1
ATOM 2467 O O . PRO B 1 94 ? -54.128 -29.043 7.765 1.000 36.120 184 PRO B O 1
ATOM 2471 N N . TYR B 1 95 ? -52.682 -27.564 8.687 1.000 33.750 185 TYR B N 1
ATOM 2472 C CA . TYR B 1 95 ? -51.874 -28.554 9.397 1.000 31.890 185 TYR B CA 1
ATOM 2473 C C . TYR B 1 95 ? -52.754 -29.429 10.291 1.000 29.790 185 TYR B C 1
ATOM 2474 O O . TYR B 1 95 ? -52.480 -30.614 10.486 1.000 33.180 185 TYR B O 1
ATOM 2483 N N . SER B 1 96 ? -53.785 -28.812 10.869 1.000 27.280 186 SER B N 1
ATOM 2484 C CA . SER B 1 96 ? -54.787 -29.508 11.651 1.000 27.230 186 SER B CA 1
ATOM 2485 C C . SER B 1 96 ? -55.369 -30.701 10.886 1.000 28.710 186 SER B C 1
ATOM 2486 O O . SER B 1 96 ? -55.468 -31.804 11.447 1.000 28.450 186 SER B O 1
ATOM 2489 N N . PHE B 1 97 ? -55.759 -30.477 9.616 1.000 28.130 187 PHE B N 1
ATOM 2490 C CA . PHE B 1 97 ? -56.432 -31.510 8.832 1.000 27.960 187 PHE B CA 1
ATOM 2491 C C . PHE B 1 97 ? -55.423 -32.586 8.461 1.000 27.610 187 PHE B C 1
ATOM 2492 O O . PHE B 1 97 ? -55.752 -33.762 8.496 1.000 26.110 187 PHE B O 1
ATOM 2500 N N . LYS B 1 98 ? -54.193 -32.160 8.169 1.000 26.240 188 LYS B N 1
ATOM 2501 C CA . LYS B 1 98 ? -53.129 -33.060 7.777 1.000 28.400 188 LYS B CA 1
ATOM 2502 C C . LYS B 1 98 ? -52.766 -34.003 8.918 1.000 29.080 188 LYS B C 1
ATOM 2503 O O . LYS B 1 98 ? -52.589 -35.200 8.686 1.000 30.560 188 LYS B O 1
ATOM 2509 N N . ILE B 1 99 ? -52.762 -33.495 10.150 1.000 30.540 189 ILE B N 1
ATOM 2510 C CA . ILE B 1 99 ? -52.500 -34.324 11.313 1.000 31.610 189 ILE B CA 1
ATOM 2511 C C . ILE B 1 99 ? -53.641 -35.300 11.536 1.000 26.410 189 ILE B C 1
ATOM 2512 O O . ILE B 1 99 ? -53.363 -36.450 11.827 1.000 26.930 189 ILE B O 1
ATOM 2517 N N . ALA B 1 100 ? -54.889 -34.840 11.413 1.000 25.920 190 ALA B N 1
ATOM 2518 C CA . ALA B 1 100 ? -56.059 -35.683 11.632 1.000 26.260 190 ALA B CA 1
ATOM 2519 C C . ALA B 1 100 ? -56.168 -36.822 10.618 1.000 26.400 190 ALA B C 1
ATOM 2520 O O . ALA B 1 100 ? -56.628 -37.886 11.008 1.000 26.570 190 ALA B O 1
ATOM 2522 N N . ASP B 1 101 ? -55.739 -36.610 9.359 1.000 24.870 191 ASP B N 1
ATOM 2523 C CA . ASP B 1 101 ? -55.882 -37.602 8.301 1.000 23.630 191 ASP B CA 1
ATOM 2524 C C . ASP B 1 101 ? -54.687 -38.554 8.326 1.000 27.970 191 ASP B C 1
ATOM 2525 O O . ASP B 1 101 ? -53.799 -38.507 7.459 1.000 28.470 191 ASP B O 1
ATOM 2530 N N . VAL B 1 102 ? -54.702 -39.464 9.302 1.000 28.280 192 VAL B N 1
ATOM 2531 C CA . VAL B 1 102 ? -53.615 -40.400 9.485 1.000 29.830 192 VAL B CA 1
ATOM 2532 C C . VAL B 1 102 ? -53.443 -41.281 8.251 1.000 31.340 192 VAL B C 1
ATOM 2533 O O . VAL B 1 102 ? -52.303 -41.557 7.901 1.000 31.930 192 VAL B O 1
ATOM 2537 N N . ASP B 1 103 ? -54.549 -41.673 7.594 1.000 30.550 193 ASP B N 1
ATOM 2538 C CA . ASP B 1 103 ? -54.502 -42.612 6.479 1.000 31.090 193 ASP B CA 1
ATOM 2539 C C . ASP B 1 103 ? -54.208 -41.895 5.159 1.000 30.570 193 ASP B C 1
ATOM 2540 O O . ASP B 1 103 ? -53.863 -42.547 4.194 1.000 28.190 193 ASP B O 1
ATOM 2545 N N . GLY B 1 104 ? -54.333 -40.564 5.104 1.000 30.940 194 GLY B N 1
ATOM 2546 C CA . GLY B 1 104 ? -53.976 -39.812 3.909 1.000 29.050 194 GLY B CA 1
ATOM 2547 C C . GLY B 1 104 ? -55.011 -39.904 2.788 1.000 31.250 194 GLY B C 1
ATOM 2548 O O . GLY B 1 104 ? -54.702 -39.532 1.657 1.000 30.720 194 GLY B O 1
ATOM 2549 N N . ASP B 1 105 ? -56.237 -40.348 3.113 1.000 31.880 195 ASP B N 1
ATOM 2550 C CA . ASP B 1 105 ? -57.291 -40.481 2.120 1.000 30.970 195 ASP B CA 1
ATOM 2551 C C . ASP B 1 105 ? -57.925 -39.130 1.790 1.000 27.300 195 ASP B C 1
ATOM 2552 O O . ASP B 1 105 ? -58.756 -39.080 0.884 1.000 27.220 195 ASP B O 1
ATOM 2557 N N . GLY B 1 106 ? -57.525 -38.054 2.481 1.000 23.520 196 GLY B N 1
ATOM 2558 C CA . GLY B 1 106 ? -58.014 -36.713 2.176 1.000 24.140 196 GLY B CA 1
ATOM 2559 C C . GLY B 1 106 ? -59.376 -36.409 2.794 1.000 22.510 196 GLY B C 1
ATOM 2560 O O . GLY B 1 106 ? -59.962 -35.378 2.507 1.000 22.380 196 GLY B O 1
ATOM 2561 N N . LEU B 1 107 ? -59.858 -37.313 3.638 1.000 22.830 197 LEU B N 1
ATOM 2562 C CA . LEU B 1 107 ? -61.077 -37.131 4.410 1.000 24.450 197 LEU B CA 1
ATOM 2563 C C . LEU B 1 107 ? -60.799 -37.511 5.866 1.000 23.110 197 LEU B C 1
ATOM 2564 O O . LEU B 1 107 ? -59.863 -38.257 6.146 1.000 23.080 197 LEU B O 1
ATOM 2569 N N . ILE B 1 108 ? -61.640 -37.052 6.791 1.000 21.010 198 ILE B N 1
ATOM 2570 C CA . ILE B 1 108 ? -61.478 -37.397 8.191 1.000 20.650 198 ILE B CA 1
ATOM 2571 C C . ILE B 1 108 ? -62.543 -38.403 8.589 1.000 22.090 198 ILE B C 1
ATOM 2572 O O . ILE B 1 108 ? -63.728 -38.071 8.549 1.000 25.460 198 ILE B O 1
ATOM 2577 N N . SER B 1 109 ? -62.099 -39.588 9.036 1.000 21.820 199 SER B N 1
ATOM 2578 C CA . SER B 1 109 ? -62.972 -40.649 9.535 1.000 22.070 199 SER B CA 1
ATOM 2579 C C . SER B 1 109 ? -63.402 -40.364 10.976 1.000 26.050 199 SER B C 1
ATOM 2580 O O . SER B 1 109 ? -62.830 -39.503 11.648 1.000 29.860 199 SER B O 1
ATOM 2583 N N . PHE B 1 110 ? -64.379 -41.137 11.472 1.000 28.870 200 PHE B N 1
ATOM 2584 C CA . PHE B 1 110 ? -64.912 -40.961 12.820 1.000 28.380 200 PHE B CA 1
ATOM 2585 C C . PHE B 1 110 ? -63.802 -41.152 13.847 1.000 25.030 200 PHE B C 1
ATOM 2586 O O . PHE B 1 110 ? -63.736 -40.384 14.795 1.000 25.350 200 PHE B O 1
ATOM 2594 N N . GLY B 1 111 ? -62.983 -42.190 13.666 1.000 22.770 201 GLY B N 1
ATOM 2595 C CA . GLY B 1 111 ? -61.858 -42.480 14.537 1.000 23.320 201 GLY B CA 1
ATOM 2596 C C . GLY B 1 111 ? -60.806 -41.375 14.497 1.000 25.930 201 GLY B C 1
ATOM 2597 O O . GLY B 1 111 ? -60.370 -40.908 15.553 1.000 28.340 201 GLY B O 1
ATOM 2598 N N . GLU B 1 112 ? -60.465 -40.923 13.282 1.000 25.190 202 GLU B N 1
ATOM 2599 C CA . GLU B 1 112 ? -59.522 -39.836 13.114 1.000 23.280 202 GLU B CA 1
ATOM 2600 C C . GLU B 1 112 ? -60.000 -38.602 13.879 1.000 25.070 202 GLU B C 1
ATOM 2601 O O . GLU B 1 112 ? -59.169 -37.962 14.514 1.000 28.340 202 GLU B O 1
ATOM 2607 N N . PHE B 1 113 ? -61.301 -38.284 13.833 1.000 23.230 203 PHE B N 1
ATOM 2608 C CA . PHE B 1 113 ? -61.820 -37.050 14.402 1.000 23.820 203 PHE B CA 1
ATOM 2609 C C . PHE B 1 113 ? -61.877 -37.129 15.918 1.000 28.890 203 PHE B C 1
ATOM 2610 O O . PHE B 1 113 ? -61.638 -36.130 16.590 1.000 37.520 203 PHE B O 1
ATOM 2618 N N . MET B 1 114 ? -62.206 -38.305 16.450 1.000 32.190 204 MET B N 1
ATOM 2619 C CA . MET B 1 114 ? -62.262 -38.509 17.887 1.000 29.770 204 MET B CA 1
ATOM 2620 C C . MET B 1 114 ? -60.849 -38.406 18.459 1.000 27.670 204 MET B C 1
ATOM 2621 O O . MET B 1 114 ? -60.666 -37.835 19.529 1.000 28.650 204 MET B O 1
ATOM 2626 N N . PHE B 1 115 ? -59.868 -38.951 17.731 1.000 25.260 205 PHE B N 1
ATOM 2627 C CA . PHE B 1 115 ? -58.473 -38.912 18.137 1.000 26.850 205 PHE B CA 1
ATOM 2628 C C . PHE B 1 115 ? -57.981 -37.470 18.152 1.000 26.220 205 PHE B C 1
ATOM 2629 O O . PHE B 1 115 ? -57.399 -37.043 19.138 1.000 25.970 205 PHE B O 1
ATOM 2637 N N . PHE B 1 116 ? -58.240 -36.731 17.067 1.000 26.960 206 PHE B N 1
ATOM 2638 C CA . PHE B 1 116 ? -57.819 -35.347 16.970 1.000 23.440 206 PHE B CA 1
ATOM 2639 C C . PHE B 1 116 ? -58.443 -34.572 18.113 1.000 23.350 206 PHE B C 1
ATOM 2640 O O . PHE B 1 116 ? -57.723 -33.886 18.814 1.000 23.670 206 PHE B O 1
ATOM 2648 N N . SER B 1 117 ? -59.753 -34.737 18.300 1.000 27.930 207 SER B N 1
ATOM 2649 C CA . SER B 1 117 ? -60.510 -34.062 19.344 1.000 30.680 207 SER B CA 1
ATOM 2650 C C . SER B 1 117 ? -59.939 -34.325 20.740 1.000 34.450 207 SER B C 1
ATOM 2651 O O . SER B 1 117 ? -60.018 -33.426 21.574 1.000 32.740 207 SER B O 1
ATOM 2654 N N . THR B 1 118 ? -59.419 -35.546 20.982 1.000 31.720 208 THR B N 1
ATOM 2655 C CA . THR B 1 118 ? -58.915 -35.954 22.278 1.000 28.090 208 THR B CA 1
ATOM 2656 C C . THR B 1 118 ? -57.623 -35.215 22.549 1.000 27.540 208 THR B C 1
ATOM 2657 O O . THR B 1 118 ? -57.513 -34.613 23.609 1.000 29.200 208 THR B O 1
ATOM 2661 N N . LEU B 1 119 ? -56.691 -35.259 21.583 1.000 25.960 209 LEU B N 1
ATOM 2662 C CA . LEU B 1 119 ? -55.400 -34.602 21.712 1.000 25.100 209 LEU B CA 1
ATOM 2663 C C . LEU B 1 119 ? -55.584 -33.095 21.863 1.000 23.630 209 LEU B C 1
ATOM 2664 O O . LEU B 1 119 ? -54.940 -32.493 22.702 1.000 21.460 209 LEU B O 1
ATOM 2669 N N . LEU B 1 120 ? -56.500 -32.497 21.101 1.000 24.630 210 LEU B N 1
ATOM 2670 C CA . LEU B 1 120 ? -56.796 -31.078 21.229 1.000 27.590 210 LEU B CA 1
ATOM 2671 C C . LEU B 1 120 ? -57.391 -30.722 22.597 1.000 29.810 210 LEU B C 1
ATOM 2672 O O . LEU B 1 120 ? -57.153 -29.614 23.076 1.000 35.220 210 LEU B O 1
ATOM 2677 N N . SER B 1 121 ? -58.126 -31.649 23.232 1.000 26.630 211 SER B N 1
ATOM 2678 C CA . SER B 1 121 ? -58.784 -31.375 24.501 1.000 25.830 211 SER B CA 1
ATOM 2679 C C . SER B 1 121 ? -57.759 -31.318 25.639 1.000 25.350 211 SER B C 1
ATOM 2680 O O . SER B 1 121 ? -58.070 -30.783 26.703 1.000 23.440 211 SER B O 1
ATOM 2683 N N . ILE B 1 122 ? -56.543 -31.849 25.431 1.000 22.690 212 ILE B N 1
ATOM 2684 C CA . ILE B 1 122 ? -55.598 -31.958 26.532 1.000 22.980 212 ILE B CA 1
ATOM 2685 C C . ILE B 1 122 ? -55.096 -30.561 26.894 1.000 24.620 212 ILE B C 1
ATOM 2686 O O . ILE B 1 122 ? -54.552 -29.843 26.057 1.000 28.370 212 ILE B O 1
ATO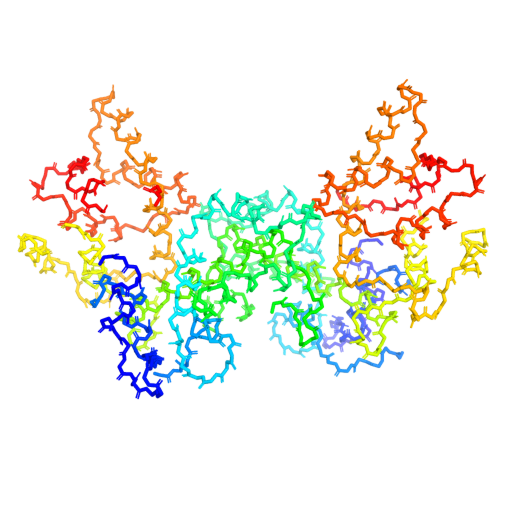M 2691 N N . PRO B 1 123 ? -55.305 -30.103 28.140 1.000 28.010 213 PRO B N 1
ATOM 2692 C CA . PRO B 1 123 ? -54.760 -28.821 28.606 1.000 29.090 213 PRO B CA 1
ATOM 2693 C C . PRO B 1 123 ? -53.244 -28.823 28.765 1.000 27.410 213 PRO B C 1
ATOM 2694 O O . PRO B 1 123 ? -52.674 -29.807 29.218 1.000 29.430 213 PRO B O 1
ATOM 2698 N N . GLU B 1 124 ? -52.593 -27.719 28.396 1.000 28.220 214 GLU B N 1
ATOM 2699 C CA . GLU B 1 124 ? -51.141 -27.677 28.326 1.000 32.270 214 GLU B CA 1
ATOM 2700 C C . GLU B 1 124 ? -50.505 -28.144 29.631 1.000 31.580 214 GLU B C 1
ATOM 2701 O O . GLU B 1 124 ? -49.448 -28.782 29.610 1.000 29.280 214 GLU B O 1
ATOM 2707 N N . ALA B 1 125 ? -51.136 -27.776 30.751 1.000 33.390 215 ALA B N 1
ATOM 2708 C CA . ALA B 1 125 ? -50.613 -28.078 32.076 1.000 34.710 215 ALA B CA 1
ATOM 2709 C C . ALA B 1 125 ? -50.717 -29.566 32.417 1.000 33.090 215 ALA B C 1
ATOM 2710 O O . ALA B 1 125 ? -50.021 -29.987 33.324 1.000 33.020 215 ALA B O 1
ATOM 2712 N N . SER B 1 126 ? -51.558 -30.334 31.704 1.000 30.370 216 SER B N 1
ATOM 2713 C CA . SER B 1 126 ? -51.843 -31.729 32.021 1.000 30.090 216 SER B CA 1
ATOM 2714 C C . SER B 1 126 ? -51.261 -32.676 30.970 1.000 26.630 216 SER B C 1
ATOM 2715 O O . SER B 1 126 ? -51.513 -33.865 30.993 1.000 23.550 216 SER B O 1
ATOM 2718 N N . VAL B 1 127 ? -50.460 -32.147 30.051 1.000 27.100 217 VAL B N 1
ATOM 2719 C CA . VAL B 1 127 ? -49.878 -32.943 28.992 1.000 27.510 217 VAL B CA 1
ATOM 2720 C C . VAL B 1 127 ? -48.966 -34.023 29.574 1.000 29.650 217 VAL B C 1
ATOM 2721 O O . VAL B 1 127 ? -48.914 -35.132 29.043 1.000 32.150 217 VAL B O 1
ATOM 2725 N N . PRO B 1 128 ? -48.185 -33.750 30.644 1.000 30.310 218 PRO B N 1
ATOM 2726 C CA . PRO B 1 128 ? -47.398 -34.804 31.306 1.000 26.940 218 PRO B CA 1
ATOM 2727 C C . PRO B 1 128 ? -48.216 -35.992 31.819 1.000 22.830 218 PRO B C 1
ATOM 2728 O O . PRO B 1 128 ? -47.738 -37.122 31.787 1.000 23.520 218 PRO B O 1
ATOM 2732 N N . ILE B 1 129 ? -49.452 -35.745 32.258 1.000 20.890 219 ILE B N 1
ATOM 2733 C CA . ILE B 1 129 ? -50.329 -36.800 32.746 1.000 23.370 219 ILE B CA 1
ATOM 2734 C C . ILE B 1 129 ? -50.765 -37.662 31.566 1.000 23.860 219 ILE B C 1
ATOM 2735 O O . ILE B 1 129 ? -50.661 -38.896 31.610 1.000 20.550 219 ILE B O 1
ATOM 2740 N N . ALA B 1 130 ? -51.235 -36.977 30.515 1.000 23.520 220 ALA B N 1
ATOM 2741 C CA . ALA B 1 130 ? -51.642 -37.623 29.279 1.000 22.500 220 ALA B CA 1
ATOM 2742 C C . ALA B 1 130 ? -50.486 -38.401 28.647 1.000 20.180 220 ALA B C 1
ATOM 2743 O O . ALA B 1 130 ? -50.678 -39.511 28.172 1.000 15.650 220 ALA B O 1
ATOM 2745 N N . PHE B 1 131 ? -49.268 -37.860 28.719 1.000 21.090 221 PHE B N 1
ATOM 2746 C CA . PHE B 1 131 ? -48.098 -38.564 28.209 1.000 21.310 221 PHE B CA 1
ATOM 2747 C C . PHE B 1 131 ? -47.908 -39.920 28.906 1.000 22.730 221 PHE B C 1
ATOM 2748 O O . PHE B 1 131 ? -47.558 -40.894 28.260 1.000 20.040 221 PHE B O 1
ATOM 2756 N N . LYS B 1 132 ? -48.117 -39.975 30.224 1.000 26.070 222 LYS B N 1
ATOM 2757 C CA . LYS B 1 132 ? -47.806 -41.167 31.006 1.000 26.290 222 LYS B CA 1
ATOM 2758 C C . LYS B 1 132 ? -48.851 -42.242 30.748 1.000 25.520 222 LYS B C 1
ATOM 2759 O O . LYS B 1 132 ? -48.530 -43.425 30.704 1.000 28.560 222 LYS B O 1
ATOM 2765 N N . ILE B 1 133 ? -50.085 -41.822 30.525 1.000 26.290 223 ILE B N 1
ATOM 2766 C CA . ILE B 1 133 ? -51.151 -42.753 30.220 1.000 26.320 223 ILE B CA 1
ATOM 2767 C C . ILE B 1 133 ? -50.885 -43.378 28.860 1.000 26.030 223 ILE B C 1
ATOM 2768 O O . ILE B 1 133 ? -51.243 -44.520 28.636 1.000 25.150 223 ILE B O 1
ATOM 2773 N N . MET B 1 134 ? -50.269 -42.611 27.969 1.000 27.320 224 MET B N 1
ATOM 2774 C CA . MET B 1 134 ? -50.093 -43.050 26.607 1.000 28.360 224 MET B CA 1
ATOM 2775 C C . MET B 1 134 ? -48.818 -43.863 26.491 1.000 27.350 224 MET B C 1
ATOM 2776 O O . MET B 1 134 ? -48.772 -44.727 25.630 1.000 28.930 224 MET B O 1
ATOM 2781 N N . ASP B 1 135 ? -47.819 -43.591 27.345 1.000 26.320 225 ASP B N 1
ATOM 2782 C CA . ASP B 1 135 ? -46.607 -44.391 27.396 1.000 27.560 225 ASP B CA 1
ATOM 2783 C C . ASP B 1 135 ? -46.924 -45.663 28.184 1.000 33.170 225 ASP B C 1
ATOM 2784 O O . ASP B 1 135 ? -46.569 -45.774 29.362 1.000 35.610 225 ASP B O 1
ATOM 2789 N N . VAL B 1 136 ? -47.592 -46.616 27.525 1.000 31.210 226 VAL B N 1
ATOM 2790 C CA . VAL B 1 136 ? -48.057 -47.826 28.173 1.000 32.850 226 VAL B CA 1
ATOM 2791 C C . VAL B 1 136 ? -46.907 -48.575 28.839 1.000 30.380 226 VAL B C 1
ATOM 2792 O O . VAL B 1 136 ? -47.132 -49.154 29.897 1.000 31.100 226 VAL B O 1
ATOM 2796 N N . ASN B 1 137 ? -45.697 -48.575 28.253 1.000 31.490 227 ASN B N 1
ATOM 2797 C CA . ASN B 1 137 ? -44.616 -49.433 28.750 1.000 32.420 227 ASN B CA 1
ATOM 2798 C C . ASN B 1 137 ? -43.745 -48.732 29.794 1.000 29.600 227 ASN B C 1
ATOM 2799 O O . ASN B 1 137 ? -42.967 -49.405 30.471 1.000 31.920 227 ASN B O 1
ATOM 2804 N N . GLY B 1 138 ? -43.882 -47.408 29.946 1.000 29.210 228 GLY B N 1
ATOM 2805 C CA . GLY B 1 138 ? -43.187 -46.660 30.989 1.000 29.290 228 GLY B CA 1
ATOM 2806 C C . GLY B 1 138 ? -41.722 -46.340 30.674 1.000 29.010 228 GLY B C 1
ATOM 2807 O O . GLY B 1 138 ? -40.944 -46.097 31.589 1.000 39.210 228 GLY B O 1
ATOM 2808 N N . ASP B 1 139 ? -41.350 -46.283 29.398 1.000 27.600 229 ASP B N 1
ATOM 2809 C CA . ASP B 1 139 ? -39.958 -46.115 29.020 1.000 28.150 229 ASP B CA 1
ATOM 2810 C C . ASP B 1 139 ? -39.624 -44.636 28.782 1.000 27.570 229 ASP B C 1
ATOM 2811 O O . ASP B 1 139 ? -38.496 -44.316 28.455 1.000 31.790 229 ASP B O 1
ATOM 2816 N N . GLY B 1 140 ? -40.579 -43.726 28.924 1.000 28.540 230 GLY B N 1
ATOM 2817 C CA . GLY B 1 140 ? -40.302 -42.299 28.794 1.000 29.310 230 GLY B CA 1
ATOM 2818 C C . GLY B 1 140 ? -40.490 -41.788 27.367 1.000 29.620 230 GLY B C 1
ATOM 2819 O O . GLY B 1 140 ? -40.261 -40.627 27.096 1.000 30.530 230 GLY B O 1
ATOM 2820 N N . SER B 1 141 ? -40.904 -42.662 26.451 1.000 31.090 231 SER B N 1
ATOM 2821 C CA . SER B 1 141 ? -41.122 -42.277 25.062 1.000 29.510 231 SER B CA 1
ATOM 2822 C C . SER B 1 141 ? -42.429 -42.906 24.578 1.000 27.550 231 SER B C 1
ATOM 2823 O O . SER B 1 141 ? -42.763 -44.022 24.965 1.000 26.410 231 SER B O 1
ATOM 2826 N N . ILE B 1 142 ? -43.181 -42.136 23.780 1.000 28.330 232 ILE B N 1
ATOM 2827 C CA . ILE B 1 142 ? -44.382 -42.611 23.121 1.000 26.400 232 ILE B CA 1
ATOM 2828 C C . ILE B 1 142 ? -44.005 -43.081 21.719 1.000 28.050 232 ILE B C 1
ATOM 2829 O O . ILE B 1 142 ? -43.611 -42.274 20.885 1.000 26.690 232 ILE B O 1
ATOM 2834 N N . ASP B 1 143 ? -44.104 -44.392 21.462 1.000 30.920 233 ASP B N 1
ATOM 2835 C CA . ASP B 1 143 ? -43.847 -44.939 20.133 1.000 33.380 233 ASP B CA 1
ATOM 2836 C C . ASP B 1 143 ? -45.128 -44.881 19.300 1.000 30.450 233 ASP B C 1
ATOM 2837 O O . ASP B 1 143 ? -46.202 -44.620 19.842 1.000 29.100 233 ASP B O 1
ATOM 2842 N N . ALA B 1 144 ? -44.991 -45.145 17.989 1.000 33.670 234 ALA B N 1
ATOM 2843 C CA . ALA B 1 144 ? -46.098 -45.073 17.036 1.000 35.240 234 ALA B CA 1
ATOM 2844 C C . ALA B 1 144 ? -47.186 -46.094 17.359 1.000 32.220 234 ALA B C 1
ATOM 2845 O O . ALA B 1 144 ? -48.360 -45.824 17.129 1.000 30.520 234 ALA B O 1
ATOM 2847 N N . ASN B 1 145 ? -46.795 -47.252 17.893 1.000 33.000 235 ASN B N 1
ATOM 2848 C CA . ASN B 1 145 ? -47.771 -48.259 18.270 1.000 35.110 235 ASN B CA 1
ATOM 2849 C C . ASN B 1 145 ? -48.655 -47.716 19.386 1.000 34.100 235 ASN B C 1
ATOM 2850 O O . ASN B 1 145 ? -49.862 -47.897 19.333 1.000 36.560 235 ASN B O 1
ATOM 2855 N N . GLU B 1 146 ? -48.054 -47.024 20.359 1.000 36.130 236 GLU B N 1
ATOM 2856 C CA . GLU B 1 146 ? -48.782 -46.526 21.511 1.000 33.400 236 GLU B CA 1
ATOM 2857 C C . GLU B 1 146 ? -49.638 -45.347 21.080 1.000 36.630 236 GLU B C 1
ATOM 2858 O O . GLU B 1 146 ? -50.741 -45.182 21.586 1.000 40.040 236 GLU B O 1
ATOM 2864 N N . PHE B 1 147 ? -49.128 -44.542 20.145 1.000 37.630 237 PHE B N 1
ATOM 2865 C CA . PHE B 1 147 ? -49.795 -43.302 19.778 1.000 37.110 237 PHE B CA 1
ATOM 2866 C C . PHE B 1 147 ? -51.079 -43.619 19.015 1.000 36.000 237 PHE B C 1
ATOM 2867 O O . PHE B 1 147 ? -52.082 -42.938 19.239 1.000 39.070 237 PHE B O 1
ATOM 2875 N N . ASN B 1 148 ? -51.041 -44.668 18.175 1.000 33.740 238 ASN B N 1
ATOM 2876 C CA . ASN B 1 148 ? -52.156 -45.033 17.310 1.000 41.030 238 ASN B CA 1
ATOM 2877 C C . ASN B 1 148 ? -53.065 -46.057 17.994 1.000 40.490 238 ASN B C 1
ATOM 2878 O O . ASN B 1 148 ? -53.861 -46.714 17.335 1.000 37.190 238 ASN B O 1
ATOM 2883 N N . SER B 1 149 ? -52.951 -46.173 19.320 1.000 38.450 239 SER B N 1
ATOM 2884 C CA . SER B 1 149 ? -53.728 -47.125 20.084 1.000 40.460 239 SER B CA 1
ATOM 2885 C C . SER B 1 149 ? -55.212 -46.764 20.013 1.000 38.390 239 SER B C 1
ATOM 2886 O O . SER B 1 149 ? -56.041 -47.601 19.632 1.000 29.190 239 SER B O 1
ATOM 2889 N N . ILE B 1 150 ? -55.521 -45.507 20.353 1.000 36.700 240 ILE B N 1
ATOM 2890 C CA . ILE B 1 150 ? -56.893 -45.038 20.365 1.000 39.310 240 ILE B CA 1
ATOM 2891 C C . ILE B 1 150 ? -57.460 -45.196 18.965 1.000 37.890 240 ILE B C 1
ATOM 2892 O O . ILE B 1 150 ? -58.603 -45.621 18.795 1.000 38.770 240 ILE B O 1
ATOM 2897 N N . LEU B 1 151 ? -56.626 -44.870 17.975 1.000 35.500 241 LEU B N 1
ATOM 2898 C CA . LEU B 1 151 ? -57.079 -44.806 16.604 1.000 34.860 241 LEU B CA 1
ATOM 2899 C C . LEU B 1 151 ? -57.513 -46.196 16.167 1.000 33.160 241 LEU B C 1
ATOM 2900 O O . LEU B 1 151 ? -58.621 -46.358 15.703 1.000 36.830 241 LEU B O 1
ATOM 2905 N N . ARG B 1 152 ? -56.654 -47.193 16.344 1.000 36.120 242 ARG B N 1
ATOM 2906 C CA . ARG B 1 152 ? -57.011 -48.582 16.097 1.000 39.730 242 ARG B CA 1
ATOM 2907 C C . ARG B 1 152 ? -58.325 -48.955 16.788 1.000 42.480 242 ARG B C 1
ATOM 2908 O O . ARG B 1 152 ? -59.184 -49.553 16.156 1.000 47.410 242 ARG B O 1
ATOM 2916 N N . ILE B 1 153 ? -58.495 -48.619 18.075 1.000 39.700 243 ILE B N 1
ATOM 2917 C CA . ILE B 1 153 ? -59.654 -49.086 18.822 1.000 37.470 243 ILE B CA 1
ATOM 2918 C C . ILE B 1 153 ? -60.914 -48.329 18.381 1.000 42.890 243 ILE B C 1
ATOM 2919 O O . ILE B 1 153 ? -61.906 -48.964 18.055 1.000 43.970 243 ILE B O 1
ATOM 2924 N N . LEU B 1 154 ? -60.878 -46.990 18.332 1.000 46.380 244 LEU B N 1
ATOM 2925 C CA . LEU B 1 154 ? -62.037 -46.205 17.921 1.000 53.430 244 LEU B CA 1
ATOM 2926 C C . LEU B 1 154 ? -62.372 -46.448 16.449 1.000 57.900 244 LEU B C 1
ATOM 2927 O O . LEU B 1 154 ? -63.467 -46.111 16.008 1.000 61.960 244 LEU B O 1
ATOM 2932 N N . SER B 1 155 ? -61.428 -47.003 15.682 1.000 53.840 245 SER B N 1
ATOM 2933 C CA . SER B 1 155 ? -61.643 -47.218 14.261 1.000 59.830 245 SER B CA 1
ATOM 2934 C C . SER B 1 155 ? -62.108 -48.648 14.031 1.000 69.510 245 SER B C 1
ATOM 2935 O O . SER B 1 155 ? -63.074 -48.865 13.313 1.000 78.520 245 SER B O 1
ATOM 2938 N N . ASN B 1 156 ? -61.410 -49.620 14.631 1.000 82.800 246 ASN B N 1
ATOM 2939 C CA . ASN B 1 156 ? -61.785 -51.024 14.523 1.000 87.690 246 ASN B CA 1
ATOM 2940 C C . ASN B 1 156 ? -62.983 -51.298 15.434 1.000 89.340 246 ASN B C 1
ATOM 2941 O O . ASN B 1 156 ? -62.918 -52.162 16.307 1.000 98.070 246 ASN B O 1
ATOM 2946 N N . GLN B 1 157 ? -64.079 -50.563 15.202 1.000 88.650 247 GLN B N 1
ATOM 2947 C CA . GLN B 1 157 ? -65.310 -50.702 15.967 1.000 87.160 247 GLN B CA 1
ATOM 2948 C C . GLN B 1 157 ? -65.005 -50.579 17.467 1.000 88.140 247 GLN B C 1
ATOM 2949 O O . GLN B 1 157 ? -65.301 -49.503 18.025 1.000 74.230 247 GLN B O 1
ATOM 2951 N N . LEU B 1 182 ? -44.069 -37.423 12.514 1.000 89.100 272 LEU B N 1
ATOM 2952 C CA . LEU B 1 182 ? -43.691 -37.413 13.955 1.000 76.370 272 LEU B CA 1
ATOM 2953 C C . LEU B 1 182 ? -42.800 -38.611 14.263 1.000 67.510 272 LEU B C 1
ATOM 2954 O O . LEU B 1 182 ? -41.810 -38.453 14.974 1.000 65.320 272 LEU B O 1
ATOM 2959 N N . PHE B 1 183 ? -43.159 -39.792 13.731 1.000 56.010 273 PHE B N 1
ATOM 2960 C CA . PHE B 1 183 ? -42.463 -41.024 14.066 1.000 52.880 273 PHE B CA 1
ATOM 2961 C C . PHE B 1 183 ? -41.507 -41.420 12.942 1.000 59.540 273 PHE B C 1
ATOM 2962 O O . PHE B 1 183 ? -40.809 -42.425 13.058 1.000 62.430 273 PHE B O 1
ATOM 2970 N N . GLY B 1 184 ? -41.472 -40.621 11.865 1.000 69.510 274 GLY B N 1
ATOM 2971 C CA . GLY B 1 184 ? -40.584 -40.879 10.740 1.000 73.740 274 GLY B CA 1
ATOM 2972 C C . GLY B 1 184 ? -41.257 -41.767 9.701 1.000 77.400 274 GLY B C 1
ATOM 2973 O O . GLY B 1 184 ? -42.198 -42.490 10.033 1.000 77.700 274 GLY B O 1
ATOM 2974 N N . LYS B 1 185 ? -40.763 -41.725 8.455 1.000 79.410 275 LYS B N 1
ATOM 2975 C CA . LYS B 1 185 ? -41.387 -42.477 7.372 1.000 83.760 275 LYS B CA 1
ATOM 2976 C C . LYS B 1 185 ? -41.331 -43.972 7.696 1.000 88.600 275 LYS B C 1
ATOM 2977 O O . LYS B 1 185 ? -42.228 -44.721 7.307 1.000 82.050 275 LYS B O 1
ATOM 2979 N N . LYS B 1 186 ? -40.295 -44.376 8.452 1.000 89.400 276 LYS B N 1
ATOM 2980 C CA . LYS B 1 186 ? -40.132 -45.753 8.899 1.000 85.590 276 LYS B CA 1
ATOM 2981 C C . LYS B 1 186 ? -40.858 -46.000 10.227 1.000 85.010 276 LYS B C 1
ATOM 2982 O O . LYS B 1 186 ? -40.791 -47.111 10.754 1.000 95.770 276 LYS B O 1
ATOM 2984 N N . GLY B 1 187 ? -41.556 -44.983 10.763 1.000 77.690 277 GLY B N 1
ATOM 2985 C CA . GLY B 1 187 ? -42.242 -45.098 12.041 1.000 69.640 277 GLY B CA 1
ATOM 2986 C C . GLY B 1 187 ? -41.291 -45.583 13.127 1.000 64.790 277 GLY B C 1
ATOM 2987 O O . GLY B 1 187 ? -41.682 -46.368 13.980 1.000 53.230 277 GLY B O 1
ATOM 2988 N N . ASP B 1 188 ? -40.045 -45.102 13.066 1.000 66.670 278 ASP B N 1
ATOM 2989 C CA . ASP B 1 188 ? -38.983 -45.549 13.959 1.000 73.750 278 ASP B CA 1
ATOM 2990 C C . ASP B 1 188 ? -38.738 -44.505 15.054 1.000 63.960 278 ASP B C 1
ATOM 2991 O O . ASP B 1 188 ? -38.068 -44.799 16.040 1.000 62.590 278 ASP B O 1
ATOM 2996 N N . LYS B 1 189 ? -39.283 -43.294 14.880 1.000 53.380 279 LYS B N 1
ATOM 2997 C CA . LYS B 1 189 ? -39.051 -42.206 15.813 1.000 54.250 279 LYS B CA 1
ATOM 2998 C C . LYS B 1 189 ? -39.920 -42.415 17.052 1.000 50.320 279 LYS B C 1
ATOM 2999 O O . LYS B 1 189 ? -41.042 -42.886 16.949 1.000 44.050 279 LYS B O 1
ATOM 3001 N N . ARG B 1 190 ? -39.382 -42.091 18.229 1.000 50.850 280 ARG B N 1
ATOM 3002 C CA . ARG B 1 190 ? -40.138 -42.175 19.470 1.000 45.410 280 ARG B CA 1
ATOM 3003 C C . ARG B 1 190 ? -40.288 -40.749 19.994 1.000 39.780 280 ARG B C 1
ATOM 3004 O O . ARG B 1 190 ? -39.338 -39.978 19.929 1.000 42.540 280 ARG B O 1
ATOM 3012 N N . LEU B 1 191 ? -41.484 -40.379 20.456 1.000 35.010 281 LEU B N 1
ATOM 3013 C CA . LEU B 1 191 ? -41.728 -39.029 20.957 1.000 34.180 281 LEU B CA 1
ATOM 3014 C C . LEU B 1 191 ? -41.393 -38.943 22.448 1.000 33.580 281 LEU B C 1
ATOM 3015 O O . LEU B 1 191 ? -41.914 -39.695 23.273 1.000 33.600 281 LEU B O 1
ATOM 3020 N N . THR B 1 192 ? -40.558 -37.969 22.803 1.000 31.850 282 THR B N 1
ATOM 3021 C CA . THR B 1 192 ? -40.362 -37.603 24.198 1.000 32.050 282 THR B CA 1
ATOM 3022 C C . THR B 1 192 ? -41.489 -36.672 24.647 1.000 30.920 282 THR B C 1
ATOM 3023 O O . THR B 1 192 ? -42.276 -36.212 23.813 1.000 29.130 282 THR B O 1
ATOM 3027 N N . LEU B 1 193 ? -41.542 -36.391 25.960 1.000 28.890 283 LEU B N 1
ATOM 3028 C CA . LEU B 1 193 ? -42.561 -35.523 26.528 1.000 29.380 283 LEU B CA 1
ATOM 3029 C C . LEU B 1 193 ? -42.432 -34.091 25.994 1.000 32.220 283 LEU B C 1
ATOM 3030 O O . LEU B 1 193 ? -43.450 -33.453 25.755 1.000 27.670 283 LEU B O 1
ATOM 3035 N N . ASP B 1 194 ? -41.197 -33.607 25.793 1.000 32.800 284 ASP B N 1
ATOM 3036 C CA . ASP B 1 194 ? -40.952 -32.269 25.272 1.000 36.430 284 ASP B CA 1
ATOM 3037 C C . ASP B 1 194 ? -41.489 -32.177 23.845 1.000 31.410 284 ASP B C 1
ATOM 3038 O O . ASP B 1 194 ? -42.226 -31.260 23.519 1.000 30.200 284 ASP B O 1
ATOM 3043 N N . GLN B 1 195 ? -41.128 -33.152 23.009 1.000 28.490 285 GLN B N 1
ATOM 3044 C CA . GLN B 1 195 ? -41.634 -33.240 21.649 1.000 26.510 285 GLN B CA 1
ATOM 3045 C C . GLN B 1 195 ? -43.158 -33.338 21.587 1.000 26.780 285 GLN B C 1
ATOM 3046 O O . GLN B 1 195 ? -43.746 -32.756 20.681 1.000 34.200 285 GLN B O 1
ATOM 3052 N N . PHE B 1 196 ? -43.781 -34.044 22.538 1.000 23.240 286 PHE B N 1
ATOM 3053 C CA . PHE B 1 196 ? -45.221 -34.214 22.570 1.000 22.120 286 PHE B CA 1
ATOM 3054 C C . PHE B 1 196 ? -45.877 -32.914 22.980 1.000 23.620 286 PHE B C 1
ATOM 3055 O O . PHE B 1 196 ? -46.926 -32.586 22.449 1.000 25.930 286 PHE B O 1
ATOM 3063 N N A GLN B 1 197 ? -45.258 -32.210 23.938 0.540 24.130 287 GLN B N 1
ATOM 3064 N N B GLN B 1 197 ? -45.263 -32.210 23.942 0.460 24.250 287 GLN B N 1
ATOM 3065 C CA A GLN B 1 197 ? -45.724 -30.902 24.360 0.540 23.650 287 GLN B CA 1
ATOM 3066 C CA B GLN B 1 197 ? -45.725 -30.898 24.363 0.460 23.950 287 GLN B CA 1
ATOM 3067 C C A GLN B 1 197 ? -45.669 -29.957 23.165 0.540 24.360 287 GLN B C 1
ATOM 3068 C C B GLN B 1 197 ? -45.668 -29.953 23.168 0.460 24.630 287 GLN B C 1
ATOM 3069 O O A GLN B 1 197 ? -46.638 -29.266 22.886 0.540 23.710 287 GLN B O 1
ATOM 3070 O O B GLN B 1 197 ? -46.634 -29.256 22.891 0.460 24.060 287 GLN B O 1
ATOM 3081 N N . LYS B 1 198 ? -44.552 -29.991 22.436 1.000 25.690 288 LYS B N 1
ATOM 3082 C CA . LYS B 1 198 ? -44.360 -29.165 21.262 1.000 31.940 288 LYS B CA 1
ATOM 3083 C C . LYS B 1 198 ? -45.463 -29.447 20.232 1.000 32.050 288 LYS B C 1
ATOM 3084 O O . LYS B 1 198 ? -46.100 -28.502 19.754 1.000 33.040 288 LYS B O 1
ATOM 3090 N N . PHE B 1 199 ? -45.692 -30.738 19.922 1.000 27.360 289 PHE B N 1
ATOM 3091 C CA . PHE B 1 199 ? -46.662 -31.154 18.918 1.000 25.010 289 PHE B CA 1
ATOM 3092 C C . PHE B 1 199 ? -48.034 -30.597 19.270 1.000 24.340 289 PHE B C 1
ATOM 3093 O O . PHE B 1 199 ? -48.654 -29.993 18.399 1.000 24.550 289 PHE B O 1
ATOM 3101 N N . LEU B 1 200 ? -48.465 -30.774 20.532 1.000 24.330 290 LEU B N 1
ATOM 3102 C CA . LEU B 1 200 ? -49.790 -30.349 20.958 1.000 26.640 290 LEU B CA 1
ATOM 3103 C C . LEU B 1 200 ? -49.897 -28.827 20.890 1.000 25.900 290 LEU B C 1
ATOM 3104 O O . LEU B 1 200 ? -50.967 -28.307 20.585 1.000 23.850 290 LEU B O 1
ATOM 3109 N N . SER B 1 201 ? -48.769 -28.145 21.111 1.000 27.520 291 SER B N 1
ATOM 3110 C CA . SER B 1 201 ? -48.703 -26.696 21.036 1.000 29.190 291 SER B CA 1
ATOM 3111 C C . SER B 1 201 ? -48.941 -26.218 19.615 1.000 26.810 291 SER B C 1
ATOM 3112 O O . SER B 1 201 ? -49.690 -25.277 19.420 1.000 23.990 291 SER B O 1
ATOM 3115 N N . GLN B 1 202 ? -48.294 -26.846 18.637 1.000 26.450 292 GLN B N 1
ATOM 3116 C CA . GLN B 1 202 ? -48.537 -26.474 17.250 1.000 29.370 292 GLN B CA 1
ATOM 3117 C C . GLN B 1 202 ? -50.015 -26.708 16.905 1.000 27.910 292 GLN B C 1
ATOM 3118 O O . GLN B 1 202 ? -50.649 -25.856 16.302 1.000 30.990 292 GLN B O 1
ATOM 3124 N N . LEU B 1 203 ? -50.578 -27.832 17.348 1.000 24.920 293 LEU B N 1
ATOM 3125 C CA . LEU B 1 203 ? -51.947 -28.187 17.053 1.000 25.470 293 LEU B CA 1
ATOM 3126 C C . LEU B 1 203 ? -52.896 -27.118 17.591 1.000 23.120 293 LEU B C 1
ATOM 3127 O O . LEU B 1 203 ? -53.777 -26.635 16.901 1.000 23.030 293 LEU B O 1
ATOM 3132 N N . ARG B 1 204 ? -52.726 -26.741 18.849 1.000 24.400 294 ARG B N 1
ATOM 3133 C CA . ARG B 1 204 ? -53.602 -25.755 19.453 1.000 22.540 294 ARG B CA 1
ATOM 3134 C C . ARG B 1 204 ? -53.500 -24.422 18.714 1.000 23.410 294 ARG B C 1
ATOM 3135 O O . ARG B 1 204 ? -54.538 -23.829 18.409 1.000 21.130 294 ARG B O 1
ATOM 3143 N N . ARG B 1 205 ? -52.266 -23.992 18.404 1.000 21.740 295 ARG B N 1
ATOM 3144 C CA . ARG B 1 205 ? -52.035 -22.754 17.685 1.000 23.390 295 ARG B CA 1
ATOM 3145 C C . ARG B 1 205 ? -52.713 -22.771 16.308 1.000 24.770 295 ARG B C 1
ATOM 3146 O O . ARG B 1 205 ? -53.390 -21.791 15.987 1.000 22.760 295 ARG B O 1
ATOM 3154 N N . ASP B 1 206 ? -52.615 -23.887 15.561 1.000 24.820 296 ASP B N 1
ATOM 3155 C CA . ASP B 1 206 ? -53.265 -24.022 14.259 1.000 25.970 296 ASP B CA 1
ATOM 3156 C C . ASP B 1 206 ? -54.782 -23.823 14.357 1.000 21.330 296 ASP B C 1
ATOM 3157 O O . ASP B 1 206 ? -55.332 -23.069 13.552 1.000 18.860 296 ASP B O 1
ATOM 3162 N N . VAL B 1 207 ? -55.445 -24.456 15.330 1.000 19.340 297 VAL B N 1
ATOM 3163 C CA . VAL B 1 207 ? -56.889 -24.307 15.489 1.000 20.740 297 VAL B CA 1
ATOM 3164 C C . VAL B 1 207 ? -57.260 -22.854 15.836 1.000 24.190 297 VAL B C 1
ATOM 3165 O O . VAL B 1 207 ? -58.290 -22.354 15.382 1.000 23.370 297 VAL B O 1
ATOM 3169 N N . LEU B 1 208 ? -56.396 -22.152 16.584 1.000 25.460 298 LEU B N 1
ATOM 3170 C CA . LEU B 1 208 ? -56.602 -20.748 16.895 1.000 24.510 298 LEU B CA 1
ATOM 3171 C C . LEU B 1 208 ? -56.441 -19.875 15.652 1.000 24.610 298 LEU B C 1
ATOM 3172 O O . LEU B 1 208 ? -57.210 -18.928 15.485 1.000 24.150 298 LEU B O 1
ATOM 3177 N N . GLN B 1 209 ? -55.472 -20.207 14.786 1.000 23.420 299 GLN B N 1
ATOM 3178 C CA . GLN B 1 209 ? -55.248 -19.464 13.553 1.000 22.790 299 GLN B CA 1
ATOM 3179 C C . GLN B 1 209 ? -56.487 -19.560 12.676 1.000 25.190 299 GLN B C 1
ATOM 3180 O O . GLN B 1 209 ? -56.907 -18.542 12.131 1.000 27.030 299 GLN B O 1
ATOM 3186 N N . LEU B 1 210 ? -57.090 -20.759 12.613 1.000 27.010 300 LEU B N 1
ATOM 3187 C CA . LEU B 1 210 ? -58.268 -20.990 11.798 1.000 26.470 300 LEU B CA 1
ATOM 3188 C C . LEU B 1 210 ? -59.436 -20.170 12.314 1.000 25.040 300 LEU B C 1
ATOM 3189 O O . LEU B 1 210 ? -60.200 -19.663 11.516 1.000 27.160 300 LEU B O 1
ATOM 3194 N N . GLU B 1 211 ? -59.547 -20.016 13.627 1.000 27.420 301 GLU B N 1
ATOM 3195 C CA . GLU B 1 211 ? -60.662 -19.309 14.221 1.000 29.660 301 GLU B CA 1
ATOM 3196 C C . GLU B 1 211 ? -60.529 -17.808 13.970 1.000 32.280 301 GLU B C 1
ATOM 3197 O O . GLU B 1 211 ? -61.532 -17.144 13.747 1.000 32.320 301 GLU B O 1
ATOM 3203 N N . PHE B 1 212 ? -59.284 -17.318 13.973 1.000 31.110 302 PHE B N 1
ATOM 3204 C CA . PHE B 1 212 ? -58.959 -15.917 13.786 1.000 28.090 302 PHE B CA 1
ATOM 3205 C C . PHE B 1 212 ? -59.051 -15.562 12.306 1.000 29.460 302 PHE B C 1
ATOM 3206 O O . PHE B 1 212 ? -59.542 -14.483 11.969 1.000 31.670 302 PHE B O 1
ATOM 3214 N N . ASN B 1 213 ? -58.583 -16.476 11.441 1.000 27.050 303 ASN B N 1
ATOM 3215 C CA . ASN B 1 213 ? -58.607 -16.266 10.003 1.000 27.990 303 ASN B CA 1
ATOM 3216 C C . ASN B 1 213 ? -60.054 -16.157 9.512 1.000 28.410 303 ASN B C 1
ATOM 3217 O O . ASN B 1 213 ? -60.312 -15.528 8.495 1.000 31.400 303 ASN B O 1
ATOM 3222 N N . PHE B 1 214 ? -61.004 -16.724 10.253 1.000 30.260 304 PHE B N 1
ATOM 3223 C CA . PHE B 1 214 ? -62.413 -16.536 9.961 1.000 37.350 304 PHE B CA 1
ATOM 3224 C C . PHE B 1 214 ? -62.806 -15.053 10.063 1.000 38.590 304 PHE B C 1
ATOM 3225 O O . PHE B 1 214 ? -63.815 -14.671 9.481 1.000 42.430 304 PHE B O 1
ATOM 3233 N N . TYR B 1 215 ? -62.048 -14.219 10.795 1.000 36.600 305 TYR B N 1
ATOM 3234 C CA . TYR B 1 215 ? -62.333 -12.790 10.859 1.000 35.600 305 TYR B CA 1
ATOM 3235 C C . TYR B 1 215 ? -61.197 -11.993 10.221 1.000 36.460 305 TYR B C 1
ATOM 3236 O O . TYR B 1 215 ? -61.256 -10.768 10.196 1.000 36.090 305 TYR B O 1
ATOM 3245 N N . ASP B 1 216 ? -60.165 -12.671 9.705 1.000 34.010 306 ASP B N 1
ATOM 3246 C CA . ASP B 1 216 ? -59.116 -11.992 8.961 1.000 35.530 306 ASP B CA 1
ATOM 3247 C C . ASP B 1 216 ? -58.928 -12.706 7.624 1.000 39.100 306 ASP B C 1
ATOM 3248 O O . ASP B 1 216 ? -58.001 -13.495 7.453 1.000 34.480 306 ASP B O 1
ATOM 3253 N N . PRO B 1 217 ? -59.825 -12.458 6.638 1.000 49.510 307 PRO B N 1
ATOM 3254 C CA . PRO B 1 217 ? -59.730 -13.101 5.324 1.000 50.030 307 PRO B CA 1
ATOM 3255 C C . PRO B 1 217 ? -58.626 -12.493 4.465 1.000 47.940 307 PRO B C 1
ATOM 3256 O O . PRO B 1 217 ? -57.879 -13.222 3.821 1.000 49.920 307 PRO B O 1
ATOM 3260 N N . SER B 1 218 ? -58.471 -11.168 4.540 1.000 48.350 308 SER B N 1
ATOM 3261 C CA . SER B 1 218 ? -57.422 -10.452 3.824 1.000 51.600 308 SER B CA 1
ATOM 3262 C C . SER B 1 218 ? -56.016 -10.886 4.247 1.000 48.020 308 SER B C 1
ATOM 3263 O O . SER B 1 218 ? -55.050 -10.542 3.564 1.000 50.560 308 SER B O 1
ATOM 3266 N N . GLY B 1 219 ? -55.886 -11.574 5.395 1.000 44.030 309 GLY B N 1
ATOM 3267 C CA . GLY B 1 219 ? -54.580 -11.975 5.908 1.000 41.910 309 GLY B CA 1
ATOM 3268 C C . GLY B 1 219 ? -53.759 -10.805 6.459 1.000 40.230 309 GLY B C 1
ATOM 3269 O O . GLY B 1 219 ? -52.542 -10.875 6.442 1.000 37.030 309 GLY B O 1
ATOM 3270 N N . ARG B 1 220 ? -54.438 -9.765 6.968 1.000 39.790 310 ARG B N 1
ATOM 3271 C CA . ARG B 1 220 ? -53.820 -8.608 7.594 1.000 39.640 310 ARG B CA 1
ATOM 3272 C C . ARG B 1 220 ? -52.945 -9.001 8.787 1.000 36.040 310 ARG B C 1
ATOM 3273 O O . ARG B 1 220 ? -51.922 -8.369 9.048 1.000 36.090 310 ARG B O 1
ATOM 3281 N N . GLY B 1 221 ? -53.403 -9.993 9.556 1.000 30.520 311 GLY B N 1
ATOM 3282 C CA . GLY B 1 221 ? -52.769 -10.369 10.808 1.000 30.120 311 GLY B CA 1
ATOM 3283 C C . GLY B 1 221 ? -53.329 -9.613 12.014 1.000 28.440 311 GLY B C 1
ATOM 3284 O O . GLY B 1 221 ? -52.858 -9.798 13.133 1.000 27.640 311 GLY B O 1
ATOM 3285 N N . GLN B 1 222 ? -54.289 -8.718 11.771 1.000 26.250 312 GLN B N 1
ATOM 3286 C CA . GLN B 1 222 ? -54.959 -8.018 12.847 1.000 26.200 312 GLN B CA 1
ATOM 3287 C C . GLN B 1 222 ? -56.435 -8.039 12.513 1.000 26.840 312 GLN B C 1
ATOM 3288 O O . GLN B 1 222 ? -56.769 -8.257 11.364 1.000 30.550 312 GLN B O 1
ATOM 3294 N N . ILE B 1 223 ? -57.276 -7.886 13.537 1.000 27.320 313 ILE B N 1
ATOM 3295 C CA . ILE B 1 223 ? -58.725 -7.828 13.387 1.000 27.080 313 ILE B CA 1
ATOM 3296 C C . ILE B 1 223 ? -59.249 -6.588 14.116 1.000 25.090 313 ILE B C 1
ATOM 3297 O O . ILE B 1 223 ? -58.665 -6.128 15.092 1.000 27.170 313 ILE B O 1
ATOM 3302 N N . SER B 1 224 ? -60.374 -6.061 13.665 1.000 23.730 314 SER B N 1
ATOM 3303 C CA . SER B 1 224 ? -60.960 -4.880 14.296 1.000 26.200 314 SER B CA 1
ATOM 3304 C C . SER B 1 224 ? -61.351 -5.211 15.735 1.000 26.030 314 SER B C 1
ATOM 3305 O O . SER B 1 224 ? -61.273 -6.378 16.136 1.000 29.840 314 SER B O 1
ATOM 3308 N N . GLN B 1 225 ? -61.842 -4.202 16.462 1.000 22.460 315 GLN B N 1
ATOM 3309 C CA . GLN B 1 225 ? -62.294 -4.404 17.824 1.000 24.580 315 GLN B CA 1
ATOM 3310 C C . GLN B 1 225 ? -63.650 -5.093 17.802 1.000 23.740 315 GLN B C 1
ATOM 3311 O O . GLN B 1 225 ? -63.962 -5.887 18.688 1.000 19.950 315 GLN B O 1
ATOM 3317 N N . ARG B 1 226 ? -64.437 -4.804 16.771 1.000 28.110 316 ARG B N 1
ATOM 3318 C CA . ARG B 1 226 ? -65.778 -5.362 16.677 1.000 34.130 316 ARG B CA 1
ATOM 3319 C C . ARG B 1 226 ? -65.712 -6.842 16.314 1.000 32.850 316 ARG B C 1
ATOM 3320 O O . ARG B 1 226 ? -66.542 -7.618 16.796 1.000 31.900 316 ARG B O 1
ATOM 3328 N N . ASP B 1 227 ? -64.712 -7.215 15.502 1.000 33.680 317 ASP B N 1
ATOM 3329 C CA . ASP B 1 227 ? -64.505 -8.614 15.146 1.000 37.470 317 ASP B CA 1
ATOM 3330 C C . ASP B 1 227 ? -64.030 -9.367 16.382 1.000 32.000 317 ASP B C 1
ATOM 3331 O O . ASP B 1 227 ? -64.513 -10.464 16.659 1.000 29.590 317 ASP B O 1
ATOM 3336 N N . PHE B 1 228 ? -63.177 -8.730 17.193 1.000 30.480 318 PHE B N 1
ATOM 3337 C CA . PHE B 1 228 ? -62.789 -9.322 18.469 1.000 28.210 318 PHE B CA 1
ATOM 3338 C C . PHE B 1 228 ? -64.005 -9.508 19.368 1.000 25.850 318 PHE B C 1
ATOM 3339 O O . PHE B 1 228 ? -64.149 -10.544 20.005 1.000 25.200 318 PHE B O 1
ATOM 3347 N N . GLY B 1 229 ? -64.883 -8.505 19.404 1.000 29.690 319 GLY B N 1
ATOM 3348 C CA . GLY B 1 229 ? -66.113 -8.563 20.183 1.000 29.620 319 GLY B CA 1
ATOM 3349 C C . GLY B 1 229 ? -66.962 -9.765 19.801 1.000 32.330 319 GLY B C 1
ATOM 3350 O O . GLY B 1 229 ? -67.396 -10.485 20.686 1.000 38.890 319 GLY B O 1
ATOM 3351 N N . LEU B 1 230 ? -67.161 -9.993 18.492 1.000 34.280 320 LEU B N 1
ATOM 3352 C CA . LEU B 1 230 ? -67.927 -11.137 18.011 1.000 38.180 320 LEU B CA 1
ATOM 3353 C C . LEU B 1 230 ? -67.280 -12.454 18.455 1.000 35.630 320 LEU B C 1
ATOM 3354 O O . LEU B 1 230 ? -67.947 -13.358 18.951 1.000 36.210 320 LEU B O 1
ATOM 3359 N N . LEU B 1 231 ? -65.967 -12.549 18.272 1.000 34.720 321 LEU B N 1
ATOM 3360 C CA . LEU B 1 231 ? -65.222 -13.717 18.683 1.000 36.380 321 LEU B CA 1
ATOM 3361 C C . LEU B 1 231 ? -65.383 -13.925 20.187 1.000 38.640 321 LEU B C 1
ATOM 3362 O O . LEU B 1 231 ? -65.504 -15.060 20.601 1.000 38.910 321 LEU B O 1
ATOM 3367 N N . LEU B 1 232 ? -65.436 -12.849 20.996 1.000 40.200 322 LEU B N 1
ATOM 3368 C CA . LEU B 1 232 ? -65.698 -12.993 22.423 1.000 39.980 322 LEU B CA 1
ATOM 3369 C C . LEU B 1 232 ? -67.110 -13.526 22.634 1.000 41.660 322 LEU B C 1
ATOM 3370 O O . LEU B 1 232 ? -67.295 -14.464 23.405 1.000 47.040 322 LEU B O 1
ATOM 3375 N N . ILE B 1 233 ? -68.100 -12.941 21.950 1.000 37.360 323 ILE B N 1
ATOM 3376 C CA . ILE B 1 233 ? -69.476 -13.375 22.131 1.000 40.990 323 ILE B CA 1
ATOM 3377 C C . ILE B 1 233 ? -69.623 -14.847 21.720 1.000 38.960 323 ILE B C 1
ATOM 3378 O O . ILE B 1 233 ? -70.457 -15.565 22.266 1.000 36.710 323 ILE B O 1
ATOM 3383 N N . SER B 1 234 ? -68.782 -15.307 20.789 1.000 36.470 324 SER B N 1
ATOM 3384 C CA . SER B 1 234 ? -68.822 -16.692 20.352 1.000 39.170 324 SER B CA 1
ATOM 3385 C C . SER B 1 234 ? -68.370 -17.618 21.481 1.000 40.270 324 SER B C 1
ATOM 3386 O O . SER B 1 234 ? -68.970 -18.669 21.670 1.000 50.330 324 SER B O 1
ATOM 3389 N N . TYR B 1 235 ? -67.363 -17.187 22.262 1.000 45.910 325 TYR B N 1
ATOM 3390 C CA . TYR B 1 235 ? -66.774 -17.961 23.351 1.000 45.600 325 TYR B CA 1
ATOM 3391 C C . TYR B 1 235 ? -67.695 -17.969 24.574 1.000 48.580 325 TYR B C 1
ATOM 3392 O O . TYR B 1 235 ? -67.414 -18.634 25.566 1.000 47.560 325 TYR B O 1
ATOM 3401 N N . SER B 1 236 ? -68.794 -17.219 24.509 1.000 51.640 326 SER B N 1
ATOM 3402 C CA . SER B 1 236 ? -69.670 -17.026 25.651 1.000 55.620 326 SER B CA 1
ATOM 3403 C C . SER B 1 236 ? -70.703 -18.153 25.741 1.000 60.150 326 SER B C 1
ATOM 3404 O O . SER B 1 236 ? -70.751 -19.008 24.861 1.000 59.320 326 SER B O 1
ATOM 3407 N N . LYS B 1 237 ? -71.518 -18.127 26.814 1.000 68.180 327 LYS B N 1
ATOM 3408 C CA . LYS B 1 237 ? -72.538 -19.126 27.120 1.000 75.450 327 LYS B CA 1
ATOM 3409 C C . LYS B 1 237 ? -73.906 -18.474 27.389 1.000 89.690 327 LYS B C 1
ATOM 3410 O O . LYS B 1 237 ? -74.186 -17.413 26.795 1.000 102.460 327 LYS B O 1
ATOM 3412 N N . GLN B 1 240 ? -76.001 -15.141 22.522 1.000 111.420 330 GLN B N 1
ATOM 3413 C CA . GLN B 1 240 ? -76.469 -13.797 22.087 1.000 113.750 330 GLN B CA 1
ATOM 3414 C C . GLN B 1 240 ? -77.540 -13.306 23.057 1.000 112.620 330 GLN B C 1
ATOM 3415 O O . GLN B 1 240 ? -78.661 -13.803 23.022 1.000 115.770 330 GLN B O 1
ATOM 3417 N N . LEU B 1 241 ? -77.186 -12.328 23.903 1.000 113.570 331 LEU B N 1
ATOM 3418 C CA . LEU B 1 241 ? -78.108 -11.783 24.890 1.000 116.510 331 LEU B CA 1
ATOM 3419 C C . LEU B 1 241 ? -78.743 -10.491 24.362 1.000 121.280 331 LEU B C 1
ATOM 3420 O O . LEU B 1 241 ? -79.484 -9.846 25.100 1.000 135.010 331 LEU B O 1
ATOM 3422 N N . GLU B 1 242 ? -78.468 -10.125 23.094 1.000 114.700 332 GLU B N 1
ATOM 3423 C CA . GLU B 1 242 ? -78.934 -8.879 22.489 1.000 110.090 332 GLU B CA 1
ATOM 3424 C C . GLU B 1 242 ? -78.164 -7.682 23.056 1.000 111.710 332 GLU B C 1
ATOM 3425 O O . GLU B 1 242 ? -77.701 -6.840 22.289 1.000 104.950 332 GLU B O 1
ATOM 3427 N N . HIS B 1 243 ? -78.052 -7.599 24.395 1.000 116.180 333 HIS B N 1
ATOM 3428 C CA . HIS B 1 243 ? -77.160 -6.664 25.076 1.000 106.590 333 HIS B CA 1
ATOM 3429 C C . HIS B 1 243 ? -75.722 -6.920 24.633 1.000 108.100 333 HIS B C 1
ATOM 3430 O O . HIS B 1 243 ? -74.970 -5.983 24.363 1.000 109.400 333 HIS B O 1
ATOM 3432 N N . HIS B 1 244 ? -75.360 -8.207 24.554 1.000 97.050 334 HIS B N 1
ATOM 3433 C CA . HIS B 1 244 ? -74.105 -8.613 23.947 1.000 89.670 334 HIS B CA 1
ATOM 3434 C C . HIS B 1 244 ? -74.012 -8.005 22.545 1.000 79.920 334 HIS B C 1
ATOM 3435 O O . HIS B 1 244 ? -72.954 -7.504 22.166 1.000 81.970 334 HIS B O 1
ATOM 3442 N N . ILE B 1 245 ? -75.124 -7.999 21.794 1.000 70.850 335 ILE B N 1
ATOM 3443 C CA . ILE B 1 245 ? -75.104 -7.559 20.401 1.000 82.650 335 ILE B CA 1
ATOM 3444 C C . ILE B 1 245 ? -75.236 -6.030 20.294 1.000 80.790 335 ILE B C 1
ATOM 3445 O O . ILE B 1 245 ? -74.861 -5.457 19.274 1.000 78.200 335 ILE B O 1
ATOM 3447 N N . LYS B 1 246 ? -75.749 -5.358 21.339 1.000 79.290 336 LYS B N 1
ATOM 3448 C CA . LYS B 1 246 ? -75.920 -3.910 21.316 1.000 74.670 336 LYS B CA 1
ATOM 3449 C C . LYS B 1 246 ? -74.609 -3.225 21.681 1.000 70.350 336 LYS B C 1
ATOM 3450 O O . LYS B 1 246 ? -74.444 -2.036 21.412 1.000 65.570 336 LYS B O 1
ATOM 3452 N N . ALA B 1 247 ? -73.684 -3.986 22.286 1.000 66.570 337 ALA B N 1
ATOM 3453 C CA . ALA B 1 247 ? -72.384 -3.454 22.664 1.000 58.080 337 ALA B CA 1
ATOM 3454 C C . ALA B 1 247 ? -71.487 -3.291 21.442 1.000 52.380 337 ALA B C 1
ATOM 3455 O O . ALA B 1 247 ? -70.609 -2.437 21.467 1.000 51.080 337 ALA B O 1
ATOM 3457 N N . LEU B 1 248 ? -71.727 -4.089 20.388 1.000 52.650 338 LEU B N 1
ATOM 3458 C CA . LEU B 1 248 ? -70.841 -4.161 19.231 1.000 51.980 338 LEU B CA 1
ATOM 3459 C C . LEU B 1 248 ? -70.889 -2.883 18.389 1.000 51.360 338 LEU B C 1
ATOM 3460 O O . LEU B 1 248 ? -69.923 -2.556 17.699 1.000 45.570 338 LEU B O 1
ATOM 3465 N N . SER B 1 249 ? -72.024 -2.175 18.425 1.000 53.630 339 SER B N 1
ATOM 3466 C CA . SER B 1 249 ? -72.158 -0.893 17.751 1.000 56.450 339 SER B CA 1
ATOM 3467 C C . SER B 1 249 ? -71.096 0.100 18.240 1.000 58.970 339 SER B C 1
ATOM 3468 O O . SER B 1 249 ? -70.460 0.794 17.437 1.000 68.760 339 SER B O 1
ATOM 3471 N N . SER B 1 250 ? -70.887 0.141 19.563 1.000 55.650 340 SER B N 1
ATOM 3472 C CA . SER B 1 250 ? -69.963 1.073 20.195 1.000 54.770 340 SER B CA 1
ATOM 3473 C C . SER B 1 250 ? -68.511 0.797 19.776 1.000 52.860 340 SER B C 1
ATOM 3474 O O . SER B 1 250 ? -67.669 1.700 19.824 1.000 56.830 340 SER B O 1
ATOM 3477 N N . LEU B 1 251 ? -68.224 -0.443 19.344 1.000 41.090 341 LEU B N 1
ATOM 3478 C CA . LEU B 1 251 ? -66.858 -0.863 19.052 1.000 39.530 341 LEU B CA 1
ATOM 3479 C C . LEU B 1 251 ? -66.495 -0.510 17.617 1.000 35.720 341 LEU B C 1
ATOM 3480 O O . LEU B 1 251 ? -67.259 -0.848 16.720 1.000 38.190 341 LEU B O 1
ATOM 3485 N N . PRO B 1 252 ? -65.293 0.063 17.360 1.000 32.290 342 PRO B N 1
ATOM 3486 C CA . PRO B 1 252 ? -64.820 0.317 16.003 1.000 32.560 342 PRO B CA 1
ATOM 3487 C C . PRO B 1 252 ? -64.805 -0.961 15.174 1.000 38.970 342 PRO B C 1
ATOM 3488 O O . PRO B 1 252 ? -64.515 -2.031 15.698 1.000 40.380 342 PRO B O 1
ATOM 3492 N N . ASN B 1 253 ? -65.119 -0.818 13.885 1.000 44.550 343 ASN B N 1
ATOM 3493 C CA . ASN B 1 253 ? -65.028 -1.894 12.911 1.000 43.530 343 ASN B CA 1
ATOM 3494 C C . ASN B 1 253 ? -63.929 -1.582 11.905 1.000 37.910 343 ASN B C 1
ATOM 3495 O O . ASN B 1 253 ? -63.800 -2.311 10.936 1.000 35.480 343 ASN B O 1
ATOM 3500 N N . LYS B 1 254 ? -63.157 -0.505 12.139 1.000 39.550 344 LYS B N 1
ATOM 3501 C CA . LYS B 1 254 ? -62.059 -0.109 11.259 1.000 39.680 344 LYS B CA 1
ATOM 3502 C C . LYS B 1 254 ? -60.769 -0.069 12.081 1.000 34.860 344 LYS B C 1
ATOM 3503 O O . LYS B 1 254 ? -60.796 0.252 13.260 1.000 40.180 344 LYS B O 1
ATOM 3505 N N . ILE B 1 255 ? -59.638 -0.406 11.463 1.000 32.750 345 ILE B N 1
ATOM 3506 C CA . ILE B 1 255 ? -58.328 -0.160 12.040 1.000 31.710 345 ILE B CA 1
ATOM 3507 C C . ILE B 1 255 ? -57.761 1.131 11.456 1.000 32.470 345 ILE B C 1
ATOM 3508 O O . ILE B 1 255 ? -57.743 1.279 10.242 1.000 32.170 345 ILE B O 1
ATOM 3513 N N . ASP B 1 256 ? -57.297 2.044 12.318 1.000 32.560 346 ASP B N 1
ATOM 3514 C CA . ASP B 1 256 ? -56.726 3.315 11.891 1.000 34.950 346 ASP B CA 1
ATOM 3515 C C . ASP B 1 256 ? -55.868 3.860 13.028 1.000 35.150 346 ASP B C 1
ATOM 3516 O O . ASP B 1 256 ? -55.926 3.351 14.143 1.000 36.120 346 ASP B O 1
ATOM 3521 N N . ALA B 1 257 ? -55.115 4.933 12.770 1.000 36.060 347 ALA B N 1
ATOM 3522 C CA . ALA B 1 257 ? -54.085 5.379 13.698 1.000 37.920 347 ALA B CA 1
ATOM 3523 C C . ALA B 1 257 ? -54.627 5.630 15.106 1.000 35.720 347 ALA B C 1
ATOM 3524 O O . ALA B 1 257 ? -53.828 5.622 16.023 1.000 35.300 347 ALA B O 1
ATOM 3526 N N . ASN B 1 258 ? -55.943 5.828 15.291 1.000 37.080 348 ASN B N 1
ATOM 3527 C CA . ASN B 1 258 ? -56.500 6.061 16.618 1.000 37.700 348 ASN B CA 1
ATOM 3528 C C . ASN B 1 258 ? -57.497 4.986 17.060 1.000 43.900 348 ASN B C 1
ATOM 3529 O O . ASN B 1 258 ? -58.204 5.180 18.059 1.000 48.430 348 ASN B O 1
ATOM 3534 N N . ASN B 1 259 ? -57.575 3.885 16.300 1.000 40.710 349 ASN B N 1
ATOM 3535 C CA . ASN B 1 259 ? -58.435 2.751 16.618 1.000 37.690 349 ASN B CA 1
ATOM 3536 C C . ASN B 1 259 ? -57.671 1.500 16.222 1.000 34.110 349 ASN B C 1
ATOM 3537 O O . ASN B 1 259 ? -57.811 1.019 15.096 1.000 31.530 349 ASN B O 1
ATOM 3542 N N . LYS B 1 260 ? -56.824 1.037 17.146 1.000 31.590 350 LYS B N 1
ATOM 3543 C CA . LYS B 1 260 ? -55.861 -0.002 16.840 1.000 30.160 350 LYS B CA 1
ATOM 3544 C C . LYS B 1 260 ? -56.593 -1.323 16.591 1.000 27.020 350 LYS B C 1
ATOM 3545 O O . LYS B 1 260 ? -57.700 -1.540 17.068 1.000 24.350 350 LYS B O 1
ATOM 3551 N N . GLY B 1 261 ? -55.955 -2.205 15.833 1.000 27.370 351 GLY B N 1
ATOM 3552 C CA . GLY B 1 261 ? -56.442 -3.569 15.674 1.000 32.090 351 GLY B CA 1
ATOM 3553 C C . GLY B 1 261 ? -55.788 -4.542 16.658 1.000 32.700 351 GLY B C 1
ATOM 3554 O O . GLY B 1 261 ? -54.813 -4.185 17.335 1.000 28.000 351 GLY B O 1
ATOM 3555 N N . ILE B 1 262 ? -56.359 -5.758 16.733 1.000 32.400 352 ILE B N 1
ATOM 3556 C CA . ILE B 1 262 ? -55.886 -6.791 17.645 1.000 30.910 352 ILE B CA 1
ATOM 3557 C C . ILE B 1 262 ? -55.161 -7.878 16.855 1.000 27.160 352 ILE B C 1
ATOM 3558 O O . ILE B 1 262 ? -55.754 -8.505 15.997 1.000 27.640 352 ILE B O 1
ATOM 3563 N N . SER B 1 263 ? -53.895 -8.125 17.183 1.000 24.080 353 SER B N 1
ATOM 3564 C CA . SER B 1 263 ? -53.083 -9.086 16.463 1.000 25.520 353 SER B CA 1
ATOM 3565 C C . SER B 1 263 ? -53.408 -10.527 16.862 1.000 25.620 353 SER B C 1
ATOM 3566 O O . SER B 1 263 ? -54.029 -10.796 17.886 1.000 26.650 353 SER B O 1
ATOM 3569 N N . PHE B 1 264 ? -52.922 -11.468 16.051 1.000 25.470 354 PHE B N 1
ATOM 3570 C CA . PHE B 1 264 ? -53.065 -12.890 16.324 1.000 24.990 354 PHE B CA 1
ATOM 3571 C C . PHE B 1 264 ? -52.417 -13.231 17.655 1.000 24.270 354 PHE B C 1
ATOM 3572 O O . PHE B 1 264 ? -53.041 -13.878 18.497 1.000 23.760 354 PHE B O 1
ATOM 3580 N N . ASP B 1 265 ? -51.181 -12.749 17.826 1.000 23.690 355 ASP B N 1
ATOM 3581 C CA . ASP B 1 265 ? -50.419 -12.996 19.038 1.000 25.040 355 ASP B CA 1
ATOM 3582 C C . ASP B 1 265 ? -51.234 -12.608 20.275 1.000 20.730 355 ASP B C 1
ATOM 3583 O O . ASP B 1 265 ? -51.175 -13.334 21.253 1.000 19.960 355 ASP B O 1
ATOM 3588 N N . GLN B 1 266 ? -51.988 -11.496 20.240 1.000 20.820 356 GLN B N 1
ATOM 3589 C CA . GLN B 1 266 ? -52.824 -11.073 21.364 1.000 22.040 356 GLN B CA 1
ATOM 3590 C C . GLN B 1 266 ? -54.045 -11.974 21.532 1.000 23.210 356 GLN B C 1
ATOM 3591 O O . GLN B 1 266 ? -54.471 -12.237 22.646 1.000 25.170 356 GLN B O 1
ATOM 3597 N N . PHE B 1 267 ? -54.635 -12.426 20.427 1.000 21.620 357 PHE B N 1
ATOM 3598 C CA . PHE B 1 267 ? -55.728 -13.374 20.506 1.000 22.440 357 PHE B CA 1
ATOM 3599 C C . PHE B 1 267 ? -55.253 -14.687 21.137 1.000 22.770 357 PHE B C 1
ATOM 3600 O O . PHE B 1 267 ? -56.005 -15.358 21.853 1.000 19.000 357 PHE B O 1
ATOM 3608 N N . VAL B 1 268 ? -53.998 -15.066 20.866 1.000 21.780 358 VAL B N 1
ATOM 3609 C CA . VAL B 1 268 ? -53.478 -16.270 21.476 1.000 23.440 358 VAL B CA 1
ATOM 3610 C C . VAL B 1 268 ? -53.314 -16.041 22.974 1.000 22.250 358 VAL B C 1
ATOM 3611 O O . VAL B 1 268 ? -53.846 -16.770 23.803 1.000 26.890 358 VAL B O 1
ATOM 3615 N N . SER B 1 269 ? -52.592 -14.989 23.308 1.000 21.230 359 SER B N 1
ATOM 3616 C CA . SER B 1 269 ? -52.396 -14.603 24.692 1.000 20.970 359 SER B CA 1
ATOM 3617 C C . SER B 1 269 ? -53.716 -14.491 25.452 1.000 19.570 359 SER B C 1
ATOM 3618 O O . SER B 1 269 ? -53.803 -14.946 26.573 1.000 24.700 359 SER B O 1
ATOM 3621 N N . PHE B 1 270 ? -54.760 -13.947 24.844 1.000 18.240 360 PHE B N 1
ATOM 3622 C CA . PHE B 1 270 ? -56.041 -13.900 25.515 1.000 19.060 360 PHE B CA 1
ATOM 3623 C C . PHE B 1 270 ? -56.609 -15.293 25.715 1.000 21.970 360 PHE B C 1
ATOM 3624 O O . PHE B 1 270 ? -57.454 -15.478 26.592 1.000 23.230 360 PHE B O 1
ATOM 3632 N N . ASN B 1 271 ? -56.206 -16.245 24.862 1.000 24.540 361 ASN B N 1
ATOM 3633 C CA . ASN B 1 271 ? -56.674 -17.611 25.027 1.000 26.130 361 ASN B CA 1
ATOM 3634 C C . ASN B 1 271 ? -55.946 -18.220 26.214 1.000 24.220 361 ASN B C 1
ATOM 3635 O O . ASN B 1 271 ? -56.554 -18.933 27.006 1.000 25.330 361 ASN B O 1
ATOM 3640 N N . THR B 1 272 ? -54.672 -17.891 26.384 1.000 21.810 362 THR B N 1
ATOM 3641 C CA . THR B 1 272 ? -54.018 -18.335 27.598 1.000 26.080 362 THR B CA 1
ATOM 3642 C C . THR B 1 272 ? -54.830 -17.851 28.808 1.000 25.380 362 THR B C 1
ATOM 3643 O O . THR B 1 272 ? -55.044 -18.593 29.766 1.000 21.430 362 THR B O 1
ATOM 3647 N N . LEU B 1 273 ? -55.318 -16.609 28.767 1.000 25.400 363 LEU B N 1
ATOM 3648 C CA . LEU B 1 273 ? -55.946 -16.074 29.953 1.000 25.700 363 LEU B CA 1
ATOM 3649 C C . LEU B 1 273 ? -57.180 -16.901 30.293 1.000 27.080 363 LEU B C 1
ATOM 3650 O O . LEU B 1 273 ? -57.470 -17.118 31.467 1.000 26.930 363 LEU B O 1
ATOM 3655 N N . LEU B 1 274 ? -57.898 -17.357 29.262 1.000 30.080 364 LEU B N 1
ATOM 3656 C CA . LEU B 1 274 ? -59.106 -18.156 29.442 1.000 32.320 364 LEU B CA 1
ATOM 3657 C C . LEU B 1 274 ? -58.798 -19.579 29.892 1.000 32.490 364 LEU B C 1
ATOM 3658 O O . LEU B 1 274 ? -59.676 -20.270 30.386 1.000 35.490 364 LEU B O 1
ATOM 3663 N N . ASP B 1 275 ? -57.559 -20.020 29.718 1.000 37.610 365 ASP B N 1
ATOM 3664 C CA . ASP B 1 275 ? -57.186 -21.325 30.233 1.000 43.170 365 ASP B CA 1
ATOM 3665 C C . ASP B 1 275 ? -57.005 -21.219 31.743 1.000 39.840 365 ASP B C 1
ATOM 3666 O O . ASP B 1 275 ? -57.191 -22.205 32.431 1.000 42.440 365 ASP B O 1
ATOM 3671 N N . LYS B 1 276 ? -56.624 -20.034 32.243 1.000 39.640 366 LYS B N 1
ATOM 3672 C CA . LYS B 1 276 ? -56.328 -19.841 33.655 1.000 37.670 366 LYS B CA 1
ATOM 3673 C C . LYS B 1 276 ? -57.406 -18.992 34.320 1.000 35.690 366 LYS B C 1
ATOM 3674 O O . LYS B 1 276 ? -57.105 -18.116 35.119 1.000 36.750 366 LYS B O 1
ATOM 3680 N N . LEU B 1 277 ? -58.666 -19.272 34.001 1.000 35.320 367 LEU B N 1
ATOM 3681 C CA . LEU B 1 277 ? -59.781 -18.457 34.444 1.000 38.250 367 LEU B CA 1
ATOM 3682 C C . LEU B 1 277 ? -59.999 -18.591 35.953 1.000 39.290 367 LEU B C 1
ATOM 3683 O O . LEU B 1 277 ? -60.641 -17.751 36.587 1.000 38.550 367 LEU B O 1
ATOM 3688 N N . HIS B 1 278 ? -59.494 -19.689 36.524 1.000 37.130 368 HIS B N 1
ATOM 3689 C CA . HIS B 1 278 ? -59.537 -19.903 37.960 1.000 33.550 368 HIS B CA 1
ATOM 3690 C C . HIS B 1 278 ? -58.656 -18.854 38.633 1.000 28.180 368 HIS B C 1
ATOM 3691 O O . HIS B 1 278 ? -58.974 -18.353 39.701 1.000 24.490 368 HIS B O 1
ATOM 3698 N N . ASP B 1 279 ? -57.522 -18.549 37.989 1.000 29.200 369 ASP B N 1
ATOM 3699 C CA . ASP B 1 279 ? -56.529 -17.638 38.528 1.000 27.880 369 ASP B CA 1
ATOM 3700 C C . ASP B 1 279 ? -57.085 -16.219 38.483 1.000 25.310 369 ASP B C 1
ATOM 3701 O O . ASP B 1 279 ? -56.769 -15.420 39.364 1.000 22.400 369 ASP B O 1
ATOM 3706 N N . VAL B 1 280 ? -57.940 -15.934 37.486 1.000 23.250 370 VAL B N 1
ATOM 3707 C CA . VAL B 1 280 ? -58.601 -14.639 37.391 1.000 24.730 370 VAL B CA 1
ATOM 3708 C C . VAL B 1 280 ? -59.594 -14.521 38.554 1.000 27.360 370 VAL B C 1
ATOM 3709 O O . VAL B 1 280 ? -59.624 -13.503 39.239 1.000 28.110 370 VAL B O 1
ATOM 3713 N N . GLU B 1 281 ? -60.366 -15.589 38.801 1.000 29.370 371 GLU B N 1
ATOM 3714 C CA . GLU B 1 281 ? -61.321 -15.624 39.896 1.000 30.290 371 GLU B CA 1
ATOM 3715 C C . GLU B 1 281 ? -60.633 -15.452 41.258 1.000 30.380 371 GLU B C 1
ATOM 3716 O O . GLU B 1 281 ? -61.120 -14.726 42.137 1.000 28.830 371 GLU B O 1
ATOM 3722 N N . LEU B 1 282 ? -59.507 -16.132 41.475 1.000 27.360 372 LEU B N 1
ATOM 3723 C CA . LEU B 1 282 ? -58.789 -15.908 42.715 1.000 26.900 372 LEU B CA 1
ATOM 3724 C C . LEU B 1 282 ? -58.538 -14.415 42.883 1.000 27.810 372 LEU B C 1
ATOM 3725 O O . LEU B 1 282 ? -58.805 -13.852 43.934 1.000 28.370 372 LEU B O 1
ATOM 3730 N N . SER B 1 283 ? -58.004 -13.789 41.834 1.000 29.080 373 SER B N 1
ATOM 3731 C CA . SER B 1 283 ? -57.525 -12.421 41.917 1.000 29.070 373 SER B CA 1
ATOM 3732 C C . SER B 1 283 ? -58.698 -11.488 42.248 1.000 33.980 373 SER B C 1
ATOM 3733 O O . SER B 1 283 ? -58.516 -10.466 42.909 1.000 31.880 373 SER B O 1
ATOM 3736 N N . MET B 1 284 ? -59.902 -11.827 41.755 1.000 32.320 374 MET B N 1
ATOM 3737 C CA . MET B 1 284 ? -61.072 -11.001 41.984 1.000 34.620 374 MET B CA 1
ATOM 3738 C C . MET B 1 284 ? -61.387 -10.977 43.483 1.000 37.530 374 MET B C 1
ATOM 3739 O O . MET B 1 284 ? -61.768 -9.938 44.025 1.000 35.130 374 MET B O 1
ATOM 3744 N N . ASP B 1 285 ? -61.154 -12.105 44.170 1.000 39.880 375 ASP B N 1
ATOM 3745 C CA . ASP B 1 285 ? -61.434 -12.194 45.601 1.000 36.820 375 ASP B CA 1
ATOM 3746 C C . ASP B 1 285 ? -60.379 -11.422 46.378 1.000 32.690 375 ASP B C 1
ATOM 3747 O O . ASP B 1 285 ? -60.716 -10.641 47.260 1.000 38.000 375 ASP B O 1
ATOM 3752 N N . LEU B 1 286 ? -59.114 -11.582 46.009 1.000 30.110 376 LEU B N 1
ATOM 3753 C CA . LEU B 1 286 ? -58.057 -10.862 46.698 1.000 30.290 376 LEU B CA 1
ATOM 3754 C C . LEU B 1 286 ? -58.271 -9.353 46.566 1.000 31.050 376 LEU B C 1
ATOM 3755 O O . LEU B 1 286 ? -57.964 -8.607 47.492 1.000 36.020 376 LEU B O 1
ATOM 3760 N N . TYR B 1 287 ? -58.827 -8.890 45.438 1.000 31.340 377 TYR B N 1
ATOM 3761 C CA . TYR B 1 287 ? -59.014 -7.459 45.252 1.000 32.340 377 TYR B CA 1
ATOM 3762 C C . TYR B 1 287 ? -60.200 -6.960 46.079 1.000 32.700 377 TYR B C 1
ATOM 3763 O O . TYR B 1 287 ? -60.110 -5.868 46.637 1.000 26.330 377 TYR B O 1
ATOM 3772 N N . LYS B 1 288 ? -61.277 -7.754 46.175 1.000 33.740 378 LYS B N 1
ATOM 3773 C CA . LYS B 1 288 ? -62.472 -7.333 46.890 1.000 34.650 378 LYS B CA 1
ATOM 3774 C C . LYS B 1 288 ? -62.134 -7.214 48.384 1.000 36.450 378 LYS B C 1
ATOM 3775 O O . LYS B 1 288 ? -62.622 -6.331 49.104 1.000 29.920 378 LYS B O 1
ATOM 3781 N N . GLY B 1 289 ? -61.223 -8.080 48.835 1.000 38.530 379 GLY B N 1
ATOM 3782 C CA . GLY B 1 289 ? -60.730 -8.036 50.199 1.000 35.950 379 GLY B CA 1
ATOM 3783 C C . GLY B 1 289 ? -60.007 -6.735 50.545 1.000 36.200 379 GLY B C 1
ATOM 3784 O O . GLY B 1 289 ? -59.818 -6.468 51.722 1.000 43.870 379 GLY B O 1
ATOM 3785 N N . ILE B 1 290 ? -59.574 -5.922 49.572 1.000 35.520 380 ILE B N 1
ATOM 3786 C CA . ILE B 1 290 ? -59.050 -4.614 49.942 1.000 33.600 380 ILE B CA 1
ATOM 3787 C C . ILE B 1 290 ? -60.002 -3.511 49.485 1.000 33.670 380 ILE B C 1
ATOM 3788 O O . ILE B 1 290 ? -59.602 -2.348 49.389 1.000 32.310 380 ILE B O 1
ATOM 3793 N N . ASN B 1 291 ? -61.285 -3.856 49.303 1.000 34.470 381 ASN B N 1
ATOM 3794 C CA . ASN B 1 291 ? -62.297 -2.879 48.930 1.000 38.270 381 ASN B CA 1
ATOM 3795 C C . ASN B 1 291 ? -61.906 -2.260 47.581 1.000 40.290 381 ASN B C 1
ATOM 3796 O O . ASN B 1 291 ? -62.108 -1.058 47.325 1.000 35.870 381 ASN B O 1
ATOM 3801 N N . GLN B 1 292 ? -61.362 -3.119 46.702 1.000 40.210 382 GLN B N 1
ATOM 3802 C CA . GLN B 1 292 ? -60.904 -2.713 45.378 1.000 42.630 382 GLN B CA 1
ATOM 3803 C C . GLN B 1 292 ? -61.688 -3.500 44.324 1.000 39.740 382 GLN B C 1
ATOM 3804 O O . GLN B 1 292 ? -61.524 -4.710 44.201 1.000 37.620 382 GLN B O 1
ATOM 3810 N N . PRO B 1 293 ? -62.629 -2.866 43.592 1.000 34.820 383 PRO B N 1
ATOM 3811 C CA . PRO B 1 293 ? -63.363 -3.554 42.534 1.000 36.300 383 PRO B CA 1
ATOM 3812 C C . PRO B 1 293 ? -62.476 -3.879 41.338 1.000 33.290 383 PRO B C 1
ATOM 3813 O O . PRO B 1 293 ? -61.410 -3.283 41.171 1.000 30.310 383 PRO B O 1
ATOM 3817 N N . PHE B 1 294 ? -62.938 -4.835 40.519 1.000 30.950 384 PHE B N 1
ATOM 3818 C CA . PHE B 1 294 ? -62.117 -5.387 39.453 1.000 29.620 384 PHE B CA 1
ATOM 3819 C C . PHE B 1 294 ? -62.283 -4.547 38.188 1.000 27.650 384 PHE B C 1
ATOM 3820 O O . PHE B 1 294 ? -63.090 -4.895 37.320 1.000 26.590 384 PHE B O 1
ATOM 3828 N N . THR B 1 295 ? -61.502 -3.453 38.129 1.000 25.080 385 THR B N 1
ATOM 3829 C CA . THR B 1 295 ? -61.527 -2.488 37.036 1.000 27.550 385 THR B CA 1
ATOM 3830 C C . THR B 1 295 ? -60.471 -2.844 36.005 1.000 26.520 385 THR B C 1
ATOM 3831 O O . THR B 1 295 ? -59.603 -3.650 36.283 1.000 29.720 385 THR B O 1
ATOM 3835 N N . LYS B 1 296 ? -60.502 -2.135 34.876 1.000 27.620 386 LYS B N 1
ATOM 3836 C CA . LYS B 1 296 ? -59.510 -2.250 33.821 1.000 28.780 386 LYS B CA 1
ATOM 3837 C C . LYS B 1 296 ? -58.083 -2.238 34.359 1.000 26.790 386 LYS B C 1
ATOM 3838 O O . LYS B 1 296 ? -57.188 -2.815 33.752 1.000 26.600 386 LYS B O 1
ATOM 3844 N N . SER B 1 297 ? -57.856 -1.557 35.474 1.000 27.380 387 SER B N 1
ATOM 3845 C CA . SER B 1 297 ? -56.514 -1.498 36.038 1.000 31.210 387 SER B CA 1
ATOM 3846 C C . SER B 1 297 ? -56.112 -2.848 36.662 1.000 26.900 387 SER B C 1
ATOM 3847 O O . SER B 1 297 ? -54.983 -3.301 36.539 1.000 24.270 387 SER B O 1
ATOM 3850 N N . GLN B 1 298 ? -57.043 -3.490 37.361 1.000 25.310 388 GLN B N 1
ATOM 3851 C CA . GLN B 1 298 ? -56.801 -4.796 37.944 1.000 28.870 388 GLN B CA 1
ATOM 3852 C C . GLN B 1 298 ? -56.732 -5.839 36.831 1.000 27.550 388 GLN B C 1
ATOM 3853 O O . GLN B 1 298 ? -55.886 -6.742 36.868 1.000 24.770 388 GLN B O 1
ATOM 3859 N N . PHE B 1 299 ? -57.606 -5.690 35.832 1.000 25.930 389 PHE B N 1
ATOM 3860 C CA . PHE B 1 299 ? -57.689 -6.670 34.763 1.000 25.680 389 PHE B CA 1
ATOM 3861 C C . PHE B 1 299 ? -56.348 -6.695 34.036 1.000 23.650 389 PHE B C 1
ATOM 3862 O O . PHE B 1 299 ? -55.850 -7.760 33.719 1.000 25.010 389 PHE B O 1
ATOM 3870 N N . LYS B 1 300 ? -55.728 -5.536 33.859 1.000 22.380 390 LYS B N 1
ATOM 3871 C CA . LYS B 1 300 ? -54.475 -5.467 33.133 1.000 25.690 390 LYS B CA 1
ATOM 3872 C C . LYS B 1 300 ? -53.348 -6.103 33.934 1.000 26.220 390 LYS B C 1
ATOM 3873 O O . LYS B 1 300 ? -52.544 -6.838 33.375 1.000 25.790 390 LYS B O 1
ATOM 3879 N N . TYR B 1 301 ? -53.309 -5.834 35.242 1.000 28.330 391 TYR B N 1
ATOM 3880 C CA . TYR B 1 301 ? -52.222 -6.324 36.080 1.000 29.510 391 TYR B CA 1
ATOM 3881 C C . TYR B 1 301 ? -52.274 -7.849 36.165 1.000 25.890 391 TYR B C 1
ATOM 3882 O O . TYR B 1 301 ? -51.252 -8.486 35.969 1.000 22.710 391 TYR B O 1
ATOM 3891 N N . VAL B 1 302 ? -53.465 -8.398 36.438 1.000 24.910 392 VAL B N 1
ATOM 3892 C CA . VAL B 1 302 ? -53.695 -9.830 36.602 1.000 26.060 392 VAL B CA 1
ATOM 3893 C C . VAL B 1 302 ? -53.351 -10.540 35.300 1.000 28.660 392 VAL B C 1
ATOM 3894 O O . VAL B 1 302 ? -52.680 -11.571 35.286 1.000 27.550 392 VAL B O 1
ATOM 3898 N N . SER B 1 303 ? -53.845 -9.963 34.204 1.000 28.280 393 SER B N 1
ATOM 3899 C CA . SER B 1 303 ? -53.579 -10.528 32.903 1.000 27.640 393 SER B CA 1
ATOM 3900 C C . SER B 1 303 ? -52.074 -10.653 32.688 1.000 25.820 393 SER B C 1
ATOM 3901 O O . SER B 1 303 ? -51.648 -11.599 32.044 1.000 21.440 393 SER B O 1
ATOM 3904 N N . LYS B 1 304 ? -51.304 -9.672 33.184 1.000 26.430 394 LYS B N 1
ATOM 3905 C CA . LYS B 1 304 ? -49.879 -9.583 32.911 1.000 26.800 394 LYS B CA 1
ATOM 3906 C C . LYS B 1 304 ? -49.169 -10.650 33.720 1.000 25.890 394 LYS B C 1
ATOM 3907 O O . LYS B 1 304 ? -48.257 -11.281 33.221 1.000 24.380 394 LYS B O 1
ATOM 3913 N N . ILE B 1 305 ? -49.599 -10.866 34.962 1.000 26.780 395 ILE B N 1
ATOM 3914 C CA . ILE B 1 305 ? -48.927 -11.855 35.783 1.000 29.550 395 ILE B CA 1
ATOM 3915 C C . ILE B 1 305 ? -49.357 -13.280 35.409 1.000 30.810 395 ILE B C 1
ATOM 3916 O O . ILE B 1 305 ? -48.645 -14.218 35.750 1.000 39.510 395 ILE B O 1
ATOM 3921 N N . ILE B 1 306 ? -50.476 -13.461 34.697 1.000 27.520 396 ILE B N 1
ATOM 3922 C CA . ILE B 1 306 ? -50.927 -14.792 34.303 1.000 25.250 396 ILE B CA 1
ATOM 3923 C C . ILE B 1 306 ? -50.384 -15.222 32.936 1.000 26.480 396 ILE B C 1
ATOM 3924 O O . ILE B 1 306 ? -50.016 -16.389 32.749 1.000 24.200 396 ILE B O 1
ATOM 3929 N N . CYS B 1 307 ? -50.450 -14.296 31.974 1.000 26.300 397 CYS B N 1
ATOM 3930 C CA . CYS B 1 307 ? -49.977 -14.494 30.621 1.000 27.580 397 CYS B CA 1
ATOM 3931 C C . CYS B 1 307 ? -48.490 -14.146 30.494 1.000 28.980 397 CYS B C 1
ATOM 3932 O O . CYS B 1 307 ? -47.812 -14.657 29.623 1.000 32.770 397 CYS B O 1
ATOM 3935 N N . ASN B 1 308 ? -47.963 -13.297 31.375 1.000 33.990 398 ASN B N 1
ATOM 3936 C CA . ASN B 1 308 ? -46.567 -12.855 31.348 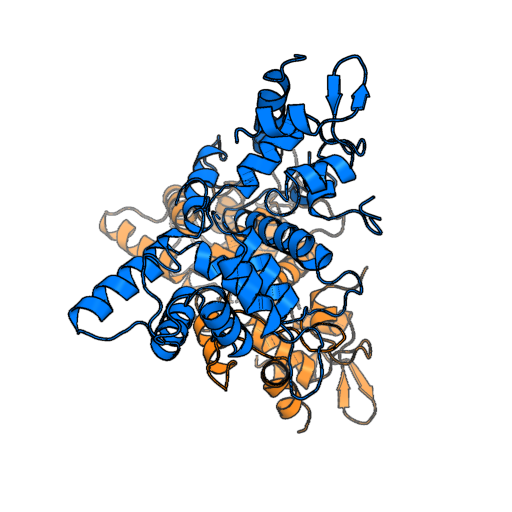1.000 36.640 398 ASN B CA 1
ATOM 3937 C C . ASN B 1 308 ? -46.247 -12.044 30.094 1.000 32.030 398 ASN B C 1
ATOM 3938 O O . ASN B 1 308 ? -45.094 -11.934 29.716 1.000 36.440 398 ASN B O 1
ATOM 3943 N N . VAL B 1 309 ? -47.260 -11.454 29.472 1.000 30.640 399 VAL B N 1
ATOM 3944 C CA . VAL B 1 309 ? -47.052 -10.501 28.396 1.000 32.020 399 VAL B CA 1
ATOM 3945 C C . VAL B 1 309 ? -47.988 -9.329 28.632 1.000 32.480 399 VAL B C 1
ATOM 3946 O O . VAL B 1 309 ? -49.065 -9.490 29.215 1.000 29.550 399 VAL B O 1
ATOM 3950 N N . ASP B 1 310 ? -47.562 -8.153 28.169 1.000 32.690 400 ASP B N 1
ATOM 3951 C CA . ASP B 1 310 ? -48.357 -6.951 28.346 1.000 29.930 400 ASP B CA 1
ATOM 3952 C C . ASP B 1 310 ? -49.710 -7.142 27.663 1.000 27.990 400 ASP B C 1
ATOM 3953 O O . ASP B 1 310 ? -49.767 -7.509 26.494 1.000 26.690 400 ASP B O 1
ATOM 3958 N N . PRO B 1 311 ? -50.843 -6.906 28.362 1.000 25.810 401 PRO B N 1
ATOM 3959 C CA . PRO B 1 311 ? -52.153 -6.904 27.705 1.000 25.100 401 PRO B CA 1
ATOM 3960 C C . PRO B 1 311 ? -52.288 -5.650 26.832 1.000 22.800 401 PRO B C 1
ATOM 3961 O O . PRO B 1 311 ? -51.734 -4.604 27.153 1.000 26.370 401 PRO B O 1
ATOM 3965 N N . GLN B 1 312 ? -52.978 -5.776 25.706 1.000 21.300 402 GLN B N 1
ATOM 3966 C CA . GLN B 1 312 ? -53.299 -4.660 24.833 1.000 21.710 402 GLN B CA 1
ATOM 3967 C C . GLN B 1 312 ? -54.509 -3.922 25.393 1.000 22.320 402 GLN B C 1
ATOM 3968 O O . GLN B 1 312 ? -55.512 -4.525 25.736 1.000 21.610 402 GLN B O 1
ATOM 3974 N N . PRO B 1 313 ? -54.455 -2.584 25.521 1.000 25.750 403 PRO B N 1
ATOM 3975 C CA . PRO B 1 313 ? -55.618 -1.819 26.004 1.000 26.360 403 PRO B CA 1
ATOM 3976 C C . PRO B 1 313 ? -56.934 -2.145 25.277 1.000 24.010 403 PRO B C 1
ATOM 3977 O O . PRO B 1 313 ? -58.009 -2.226 25.873 1.000 23.230 403 PRO B O 1
ATOM 3981 N N . GLU B 1 314 ? -56.837 -2.306 23.967 1.000 21.960 404 GLU B N 1
ATOM 3982 C CA . GLU B 1 314 ? -57.989 -2.501 23.118 1.000 25.840 404 GLU B CA 1
ATOM 3983 C C . GLU B 1 314 ? -58.677 -3.850 23.396 1.000 24.550 404 GLU B C 1
ATOM 3984 O O . GLU B 1 314 ? -59.902 -3.955 23.303 1.000 22.290 404 GLU B O 1
ATOM 3990 N N . VAL B 1 315 ? -57.899 -4.886 23.752 1.000 21.850 405 VAL B N 1
ATOM 3991 C CA . VAL B 1 315 ? -58.456 -6.179 24.133 1.000 19.830 405 VAL B CA 1
ATOM 3992 C C . VAL B 1 315 ? -59.306 -5.973 25.380 1.000 18.710 405 VAL B C 1
ATOM 3993 O O . VAL B 1 315 ? -60.458 -6.384 25.430 1.000 17.200 405 VAL B O 1
ATOM 3997 N N . VAL B 1 316 ? -58.723 -5.303 26.379 1.000 19.850 406 VAL B N 1
ATOM 3998 C CA . VAL B 1 316 ? -59.382 -5.106 27.657 1.000 22.380 406 VAL B CA 1
ATOM 3999 C C . VAL B 1 316 ? -60.630 -4.224 27.506 1.000 22.010 406 VAL B C 1
ATOM 4000 O O . VAL B 1 316 ? -61.675 -4.529 28.077 1.000 23.790 406 VAL B O 1
ATOM 4004 N N . ASN B 1 317 ? -60.543 -3.156 26.716 1.000 22.080 407 ASN B N 1
ATOM 4005 C CA . ASN B 1 317 ? -61.678 -2.271 26.549 1.000 23.900 407 ASN B CA 1
ATOM 4006 C C . ASN B 1 317 ? -62.824 -3.040 25.925 1.000 21.720 407 ASN B C 1
ATOM 4007 O O . ASN B 1 317 ? -63.964 -2.846 26.315 1.000 20.940 407 ASN B O 1
ATOM 4012 N N . THR B 1 318 ? -62.502 -3.929 24.982 1.000 20.860 408 THR B N 1
ATOM 4013 C CA . THR B 1 318 ? -63.536 -4.705 24.326 1.000 18.680 408 THR B CA 1
ATOM 4014 C C . THR B 1 318 ? -64.157 -5.718 25.280 1.000 20.540 408 THR B C 1
ATOM 4015 O O . THR B 1 318 ? -65.357 -5.954 25.197 1.000 22.130 408 THR B O 1
ATOM 4019 N N . VAL B 1 319 ? -63.347 -6.302 26.175 1.000 20.620 409 VAL B N 1
ATOM 4020 C CA . VAL B 1 319 ? -63.857 -7.231 27.170 1.000 21.930 409 VAL B CA 1
ATOM 4021 C C . VAL B 1 319 ? -64.856 -6.471 28.046 1.000 24.810 409 VAL B C 1
ATOM 4022 O O . VAL B 1 319 ? -65.964 -6.935 28.335 1.000 24.370 409 VAL B O 1
ATOM 4026 N N . TYR B 1 320 ? -64.457 -5.284 28.499 1.000 26.840 410 TYR B N 1
ATOM 4027 C CA . TYR B 1 320 ? -65.344 -4.535 29.378 1.000 29.990 410 TYR B CA 1
ATOM 4028 C C . TYR B 1 320 ? -66.601 -4.090 28.613 1.000 29.620 410 TYR B C 1
ATOM 4029 O O . TYR B 1 320 ? -67.699 -4.209 29.121 1.000 25.810 410 TYR B O 1
ATOM 4038 N N . GLN B 1 321 ? -66.459 -3.644 27.367 1.000 35.000 411 GLN B N 1
ATOM 4039 C CA . GLN B 1 321 ? -67.590 -3.120 26.618 1.000 40.680 411 GLN B CA 1
ATOM 4040 C C . GLN B 1 321 ? -68.637 -4.215 26.386 1.000 40.880 411 GLN B C 1
ATOM 4041 O O . GLN B 1 321 ? -69.837 -3.974 26.523 1.000 43.080 411 GLN B O 1
ATOM 4047 N N . VAL B 1 322 ? -68.175 -5.428 26.080 1.000 37.230 412 VAL B N 1
ATOM 4048 C CA . VAL B 1 322 ? -69.054 -6.552 25.816 1.000 37.790 412 VAL B CA 1
ATOM 4049 C C . VAL B 1 322 ? -69.599 -7.183 27.103 1.000 43.080 412 VAL B C 1
ATOM 4050 O O . VAL B 1 322 ? -70.784 -7.498 27.131 1.000 54.680 412 VAL B O 1
ATOM 4054 N N . PHE B 1 323 ? -68.761 -7.411 28.136 1.000 42.440 413 PHE B N 1
ATOM 4055 C CA . PHE B 1 323 ? -69.100 -8.318 29.230 1.000 37.840 413 PHE B CA 1
ATOM 4056 C C . PHE B 1 323 ? -69.566 -7.601 30.498 1.000 39.900 413 PHE B C 1
ATOM 4057 O O . PHE B 1 323 ? -70.317 -8.194 31.274 1.000 38.260 413 PHE B O 1
ATOM 4065 N N . ASP B 1 324 ? -69.132 -6.345 30.696 1.000 38.060 414 ASP B N 1
ATOM 4066 C CA . ASP B 1 324 ? -69.530 -5.544 31.846 1.000 40.250 414 ASP B CA 1
ATOM 4067 C C . ASP B 1 324 ? -70.965 -5.059 31.657 1.000 40.180 414 ASP B C 1
ATOM 4068 O O . ASP B 1 324 ? -71.211 -3.864 31.521 1.000 41.730 414 ASP B O 1
ATOM 4073 N N . THR B 1 325 ? -71.906 -5.999 31.688 1.000 44.230 415 THR B N 1
ATOM 4074 C CA . THR B 1 325 ? -73.250 -5.761 31.188 1.000 54.360 415 THR B CA 1
ATOM 4075 C C . THR B 1 325 ? -73.904 -4.607 31.937 1.000 49.560 415 THR B C 1
ATOM 4076 O O . THR B 1 325 ? -74.526 -3.773 31.301 1.000 53.610 415 THR B O 1
ATOM 4080 N N . ASP B 1 326 ? -73.727 -4.539 33.258 1.000 53.340 416 ASP B N 1
ATOM 4081 C CA . ASP B 1 326 ? -74.366 -3.513 34.071 1.000 55.320 416 ASP B CA 1
ATOM 4082 C C . ASP B 1 326 ? -73.577 -2.200 34.016 1.000 50.750 416 ASP B C 1
ATOM 4083 O O . ASP B 1 326 ? -74.016 -1.199 34.571 1.000 59.400 416 ASP B O 1
ATOM 4088 N N . LYS B 1 327 ? -72.412 -2.207 33.364 1.000 44.850 417 LYS B N 1
ATOM 4089 C CA . LYS B 1 327 ? -71.638 -1.009 33.070 1.000 47.030 417 LYS B CA 1
ATOM 4090 C C . LYS B 1 327 ? -71.233 -0.230 34.326 1.000 42.630 417 LYS B C 1
ATOM 4091 O O . LYS B 1 327 ? -71.013 0.982 34.248 1.000 45.990 417 LYS B O 1
ATOM 4097 N N . ASN B 1 328 ? -71.030 -0.923 35.449 1.000 37.910 418 ASN B N 1
ATOM 4098 C CA . ASN B 1 328 ? -70.569 -0.275 36.669 1.000 38.510 418 ASN B CA 1
ATOM 4099 C C . ASN B 1 328 ? -69.052 -0.115 36.689 1.000 37.130 418 ASN B C 1
ATOM 4100 O O . ASN B 1 328 ? -68.537 0.478 37.627 1.000 36.470 418 ASN B O 1
ATOM 4105 N N . GLY B 1 329 ? -68.339 -0.659 35.693 1.000 39.330 419 GLY B N 1
ATOM 4106 C CA . GLY B 1 329 ? -66.882 -0.593 35.658 1.000 37.750 419 GLY B CA 1
ATOM 4107 C C . GLY B 1 329 ? -66.217 -1.712 36.461 1.000 38.390 419 GLY B C 1
ATOM 4108 O O . GLY B 1 329 ? -65.000 -1.781 36.546 1.000 37.670 419 GLY B O 1
ATOM 4109 N N . ASP B 1 330 ? -67.027 -2.574 37.079 1.000 39.750 420 ASP B N 1
ATOM 4110 C CA . ASP B 1 330 ? -66.515 -3.705 37.821 1.000 42.450 420 ASP B CA 1
ATOM 4111 C C . ASP B 1 330 ? -66.953 -4.949 37.068 1.000 42.330 420 ASP B C 1
ATOM 4112 O O . ASP B 1 330 ? -68.151 -5.167 36.847 1.000 41.980 420 ASP B O 1
ATOM 4117 N N . LEU B 1 331 ? -65.953 -5.743 36.677 1.000 36.200 421 LEU B N 1
ATOM 4118 C CA . LEU B 1 331 ? -66.216 -6.995 36.006 1.000 32.270 421 LEU B CA 1
ATOM 4119 C C . LEU B 1 331 ? -66.390 -8.078 37.069 1.000 33.410 421 LEU B C 1
ATOM 4120 O O . LEU B 1 331 ? -65.421 -8.507 37.683 1.000 41.980 421 LEU B O 1
ATOM 4125 N N . ALA B 1 332 ? -67.642 -8.475 37.315 1.000 35.640 422 ALA B N 1
ATOM 4126 C CA . ALA B 1 332 ? -67.963 -9.455 38.342 1.000 44.190 422 ALA B CA 1
ATOM 4127 C C . ALA B 1 332 ? -67.706 -10.874 37.842 1.000 48.320 422 ALA B C 1
ATOM 4128 O O . ALA B 1 332 ? -67.384 -11.063 36.670 1.000 48.590 422 ALA B O 1
ATOM 4130 N N . LYS B 1 333 ? -67.856 -11.848 38.755 1.000 47.960 423 LYS B N 1
ATOM 4131 C CA . LYS B 1 333 ? -67.684 -13.255 38.438 1.000 46.990 423 LYS B CA 1
ATOM 4132 C C . LYS B 1 333 ? -68.769 -13.692 37.457 1.000 49.780 423 LYS B C 1
ATOM 4133 O O . LYS B 1 333 ? -68.506 -14.507 36.574 1.000 52.330 423 LYS B O 1
ATOM 4139 N N . ASP B 1 334 ? -69.989 -13.153 37.612 1.000 53.050 424 ASP B N 1
ATOM 4140 C CA . ASP B 1 334 ? -70.977 -13.205 36.544 1.000 60.070 424 ASP B CA 1
ATOM 4141 C C . ASP B 1 334 ? -70.420 -12.251 35.489 1.000 67.530 424 ASP B C 1
ATOM 4142 O O . ASP B 1 334 ? -69.328 -11.718 35.679 1.000 79.750 424 ASP B O 1
ATOM 4147 N N . GLU B 1 335 ? -71.112 -12.000 34.383 1.000 63.830 425 GLU B N 1
ATOM 4148 C CA . GLU B 1 335 ? -70.567 -11.036 33.429 1.000 55.710 425 GLU B CA 1
ATOM 4149 C C . GLU B 1 335 ? -69.402 -11.690 32.670 1.000 48.530 425 GLU B C 1
ATOM 4150 O O . GLU B 1 335 ? -69.479 -11.780 31.448 1.000 48.680 425 GLU B O 1
ATOM 4156 N N . PHE B 1 336 ? -68.350 -12.172 33.367 1.000 42.490 426 PHE B N 1
ATOM 4157 C CA . PHE B 1 336 ? -67.178 -12.733 32.693 1.000 41.520 426 PHE B CA 1
ATOM 4158 C C . PHE B 1 336 ? -66.854 -14.185 33.071 1.000 40.880 426 PHE B C 1
ATOM 4159 O O . PHE B 1 336 ? -66.990 -15.062 32.233 1.000 46.820 426 PHE B O 1
ATOM 4167 N N . VAL B 1 337 ? -66.336 -14.459 34.271 1.000 40.730 427 VAL B N 1
ATOM 4168 C CA . VAL B 1 337 ? -65.774 -15.776 34.582 1.000 42.840 427 VAL B CA 1
ATOM 4169 C C . VAL B 1 337 ? -66.814 -16.880 34.439 1.000 48.400 427 VAL B C 1
ATOM 4170 O O . VAL B 1 337 ? -66.535 -17.952 33.905 1.000 52.460 427 VAL B O 1
ATOM 4174 N N . GLU B 1 338 ? -68.015 -16.625 34.950 1.000 55.460 428 GLU B N 1
ATOM 4175 C CA . GLU B 1 338 ? -69.092 -17.589 34.855 1.000 61.970 428 GLU B CA 1
ATOM 4176 C C . GLU B 1 338 ? -69.646 -17.639 33.434 1.000 61.930 428 GLU B C 1
ATOM 4177 O O . GLU B 1 338 ? -70.214 -18.661 33.061 1.000 74.290 428 GLU B O 1
ATOM 4183 N N . VAL B 1 339 ? -69.474 -16.560 32.653 1.000 54.510 429 VAL B N 1
ATOM 4184 C CA . VAL B 1 339 ? -70.065 -16.459 31.323 1.000 50.270 429 VAL B CA 1
ATOM 4185 C C . VAL B 1 339 ? -69.239 -17.238 30.289 1.000 47.400 429 VAL B C 1
ATOM 4186 O O . VAL B 1 339 ? -69.758 -17.657 29.267 1.000 49.810 429 VAL B O 1
ATOM 4190 N N . MET B 1 340 ? -67.960 -17.493 30.538 1.000 48.840 430 MET B N 1
ATOM 4191 C CA . MET B 1 340 ? -67.138 -18.136 29.525 1.000 58.460 430 MET B CA 1
ATOM 4192 C C . MET B 1 340 ? -67.389 -19.652 29.524 1.000 72.380 430 MET B C 1
ATOM 4193 O O . MET B 1 340 ? -67.049 -20.288 30.547 1.000 73.430 430 MET B O 1
ATOM 4198 N N . TYR B 1 345 ? -62.377 -30.197 30.905 1.000 83.070 435 TYR B N 1
ATOM 4199 C CA . TYR B 1 345 ? -61.601 -30.321 32.172 1.000 82.840 435 TYR B CA 1
ATOM 4200 C C . TYR B 1 345 ? -61.706 -28.989 32.919 1.000 87.130 435 TYR B C 1
ATOM 4201 O O . TYR B 1 345 ? -62.804 -28.611 33.328 1.000 86.750 435 TYR B O 1
ATOM 4210 N N . ARG B 1 346 ? -60.589 -28.268 33.094 1.000 86.620 436 ARG B N 1
ATOM 4211 C CA . ARG B 1 346 ? -60.611 -27.055 33.899 1.000 87.740 436 ARG B CA 1
ATOM 4212 C C . ARG B 1 346 ? -61.361 -25.955 33.140 1.000 83.660 436 ARG B C 1
ATOM 4213 O O . ARG B 1 346 ? -62.436 -25.559 33.631 1.000 76.830 436 ARG B O 1
#

Secondary structure (DSSP, 8-state):
--HHHHHHHH--EEETTEEEB-HHHHHHHT-TTT-------S--HHHHHH-SS-SSSB-HHHHHHHHHHHHS-GGGHHHHHHHH-TT-SS-B-HHHHHHHHHHHHHTSS----HHHH-SSS---B-HHHHHHHHHHHHHHHHHHHHHHT-TT--SEE-HHHHHHHHHHT---HHHHHHHTTS--S-SSSS--EEHHHHHHHHHHHHTHHHHHHHHHHHHHHT----HHHHHHHHHHHHSSPPPHHHHHHHHHHH-TT-SS---TTTTGGGS---TT-/--HHHHHHHH--EEETTEEEB-HHHHHHHH-TTT-----HHHHHH-TT-SSSB-HHHHHHHHHHHHS-GGGHHHHHHHH-TT-SS-B-HHHHTHHHHHHH----TTTT---B-HHHHHHHHHHHHHHHHHHHHHTT-SS--SEE-HHHHHHHHHHT----SHHHHSTTTS--S-BTTB--EEHHHHHHHHHHHHTHHHHHHHHHHHHTTT----HHHHHHHHHHHHSSPPPHHHHHHHHHHH-TT-SS---IIIIITT---